Protein AF-0000000070350015 (afdb_homodimer)

Sequence (418 aa):
LQASLYTSLLCFLCLPPSVQPSSSPLRISEGDDKYANVKWEELGFSLIPTDCMYVAKCRQGESFTEGKIVPYGDISISPCSPILNYGQGLFEGLKAYRTEDDRILIFRPHENALRMQDGAERLCMASPSVEFFVEAVKQTVIANKKWVPPPGKGALYIRPLLIGSGANLGVAPAPEYPFLIYASPVGDYHKVSFCVAAAGFTTRKHIFYLQASLYTSLLCFLCLPPSVQPSSSPLRISEGDDKYANVKWEELGFSLIPTDCMYVAKCRQGESFTEGKIVPYGDISISPCSPILNYGQGLFEGLKAYRTEDDRILIFRPHENALRMQDGAERLCMASPSVEFFVEAVKQTVIANKKWVPPPGKGALYIRPLLIGSGANLGVAPAPEYPFLIYASPVGDYHKVSFCVAAAGFTTRKHIFY

Foldseek 3Di:
DVVVVQVVQKPFPPPDDDPDDPDDPPPPVPPVDLADPDPLQPFAPDFDFFQWKKKWKDFVPGATDDIDIDGDDDDDADCQFCCNPWVQKKKWKWWWAADPVRTIITGRLLVRQVVVVVLCVVSVHHGHDSVRSVVNQSVQCVVRVNQADHHQSFTKMKMWMWGAGDHDNDPDGGRMIMIMMTIGTGGDPPDDPCRDIDRDGDDDPPPDD/DVVVVQVVQWDFPPPDDDPDDPDDPPPPVPPVDLADPDPLQPFAPDFDFFQWKKKWKDFVPGATDDIDIDGDDDDDADCQFCCNVWVQKKKFKWWWAQDPVRTIITGRLLVRQVVVVVLCVVSVHHGHDSVRRVVNQSVQCVVRVNQADHHQSFTKMKMWMWGAGDHDNDPDGGRMIMIMMTIGTGGDPVDDPCRDTDRDGDDDPPPDD

Structure (mmCIF, N/CA/C/O backbone):
data_AF-0000000070350015-model_v1
#
loop_
_entity.id
_entity.type
_entity.pdbx_description
1 polymer 'Uncharacterized protein'
#
loop_
_atom_site.group_PDB
_atom_site.id
_atom_site.type_symbol
_atom_site.label_atom_id
_atom_site.label_alt_id
_atom_site.label_comp_id
_atom_site.label_asym_id
_atom_site.label_entity_id
_atom_site.label_seq_id
_atom_site.pdbx_PDB_ins_code
_atom_site.Cartn_x
_atom_site.Cartn_y
_atom_site.Cartn_z
_atom_site.occupancy
_atom_site.B_iso_or_equiv
_atom_site.auth_seq_id
_atom_site.auth_comp_id
_atom_site.auth_asym_id
_atom_site.auth_atom_id
_atom_site.pdbx_PDB_model_num
ATOM 1 N N . LEU A 1 1 ? 1.185 -46.562 0.547 1 25.06 1 LEU A N 1
ATOM 2 C CA . LEU A 1 1 ? 0.104 -45.75 1.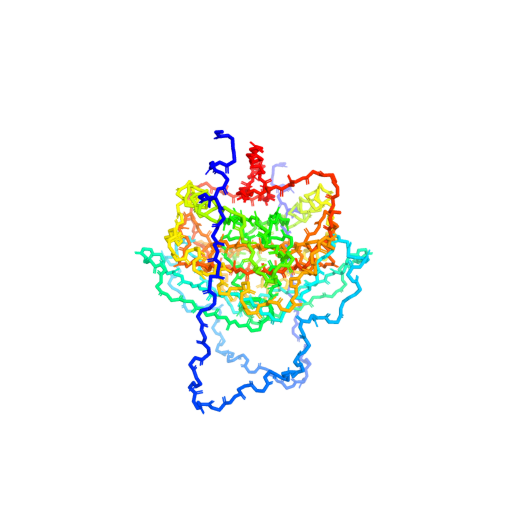1 1 25.06 1 LEU A CA 1
ATOM 3 C C . LEU A 1 1 ? 0.473 -44.25 1.084 1 25.06 1 LEU A C 1
ATOM 5 O O . LEU A 1 1 ? -0.389 -43.406 1.279 1 25.06 1 LEU A O 1
ATOM 9 N N . GLN A 1 2 ? 1.79 -43.938 1.203 1 24.66 2 GLN A N 1
ATOM 10 C CA . GLN A 1 2 ? 2.336 -42.594 1.232 1 24.66 2 GLN A CA 1
ATOM 11 C C . GLN A 1 2 ? 2.199 -41.906 -0.128 1 24.66 2 GLN A C 1
ATOM 13 O O . GLN A 1 2 ? 2.199 -40.688 -0.217 1 24.66 2 GLN A O 1
ATOM 18 N N . ALA A 1 3 ? 2.361 -42.625 -1.272 1 31.41 3 ALA A N 1
ATOM 19 C CA . ALA A 1 3 ? 2.309 -42.125 -2.643 1 31.41 3 ALA A CA 1
ATOM 20 C C . ALA A 1 3 ? 0.92 -41.562 -2.977 1 31.41 3 ALA A C 1
ATOM 22 O O . ALA A 1 3 ? 0.768 -40.75 -3.885 1 31.41 3 ALA A O 1
ATOM 23 N N . SER A 1 4 ? -0.127 -42.188 -2.539 1 31.27 4 SER A N 1
ATOM 24 C CA . SER A 1 4 ? -1.497 -41.875 -2.945 1 31.27 4 SER A CA 1
ATOM 25 C C . SER A 1 4 ? -1.926 -40.5 -2.467 1 31.27 4 SER A C 1
ATOM 27 O O . SER A 1 4 ? -2.818 -39.875 -3.053 1 31.27 4 SER A O 1
ATOM 29 N N . LEU A 1 5 ? -1.551 -40.062 -1.255 1 30.17 5 LEU A N 1
ATOM 30 C CA . LEU A 1 5 ? -2.062 -38.812 -0.708 1 30.17 5 LEU A CA 1
ATOM 31 C C . LEU A 1 5 ? -1.495 -37.625 -1.466 1 30.17 5 LEU A C 1
ATOM 33 O O . LEU A 1 5 ? -1.93 -36.5 -1.258 1 30.17 5 LEU A O 1
ATOM 37 N N . TYR A 1 6 ? -0.377 -37.75 -2.23 1 32.19 6 TYR A N 1
ATOM 38 C CA . TYR A 1 6 ? 0.272 -36.688 -2.973 1 32.19 6 TYR A CA 1
ATOM 39 C C . TYR A 1 6 ? -0.556 -36.281 -4.188 1 32.19 6 TYR A C 1
ATOM 41 O O . TYR A 1 6 ? -0.284 -35.25 -4.824 1 32.19 6 TYR A O 1
ATOM 49 N N . THR A 1 7 ? -1.353 -37.125 -4.707 1 36.28 7 THR A N 1
ATOM 50 C CA . THR A 1 7 ? -2.033 -36.844 -5.965 1 36.28 7 THR A CA 1
ATOM 51 C C . THR A 1 7 ? -3.07 -35.75 -5.785 1 36.28 7 THR A C 1
ATOM 53 O O . THR A 1 7 ? -3.408 -35.031 -6.742 1 36.28 7 THR A O 1
ATOM 56 N N . SER A 1 8 ? -3.785 -35.75 -4.664 1 36.91 8 SER A N 1
ATOM 57 C CA . SER A 1 8 ? -4.895 -34.812 -4.527 1 36.91 8 SER A CA 1
ATOM 58 C C . SER A 1 8 ? -4.391 -33.375 -4.383 1 36.91 8 SER A C 1
ATOM 60 O O . SER A 1 8 ? -5.188 -32.438 -4.355 1 36.91 8 SER A O 1
ATOM 62 N N . LEU A 1 9 ? -3.115 -33.188 -4.039 1 40.66 9 LEU A N 1
ATOM 63 C CA . LEU A 1 9 ? -2.566 -31.875 -3.676 1 40.66 9 LEU A CA 1
ATOM 64 C C . LEU A 1 9 ? -2.102 -31.109 -4.914 1 40.66 9 LEU A C 1
ATOM 66 O O . LEU A 1 9 ? -1.715 -29.938 -4.82 1 40.66 9 LEU A O 1
ATOM 70 N N . LEU A 1 10 ? -2.043 -31.844 -6.066 1 40.59 10 LEU A N 1
ATOM 71 C CA . LEU A 1 10 ? -1.514 -31.203 -7.262 1 40.59 10 LEU A CA 1
ATOM 72 C C . LEU A 1 10 ? -2.641 -30.812 -8.211 1 40.59 10 LEU A C 1
ATOM 74 O O . LEU A 1 10 ? -3.506 -31.625 -8.531 1 40.59 10 LEU A O 1
ATOM 78 N N . CYS A 1 11 ? -3.055 -29.641 -8.273 1 46.47 11 CYS A N 1
ATOM 79 C CA . CYS A 1 11 ? -3.951 -29.188 -9.336 1 46.47 11 CYS A CA 1
ATOM 80 C C . CYS A 1 11 ? -3.254 -29.219 -10.688 1 46.47 11 CYS A C 1
ATOM 82 O O . CYS A 1 11 ? -2.246 -28.531 -10.883 1 46.47 11 CYS A O 1
ATOM 84 N N . PHE A 1 12 ? -3.637 -30.25 -11.477 1 41.88 12 PHE A N 1
ATOM 85 C CA . PHE A 1 12 ? -3.143 -30.344 -12.844 1 41.88 12 PHE A CA 1
ATOM 86 C C . PHE A 1 12 ? -3.818 -29.328 -13.742 1 41.88 12 PHE A C 1
ATOM 88 O O . PHE A 1 12 ? -5.047 -29.203 -13.75 1 41.88 12 PHE A O 1
ATOM 95 N N . LEU A 1 13 ? -3.256 -28.281 -14.102 1 43.66 13 LEU A N 1
ATOM 96 C CA . LEU A 1 13 ? -3.781 -27.469 -15.203 1 43.66 13 LEU A CA 1
ATOM 97 C C . LEU A 1 13 ? -3.777 -28.266 -16.5 1 43.66 13 LEU A C 1
ATOM 99 O O . LEU A 1 13 ? -2.719 -28.516 -17.078 1 43.66 13 LEU A O 1
ATOM 103 N N . CYS A 1 14 ? -4.805 -29.109 -16.656 1 35.69 14 CYS A N 1
ATOM 104 C CA . CYS A 1 14 ? -4.918 -29.656 -18.016 1 35.69 14 CYS A CA 1
ATOM 105 C C . CYS A 1 14 ? -5.309 -28.562 -19.016 1 35.69 14 CYS A C 1
ATOM 107 O O . CYS A 1 14 ? -6.406 -28.016 -18.938 1 35.69 14 CYS A O 1
ATOM 109 N N . LEU A 1 15 ? -4.512 -27.797 -19.594 1 36.97 15 LEU A N 1
ATOM 110 C CA . LEU A 1 15 ? -4.82 -26.875 -20.703 1 36.97 15 LEU A CA 1
ATOM 111 C C . LEU A 1 15 ? -5.641 -27.578 -21.781 1 36.97 15 LEU A C 1
ATOM 113 O O . LEU A 1 15 ? -5.234 -28.625 -22.281 1 36.97 15 LEU A O 1
ATOM 117 N N . PRO A 1 16 ? -7.02 -27.391 -21.844 1 32.97 16 PRO A N 1
ATOM 118 C CA . PRO A 1 16 ? -7.648 -27.922 -23.062 1 32.97 16 PRO A CA 1
ATOM 119 C C . PRO A 1 16 ? -7.027 -27.375 -24.344 1 32.97 16 PRO A C 1
ATOM 121 O O . PRO A 1 16 ? -6.387 -26.312 -24.312 1 32.97 16 PRO A O 1
ATOM 124 N N . PRO A 1 17 ? -7.18 -27.953 -25.547 1 29.83 17 PRO A N 1
ATOM 125 C CA . PRO A 1 17 ? -6.719 -27.438 -26.844 1 29.83 17 PRO A CA 1
ATOM 126 C C . PRO A 1 17 ? -7.328 -26.078 -27.188 1 29.83 17 PRO A C 1
ATOM 128 O O . PRO A 1 17 ? -8.398 -25.734 -26.672 1 29.83 17 PRO A O 1
ATOM 131 N N . SER A 1 18 ? -6.625 -25.109 -27.875 1 29.33 18 SER A N 1
ATOM 132 C CA . SER A 1 18 ? -6.82 -23.734 -28.328 1 29.33 18 SER A CA 1
ATOM 133 C C . SER A 1 18 ? -8.094 -23.594 -29.156 1 29.33 18 SER A C 1
ATOM 135 O O . SER A 1 18 ? -8.188 -24.188 -30.25 1 29.33 18 SER A O 1
ATOM 137 N N . VAL A 1 19 ? -9.227 -23.5 -28.609 1 30.03 19 VAL A N 1
ATOM 138 C CA . VAL A 1 19 ? -10.258 -23.016 -29.531 1 30.03 19 VAL A CA 1
ATOM 139 C C . VAL A 1 19 ? -9.922 -21.594 -29.984 1 30.03 19 VAL A C 1
ATOM 141 O O . VAL A 1 19 ? -9.625 -20.734 -29.156 1 30.03 19 VAL A O 1
ATOM 144 N N . GLN A 1 20 ? -9.609 -21.203 -31.344 1 26.48 20 GLN A N 1
ATOM 145 C CA . GLN A 1 20 ? -9.148 -20.047 -32.094 1 26.48 20 GLN A CA 1
ATOM 146 C C . GLN A 1 20 ? -10.172 -18.906 -32.031 1 26.48 20 GLN A C 1
ATOM 148 O O . GLN A 1 20 ? -11.242 -19.016 -32.656 1 26.48 20 GLN A O 1
ATOM 153 N N . PRO A 1 21 ? -10.625 -18.25 -31.031 1 27.2 21 PRO A N 1
ATOM 154 C CA . PRO A 1 21 ? -11.523 -17.156 -31.422 1 27.2 21 PRO A CA 1
ATOM 155 C C . PRO A 1 21 ? -10.797 -16.047 -32.156 1 27.2 21 PRO A C 1
ATOM 157 O O . PRO A 1 21 ? -9.586 -15.867 -32 1 27.2 21 PRO A O 1
ATOM 160 N N . SER A 1 22 ? -11.273 -15.391 -33.344 1 26.7 22 SER A N 1
ATOM 161 C CA . SER A 1 22 ? -10.812 -14.484 -34.375 1 26.7 22 SER A CA 1
ATOM 162 C C . SER A 1 22 ? -10.484 -13.102 -33.812 1 26.7 22 SER A C 1
ATOM 164 O O . SER A 1 22 ? -10.164 -12.18 -34.562 1 26.7 22 SER A O 1
ATOM 166 N N . SER A 1 23 ? -10.914 -12.648 -32.688 1 28.92 23 SER A N 1
ATOM 167 C CA . SER A 1 23 ? -10.859 -11.195 -32.562 1 28.92 23 SER A CA 1
ATOM 168 C C . SER A 1 23 ? -9.422 -10.695 -32.594 1 28.92 23 SER A C 1
ATOM 170 O O . SER A 1 23 ? -8.484 -11.469 -32.375 1 28.92 23 SER A O 1
ATOM 172 N N . SER A 1 24 ? -9.102 -9.266 -32.781 1 31.05 24 SER A N 1
ATOM 173 C CA . SER A 1 24 ? -7.855 -8.594 -33.156 1 31.05 24 SER A CA 1
ATOM 174 C C . SER A 1 24 ? -6.746 -8.922 -32.156 1 31.05 24 SER A C 1
ATOM 176 O O . SER A 1 24 ? -6.914 -8.75 -30.938 1 31.05 24 SER A O 1
ATOM 178 N N . PRO A 1 25 ? -5.715 -9.727 -32.438 1 29.69 25 PRO A N 1
ATOM 179 C CA . PRO A 1 25 ? -4.691 -10.398 -31.641 1 29.69 25 PRO A CA 1
ATOM 180 C C . PRO A 1 25 ? -3.746 -9.414 -30.953 1 29.69 25 PRO A C 1
ATOM 182 O O . PRO A 1 25 ? -3.219 -8.508 -31.594 1 29.69 25 PRO A O 1
ATOM 185 N N . LEU A 1 26 ? -4.195 -8.781 -29.875 1 31.48 26 LEU A N 1
ATOM 186 C CA . LEU A 1 26 ? -3.105 -8.148 -29.141 1 31.48 26 LEU A CA 1
ATOM 187 C C . LEU A 1 26 ? -1.792 -8.891 -29.359 1 31.48 26 LEU A C 1
ATOM 189 O O . LEU A 1 26 ? -1.709 -10.102 -29.141 1 31.48 26 LEU A O 1
ATOM 193 N N . ARG A 1 27 ? -1.057 -8.383 -30.344 1 30.42 27 ARG A N 1
ATOM 194 C CA . ARG A 1 27 ? 0.204 -8.945 -30.812 1 30.42 27 ARG A CA 1
ATOM 195 C C . ARG A 1 27 ? 1.167 -9.188 -29.656 1 30.42 27 ARG A C 1
ATOM 197 O O . ARG A 1 27 ? 1.825 -8.25 -29.188 1 30.42 27 ARG A O 1
ATOM 204 N N . ILE A 1 28 ? 0.749 -9.766 -28.578 1 34.66 28 ILE A N 1
ATOM 205 C CA . ILE A 1 28 ? 1.835 -10.359 -27.797 1 34.66 28 ILE A CA 1
ATOM 206 C C . ILE A 1 28 ? 2.9 -10.906 -28.75 1 34.66 28 ILE A C 1
ATOM 208 O O . ILE A 1 28 ? 2.596 -11.688 -29.641 1 34.66 28 ILE A O 1
ATOM 212 N N . SER A 1 29 ? 3.785 -10.07 -29.219 1 33.38 29 SER A N 1
ATOM 213 C CA . SER A 1 29 ? 4.871 -10.688 -29.969 1 33.38 29 SER A CA 1
ATOM 214 C C . SER A 1 29 ? 5.098 -12.125 -29.547 1 33.38 29 SER A C 1
ATOM 216 O O . SER A 1 29 ? 5.305 -12.398 -28.359 1 33.38 29 SER A O 1
ATOM 218 N N . GLU A 1 30 ? 4.434 -13.039 -29.984 1 36.44 30 GLU A N 1
ATOM 219 C CA . GLU A 1 30 ? 4.406 -14.5 -30.031 1 36.44 30 GLU A CA 1
ATOM 220 C C . GLU A 1 30 ? 5.816 -15.078 -30.109 1 36.44 30 GLU A C 1
ATOM 222 O O . GLU A 1 30 ? 6.223 -15.57 -31.172 1 36.44 30 GLU A O 1
ATOM 227 N N . GLY A 1 31 ? 6.875 -14.266 -30.047 1 38.72 31 GLY A N 1
ATOM 228 C CA . GLY A 1 31 ? 7.992 -15.18 -30.219 1 38.72 31 GLY A CA 1
ATOM 229 C C . GLY A 1 31 ? 7.824 -16.484 -29.469 1 38.72 31 GLY A C 1
ATOM 230 O O . GLY A 1 31 ? 7.41 -16.484 -28.297 1 38.72 31 GLY A O 1
ATOM 231 N N . ASP A 1 32 ? 7.328 -17.594 -30.062 1 48.75 32 ASP A N 1
ATOM 232 C CA . ASP A 1 32 ? 7.016 -19.016 -29.906 1 48.75 32 ASP A CA 1
ATOM 233 C C . ASP A 1 32 ? 7.965 -19.672 -28.906 1 48.75 32 ASP A C 1
ATOM 235 O O . ASP A 1 32 ? 8.156 -20.891 -28.938 1 48.75 32 ASP A O 1
ATOM 239 N N . ASP A 1 33 ? 8.828 -18.922 -28.281 1 64.62 33 ASP A N 1
ATOM 240 C CA . ASP A 1 33 ? 9.789 -19.703 -27.516 1 64.62 33 ASP A CA 1
ATOM 241 C C . ASP A 1 33 ? 9.156 -20.281 -26.25 1 64.62 33 ASP A C 1
ATOM 243 O O . ASP A 1 33 ? 8.391 -19.594 -25.578 1 64.62 33 ASP A O 1
ATOM 247 N N . LYS A 1 34 ? 9.188 -21.5 -26.172 1 74.69 34 LYS A N 1
ATOM 248 C CA . LYS A 1 34 ? 8.742 -22.328 -25.047 1 74.69 34 LYS A CA 1
ATOM 249 C C . LYS A 1 34 ? 9.133 -21.688 -23.719 1 74.69 34 LYS A C 1
ATOM 251 O O . LYS A 1 34 ? 8.344 -21.672 -22.766 1 74.69 34 LYS A O 1
ATOM 256 N N . TYR A 1 35 ? 10.266 -21.047 -23.766 1 80.94 35 TYR A N 1
ATOM 257 C CA . TYR A 1 35 ? 10.781 -20.469 -22.516 1 80.94 35 TYR A CA 1
ATOM 258 C C . TYR A 1 35 ? 11.094 -18.984 -22.688 1 80.94 35 TYR A C 1
ATOM 260 O O . TYR A 1 35 ? 11.422 -18.547 -23.797 1 80.94 35 TYR A O 1
ATOM 268 N N . ALA A 1 36 ? 10.93 -18.203 -21.594 1 84.69 36 ALA A N 1
ATOM 269 C CA . ALA A 1 36 ? 11.398 -16.828 -21.531 1 84.69 36 ALA A CA 1
ATOM 270 C C . ALA A 1 36 ? 12.914 -16.766 -21.672 1 84.69 36 ALA A C 1
ATOM 272 O O . ALA A 1 36 ? 13.609 -17.766 -21.5 1 84.69 36 ALA A O 1
ATOM 273 N N . ASN A 1 37 ? 13.352 -15.617 -22.109 1 80.38 37 ASN A N 1
ATOM 274 C CA . ASN A 1 37 ? 14.781 -15.414 -22.266 1 80.38 37 ASN A CA 1
ATOM 275 C C . ASN A 1 37 ? 15.461 -15.094 -20.938 1 80.38 37 ASN A C 1
ATOM 277 O O . ASN A 1 37 ? 15.742 -13.93 -20.656 1 80.38 37 ASN A O 1
ATOM 281 N N . VAL A 1 38 ? 15.633 -16.062 -20.109 1 79.94 38 VAL A N 1
ATOM 282 C CA . VAL A 1 38 ? 16.266 -15.93 -18.797 1 79.94 38 VAL A CA 1
ATOM 283 C C . VAL A 1 38 ? 17.344 -17 -18.625 1 79.94 38 VAL A C 1
ATOM 285 O O . VAL A 1 38 ? 17.219 -18.094 -19.188 1 79.94 38 VAL A O 1
ATOM 288 N N . LYS A 1 39 ? 18.422 -16.547 -18 1 80.81 39 LYS A N 1
ATOM 289 C CA . LYS A 1 39 ? 19.422 -17.531 -17.609 1 80.81 39 LYS A CA 1
ATOM 290 C C . LYS A 1 39 ? 18.953 -18.344 -16.406 1 80.81 39 LYS A C 1
ATOM 292 O O . LYS A 1 39 ? 19.234 -18 -15.258 1 80.81 39 LYS A O 1
ATOM 297 N N . TRP A 1 40 ? 18.406 -19.438 -16.719 1 83.81 40 TRP A N 1
ATOM 298 C CA . TRP A 1 40 ? 17.703 -20.25 -15.719 1 83.81 40 TRP A CA 1
ATOM 299 C C . TRP A 1 40 ? 18.672 -20.719 -14.641 1 83.81 40 TRP A C 1
ATOM 301 O O . TRP A 1 40 ? 18.281 -20.906 -13.484 1 83.81 40 TRP A O 1
ATOM 311 N N . GLU A 1 41 ? 19.922 -20.906 -14.883 1 79.56 41 GLU A N 1
ATOM 312 C CA . GLU A 1 41 ? 20.922 -21.422 -13.945 1 79.56 41 GLU A CA 1
ATOM 313 C C . GLU A 1 41 ? 21.328 -20.359 -12.938 1 79.56 41 GLU A C 1
ATOM 315 O O . GLU A 1 41 ? 21.906 -20.656 -11.891 1 79.56 41 GLU A O 1
ATOM 320 N N . GLU A 1 42 ? 20.953 -19.125 -13.25 1 78.25 42 GLU A N 1
ATOM 321 C CA . GLU A 1 42 ? 21.391 -18.031 -12.398 1 78.25 42 GLU A CA 1
ATOM 322 C C . GLU A 1 42 ? 20.219 -17.406 -11.656 1 78.25 42 GLU A C 1
ATOM 324 O O . GLU A 1 42 ? 20.328 -16.312 -11.094 1 78.25 42 GLU A O 1
ATOM 329 N N . LEU A 1 43 ? 19.219 -18.109 -11.758 1 77.62 43 LEU A N 1
ATOM 330 C CA . LEU A 1 43 ? 18.047 -17.547 -11.086 1 77.62 43 LEU A CA 1
ATOM 331 C C . LEU A 1 43 ? 18.281 -17.438 -9.586 1 77.62 43 LEU A C 1
ATOM 333 O O . LEU A 1 43 ? 18.812 -18.359 -8.961 1 77.62 43 LEU A O 1
ATOM 337 N N . GLY A 1 44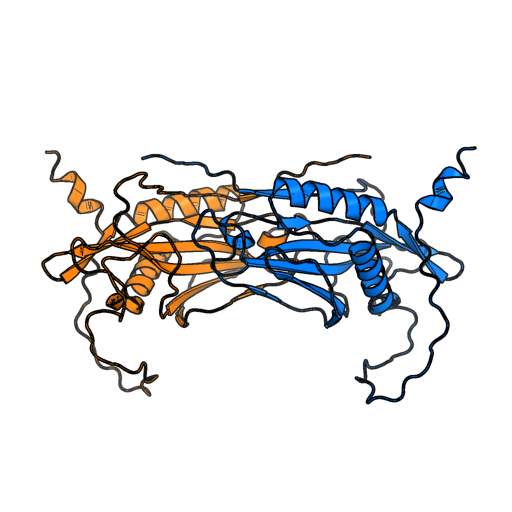 ? 18.188 -16.281 -9.047 1 70.62 44 GLY A N 1
ATOM 338 C CA . GLY A 1 44 ? 18.172 -16.047 -7.613 1 70.62 44 GLY A CA 1
ATOM 339 C C . GLY A 1 44 ? 16.766 -15.867 -7.051 1 70.62 44 GLY A C 1
ATOM 340 O O . GLY A 1 44 ? 15.82 -16.5 -7.512 1 70.62 44 GLY A O 1
ATOM 341 N N . PHE A 1 45 ? 16.703 -15.086 -5.938 1 66.75 45 PHE A N 1
ATOM 342 C CA . PHE A 1 45 ? 15.422 -14.844 -5.281 1 66.75 45 PHE A CA 1
ATOM 343 C C . PHE A 1 45 ? 14.914 -13.438 -5.578 1 66.75 45 PHE A C 1
ATOM 345 O O . PHE A 1 45 ? 13.945 -12.977 -4.98 1 66.75 45 PHE A O 1
ATOM 352 N N . SER A 1 46 ? 15.602 -12.906 -6.543 1 69.94 46 SER A N 1
ATOM 353 C CA . SER A 1 46 ? 15.148 -11.57 -6.895 1 69.94 46 SER A CA 1
ATOM 354 C C . SER A 1 46 ? 13.938 -11.617 -7.812 1 69.94 46 SER A C 1
ATOM 356 O O . SER A 1 46 ? 13.797 -12.539 -8.617 1 69.94 46 SER A O 1
ATOM 358 N N . LEU A 1 47 ? 13.141 -10.664 -7.617 1 74.19 47 LEU A N 1
ATOM 359 C CA . LEU A 1 47 ? 11.945 -10.586 -8.445 1 74.19 47 LEU A CA 1
ATOM 360 C C . LEU A 1 47 ? 12.297 -10.281 -9.891 1 74.19 47 LEU A C 1
ATOM 362 O O . LEU A 1 47 ? 13.055 -9.344 -10.172 1 74.19 47 LEU A O 1
ATOM 366 N N . ILE A 1 48 ? 11.867 -11.117 -10.727 1 75.25 48 ILE A N 1
ATOM 367 C CA . ILE A 1 48 ? 11.844 -10.859 -12.164 1 75.25 48 ILE A CA 1
ATOM 368 C C . ILE A 1 48 ? 10.398 -10.672 -12.625 1 75.25 48 ILE A C 1
ATOM 370 O O . ILE A 1 48 ? 9.602 -11.609 -12.602 1 75.25 48 ILE A O 1
ATOM 374 N N . PRO A 1 49 ? 10.156 -9.445 -12.93 1 76 49 PRO A N 1
ATOM 375 C CA . PRO A 1 49 ? 8.773 -9.258 -13.375 1 76 49 PRO A CA 1
ATOM 376 C C . PRO A 1 49 ? 8.438 -10.078 -14.617 1 76 49 PRO A C 1
ATOM 378 O O . PRO A 1 49 ? 9.258 -10.164 -15.539 1 76 49 PRO A O 1
ATOM 381 N N . THR A 1 50 ? 7.289 -10.688 -14.5 1 89.38 50 THR A N 1
ATOM 382 C CA . THR A 1 50 ? 6.797 -11.477 -15.625 1 89.38 50 THR A CA 1
ATOM 383 C C . THR A 1 50 ? 5.883 -10.633 -16.516 1 89.38 50 THR A C 1
ATOM 385 O O . THR A 1 50 ? 5.773 -9.422 -16.328 1 89.38 50 THR A O 1
ATOM 388 N N . ASP A 1 51 ? 5.297 -11.258 -17.547 1 91.56 51 ASP A N 1
ATOM 389 C CA . ASP A 1 51 ? 4.566 -10.539 -18.578 1 91.56 51 ASP A CA 1
ATOM 390 C C . ASP A 1 51 ? 3.225 -10.039 -18.047 1 91.56 51 ASP A C 1
ATOM 392 O O . ASP A 1 51 ? 2.826 -8.906 -18.328 1 91.56 51 ASP A O 1
ATOM 396 N N . CYS A 1 52 ? 2.637 -10.938 -17.219 1 96.69 52 CYS A N 1
ATOM 397 C CA . CYS A 1 52 ? 1.256 -10.617 -16.875 1 96.69 52 CYS A CA 1
ATOM 398 C C . CYS A 1 52 ? 1.006 -10.789 -15.383 1 96.69 52 CYS A C 1
ATOM 400 O O . CYS A 1 52 ? 1.784 -11.453 -14.695 1 96.69 52 CYS A O 1
ATOM 402 N N . MET A 1 53 ? -0.017 -10.125 -14.961 1 97.5 53 MET A N 1
ATOM 403 C CA . MET A 1 53 ? -0.562 -10.336 -13.617 1 97.5 53 MET A CA 1
ATOM 404 C C . MET A 1 53 ? -2.084 -10.422 -13.656 1 97.5 53 MET A C 1
ATOM 406 O O . MET A 1 53 ? -2.701 -10.102 -14.68 1 97.5 53 MET A O 1
ATOM 410 N N . TYR A 1 54 ? -2.59 -10.992 -12.641 1 98.5 54 TYR A N 1
ATOM 411 C CA . TYR A 1 54 ? -4.035 -11.109 -12.492 1 98.5 54 TYR A CA 1
ATOM 412 C C . TYR A 1 54 ? -4.578 -10.016 -11.578 1 98.5 54 TYR A C 1
ATOM 414 O O . TYR A 1 54 ? -3.979 -9.711 -10.539 1 98.5 54 TYR A O 1
ATOM 422 N N . VAL A 1 55 ? -5.711 -9.391 -11.992 1 98.31 55 VAL A N 1
ATOM 423 C CA . VAL A 1 55 ? -6.32 -8.359 -11.164 1 98.31 55 VAL A CA 1
ATOM 424 C C . VAL A 1 55 ? -7.824 -8.594 -11.062 1 98.31 55 VAL A C 1
ATOM 426 O O . VAL A 1 55 ? -8.492 -8.844 -12.07 1 98.31 55 VAL A O 1
ATOM 429 N N . ALA A 1 56 ? -8.344 -8.547 -9.883 1 97.94 56 ALA A N 1
ATOM 430 C CA . ALA A 1 56 ? -9.766 -8.57 -9.57 1 97.94 56 ALA A CA 1
ATOM 431 C C . ALA A 1 56 ? -10.094 -7.613 -8.422 1 97.94 56 ALA A C 1
ATOM 433 O O . ALA A 1 56 ? -9.203 -7.223 -7.664 1 97.94 56 ALA A O 1
ATOM 434 N N . LYS A 1 57 ? -11.289 -7.219 -8.328 1 95.19 57 LYS A N 1
ATOM 435 C CA . LYS A 1 57 ? -11.719 -6.324 -7.262 1 95.19 57 LYS A CA 1
ATOM 436 C C . LYS A 1 57 ? -13.141 -6.648 -6.809 1 95.19 57 LYS A C 1
ATOM 438 O O . LYS A 1 57 ? -13.953 -7.145 -7.594 1 95.19 57 LYS A O 1
ATOM 443 N N . CYS A 1 58 ? -13.305 -6.422 -5.605 1 93 58 CYS A N 1
ATOM 444 C CA . CYS A 1 58 ? -14.641 -6.586 -5.027 1 93 58 CYS A CA 1
ATOM 445 C C . CYS A 1 58 ? -14.961 -5.449 -4.066 1 93 58 CYS A C 1
ATOM 447 O O . CYS A 1 58 ? -14.07 -4.961 -3.359 1 93 58 CYS A O 1
ATOM 449 N N . ARG A 1 59 ? -16.203 -5.027 -4.062 1 90.5 59 ARG A N 1
ATOM 450 C CA . ARG A 1 59 ? -16.625 -4.008 -3.111 1 90.5 59 ARG A CA 1
ATOM 451 C C . ARG A 1 59 ? -17.016 -4.629 -1.778 1 90.5 59 ARG A C 1
ATOM 453 O O . ARG A 1 59 ? -17.328 -5.82 -1.714 1 90.5 59 ARG A O 1
ATOM 460 N N . GLN A 1 60 ? -16.969 -3.768 -0.872 1 88 60 GLN A N 1
ATOM 461 C CA . GLN A 1 60 ? -17.391 -4.234 0.443 1 88 60 GLN A CA 1
ATOM 462 C C . GLN A 1 60 ? -18.797 -4.836 0.383 1 88 60 GLN A C 1
ATOM 464 O O . GLN A 1 60 ? -19.703 -4.234 -0.188 1 88 60 GLN A O 1
ATOM 469 N N . GLY A 1 61 ? -18.906 -6.012 0.857 1 86.06 61 GLY A N 1
ATOM 470 C CA . GLY A 1 61 ? -20.203 -6.676 0.895 1 86.06 61 GLY A CA 1
ATOM 471 C C . GLY A 1 61 ? -20.484 -7.508 -0.343 1 86.06 61 GLY A C 1
ATOM 472 O O . GLY A 1 61 ? -21.484 -8.203 -0.412 1 86.06 61 GLY A O 1
ATOM 473 N N . GLU A 1 62 ? -19.656 -7.422 -1.279 1 90.69 62 GLU A N 1
ATOM 474 C CA . GLU A 1 62 ? -19.812 -8.195 -2.506 1 90.69 62 GLU A CA 1
ATOM 475 C C . GLU A 1 62 ? -18.828 -9.359 -2.564 1 90.69 62 GLU A C 1
ATOM 477 O O . GLU A 1 62 ? -18.062 -9.578 -1.625 1 90.69 62 GLU A O 1
ATOM 482 N N . SER A 1 63 ? -19.062 -10.164 -3.604 1 92.31 63 SER A N 1
ATOM 483 C CA . SER A 1 63 ? -18.156 -11.281 -3.848 1 92.31 63 SER A CA 1
ATOM 484 C C . SER A 1 63 ? -17.344 -11.07 -5.121 1 92.31 63 SER A C 1
ATOM 486 O O . SER A 1 63 ? -17.734 -10.289 -5.992 1 92.31 63 SER A O 1
ATOM 488 N N . PHE A 1 64 ? -16.203 -11.648 -5.109 1 96 64 PHE A N 1
ATOM 489 C CA . PHE A 1 64 ? -15.422 -11.617 -6.336 1 96 64 PHE A CA 1
ATOM 490 C C . PHE A 1 64 ? -16.141 -12.359 -7.457 1 96 64 PHE A C 1
ATOM 492 O O . PHE A 1 64 ? -16.5 -13.531 -7.305 1 96 64 PHE A O 1
ATOM 499 N N . THR A 1 65 ? -16.328 -11.641 -8.578 1 88.25 65 THR A N 1
ATOM 500 C CA . THR A 1 65 ? -17.062 -12.297 -9.648 1 88.25 65 THR A CA 1
ATOM 501 C C . THR A 1 65 ? -16.25 -12.312 -10.938 1 88.25 65 THR A C 1
ATOM 503 O O . THR A 1 65 ? -16.453 -13.164 -11.805 1 88.25 65 THR A O 1
ATOM 506 N N . GLU A 1 66 ? -15.445 -11.328 -11.062 1 93.38 66 GLU A N 1
ATOM 507 C CA . GLU A 1 66 ? -14.688 -11.266 -12.305 1 93.38 66 GLU A CA 1
ATOM 508 C C . GLU A 1 66 ? -13.266 -10.758 -12.062 1 93.38 66 GLU A C 1
ATOM 510 O O . GLU A 1 66 ? -13.039 -9.984 -11.125 1 93.38 66 GLU A O 1
ATOM 515 N N . GLY A 1 67 ? -12.344 -11.297 -12.797 1 97.12 67 GLY A N 1
ATOM 516 C CA . GLY A 1 67 ? -10.969 -10.852 -12.867 1 97.12 67 GLY A CA 1
ATOM 517 C C . GLY A 1 67 ? -10.383 -10.922 -14.266 1 97.12 67 GLY A C 1
ATOM 518 O O . GLY A 1 67 ? -11.031 -11.414 -15.188 1 97.12 67 GLY A O 1
ATOM 519 N N . LYS A 1 68 ? -9.25 -10.352 -14.375 1 97.81 68 LYS A N 1
ATOM 520 C CA . LYS A 1 68 ? -8.641 -10.344 -15.703 1 97.81 68 LYS A CA 1
ATOM 521 C C . LYS A 1 68 ? -7.117 -10.414 -15.602 1 97.81 68 LYS A C 1
ATOM 523 O O . LYS A 1 68 ? -6.535 -9.977 -14.602 1 97.81 68 LYS A O 1
ATOM 528 N N . ILE A 1 69 ? -6.566 -10.961 -16.656 1 98.19 69 ILE A N 1
ATOM 529 C CA . ILE A 1 69 ? -5.117 -10.93 -16.844 1 98.19 69 ILE A CA 1
ATOM 530 C C . ILE A 1 69 ? -4.715 -9.617 -17.516 1 98.19 69 ILE A C 1
ATOM 532 O O . ILE A 1 69 ? -5.293 -9.227 -18.531 1 98.19 69 ILE A O 1
ATOM 536 N N . VAL A 1 70 ? -3.811 -8.898 -16.922 1 97.69 70 VAL A N 1
ATOM 537 C CA . VAL A 1 70 ? -3.299 -7.645 -17.469 1 97.69 70 VAL A CA 1
ATOM 538 C C . VAL A 1 70 ? -1.772 -7.68 -17.5 1 97.69 70 VAL A C 1
ATOM 540 O O . VAL A 1 70 ? -1.149 -8.492 -16.812 1 97.69 70 VAL A O 1
ATOM 543 N N . PRO A 1 71 ? -1.175 -6.918 -18.391 1 97.12 71 PRO A N 1
ATOM 544 C CA . PRO A 1 71 ? 0.285 -6.828 -18.312 1 97.12 71 PRO A CA 1
ATOM 545 C C . PRO A 1 71 ? 0.766 -6.445 -16.906 1 97.12 71 PRO A C 1
ATOM 547 O O . PRO A 1 71 ? 0.125 -5.641 -16.234 1 97.12 71 PRO A O 1
ATOM 550 N N . TYR A 1 72 ? 1.843 -7.043 -16.547 1 94.75 72 TYR A N 1
ATOM 551 C CA . TYR A 1 72 ? 2.412 -6.668 -15.258 1 94.75 72 TYR A CA 1
ATOM 552 C C . TYR A 1 72 ? 2.703 -5.172 -15.203 1 94.75 72 TYR A C 1
ATOM 554 O O . TYR A 1 72 ? 3.262 -4.609 -16.156 1 94.75 72 TYR A O 1
ATOM 562 N N . GLY A 1 73 ? 2.342 -4.543 -14.031 1 94 73 GLY A N 1
ATOM 563 C CA . GLY A 1 73 ? 2.578 -3.115 -13.891 1 94 73 GLY A CA 1
ATOM 564 C C . GLY A 1 73 ? 2.121 -2.568 -12.547 1 94 73 GLY A C 1
ATOM 565 O O . GLY A 1 73 ? 1.56 -3.301 -11.734 1 94 73 GLY A O 1
ATOM 566 N N . ASP A 1 74 ? 2.361 -1.294 -12.406 1 95.06 74 ASP A N 1
ATOM 567 C CA . ASP A 1 74 ? 1.982 -0.625 -11.164 1 95.06 74 ASP A CA 1
ATOM 568 C C . ASP A 1 74 ? 0.464 -0.551 -11.023 1 95.06 74 ASP A C 1
ATOM 570 O O . ASP A 1 74 ? -0.261 -0.577 -12.023 1 95.06 74 ASP A O 1
ATOM 574 N N . ILE A 1 75 ? 0.064 -0.483 -9.805 1 95.12 75 ILE A N 1
ATOM 575 C CA . ILE A 1 75 ? -1.362 -0.326 -9.547 1 95.12 75 ILE A CA 1
ATOM 576 C C . ILE A 1 75 ? -1.633 1.062 -8.969 1 95.12 75 ILE A C 1
ATOM 578 O O . ILE A 1 75 ? -0.73 1.702 -8.43 1 95.12 75 ILE A O 1
ATOM 582 N N . SER A 1 76 ? -2.85 1.442 -9.117 1 95.81 76 SER A N 1
ATOM 583 C CA . SER A 1 76 ? -3.32 2.719 -8.594 1 95.81 76 SER A CA 1
ATOM 584 C C . SER A 1 76 ? -3.98 2.547 -7.23 1 95.81 76 SER A C 1
ATOM 586 O O . SER A 1 76 ? -4.91 1.753 -7.082 1 95.81 76 SER A O 1
ATOM 588 N N . ILE A 1 77 ? -3.5 3.311 -6.234 1 94.19 77 ILE A N 1
ATOM 589 C CA . ILE A 1 77 ? -4.035 3.16 -4.887 1 94.19 77 ILE A CA 1
ATOM 590 C C . ILE A 1 77 ? -4.195 4.535 -4.238 1 94.19 77 ILE A C 1
ATOM 592 O O . ILE A 1 77 ? -3.326 5.398 -4.375 1 94.19 77 ILE A O 1
ATOM 596 N N . SER A 1 78 ? -5.277 4.699 -3.557 1 93.12 78 SER A N 1
ATOM 597 C CA . SER A 1 78 ? -5.484 5.945 -2.824 1 93.12 78 SER A CA 1
ATOM 598 C C . SER A 1 78 ? -4.492 6.078 -1.674 1 93.12 78 SER A C 1
ATOM 600 O O . SER A 1 78 ? -4.223 5.109 -0.963 1 93.12 78 SER A O 1
ATOM 602 N N . PRO A 1 79 ? -3.99 7.293 -1.423 1 92.31 79 PRO A N 1
ATOM 603 C CA . PRO A 1 79 ? -3.098 7.496 -0.278 1 92.31 79 PRO A CA 1
ATOM 604 C C . PRO A 1 79 ? -3.77 7.172 1.056 1 92.31 79 PRO A C 1
ATOM 606 O O . PRO A 1 79 ? -3.086 6.859 2.035 1 92.31 79 PRO A O 1
ATOM 609 N N . CYS A 1 80 ? -5.027 7.223 1.079 1 90 80 CYS A N 1
ATOM 610 C CA . CYS A 1 80 ? -5.723 7 2.342 1 90 80 CYS A CA 1
ATOM 611 C C . CYS A 1 80 ? -6.219 5.562 2.445 1 90 80 CYS A C 1
ATOM 613 O O . CYS A 1 80 ? -7 5.234 3.34 1 90 80 CYS A O 1
ATOM 615 N N . SER A 1 81 ? -5.754 4.68 1.592 1 91.56 81 SER A N 1
ATOM 616 C CA . SER A 1 81 ? -6.188 3.287 1.602 1 91.56 81 SER A CA 1
ATOM 617 C C . SER A 1 81 ? -5.781 2.588 2.895 1 91.56 81 SER A C 1
ATOM 619 O O . SER A 1 81 ? -4.68 2.809 3.404 1 91.56 81 SER A O 1
ATOM 621 N N . PRO A 1 82 ? -6.559 1.68 3.396 1 89.06 82 PRO A N 1
ATOM 622 C CA . PRO A 1 82 ? -6.246 0.962 4.633 1 89.06 82 PRO A CA 1
ATOM 623 C C . PRO A 1 82 ? -4.938 0.177 4.547 1 89.06 82 PRO A C 1
ATOM 625 O O . PRO A 1 82 ? -4.23 0.033 5.547 1 89.06 82 PRO A O 1
ATOM 628 N N . ILE A 1 83 ? -4.60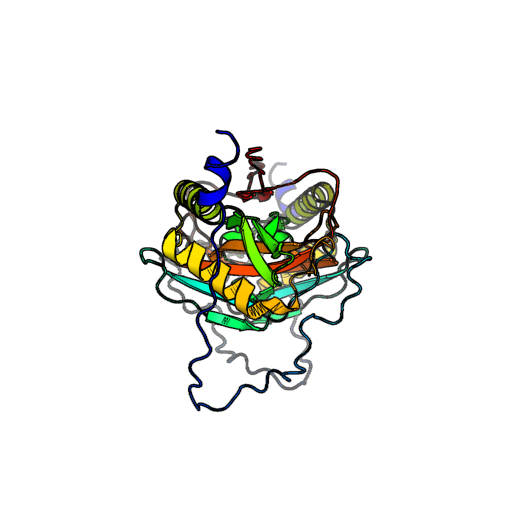9 -0.34 3.398 1 91.19 83 ILE A N 1
ATOM 629 C CA . ILE A 1 83 ? -3.373 -1.104 3.27 1 91.19 83 ILE A CA 1
ATOM 630 C C . ILE A 1 83 ? -2.176 -0.194 3.535 1 91.19 83 ILE A C 1
ATOM 632 O O . ILE A 1 83 ? -1.187 -0.619 4.137 1 91.19 83 ILE A O 1
ATOM 636 N N . LEU A 1 84 ? -2.266 1.08 3.15 1 90.94 84 LEU A N 1
ATOM 637 C CA . LEU A 1 84 ? -1.138 1.995 3.293 1 90.94 84 LEU A CA 1
ATOM 638 C C . LEU A 1 84 ? -1.101 2.598 4.691 1 90.94 84 LEU A C 1
ATOM 640 O O . LEU A 1 84 ? -0.045 3.035 5.156 1 90.94 84 LEU A O 1
ATOM 644 N N . ASN A 1 85 ? -2.232 2.615 5.289 1 87.25 85 ASN A N 1
ATOM 645 C CA . ASN A 1 85 ? -2.324 3.334 6.555 1 87.25 85 ASN A CA 1
ATOM 646 C C . ASN A 1 85 ? -2.434 2.377 7.738 1 87.25 85 ASN A C 1
ATOM 648 O O . ASN A 1 85 ? -1.895 2.648 8.812 1 87.25 85 ASN A O 1
ATOM 652 N N . TYR A 1 86 ? -3.057 1.251 7.516 1 83.19 86 TYR A N 1
ATOM 653 C CA . TYR A 1 86 ? -3.334 0.371 8.641 1 83.19 86 TYR A CA 1
ATOM 654 C C . TYR A 1 86 ? -2.863 -1.05 8.359 1 83.19 86 TYR A C 1
ATOM 656 O O . TYR A 1 86 ? -3.119 -1.966 9.141 1 83.19 86 TYR A O 1
ATOM 664 N N . GLY A 1 87 ? -2.322 -1.281 7.234 1 84.94 87 GLY A N 1
ATOM 665 C CA . GLY A 1 87 ? -1.76 -2.582 6.91 1 84.94 87 GLY A CA 1
ATOM 666 C C . GLY A 1 87 ? -2.814 -3.643 6.656 1 84.94 87 GLY A C 1
ATOM 667 O O . GLY A 1 87 ? -2.562 -4.836 6.844 1 84.94 87 GLY A O 1
ATOM 668 N N . GLN A 1 88 ? -3.906 -3.236 6.246 1 88.44 88 GLN A N 1
ATOM 669 C CA . GLN A 1 88 ? -4.949 -4.223 5.988 1 88.44 88 GLN A CA 1
ATOM 670 C C . GLN A 1 88 ? -4.695 -4.965 4.68 1 88.44 88 GLN A C 1
ATOM 672 O O . GLN A 1 88 ? -5.086 -4.492 3.609 1 88.44 88 GLN A O 1
ATOM 677 N N . GLY A 1 89 ? -4.098 -6.09 4.785 1 90 89 GLY A N 1
ATOM 678 C CA . GLY A 1 89 ? -3.756 -6.879 3.615 1 90 89 GLY A CA 1
ATOM 679 C C . GLY A 1 89 ? -3.268 -8.273 3.959 1 90 89 GLY A C 1
ATOM 680 O O . GLY A 1 89 ? -2.936 -8.555 5.113 1 90 89 GLY A O 1
ATOM 681 N N . LEU A 1 90 ? -3.332 -9.148 2.947 1 90.62 90 LEU A N 1
ATOM 682 C CA . LEU A 1 90 ? -2.91 -10.539 3.047 1 90.62 90 LEU A CA 1
ATOM 683 C C . LEU A 1 90 ? -2.143 -10.969 1.8 1 90.62 90 LEU A C 1
ATOM 685 O O . LEU A 1 90 ? -2.455 -10.523 0.692 1 90.62 90 LEU A O 1
ATOM 689 N N . PHE A 1 91 ? -1.177 -11.797 2.07 1 91.25 91 PHE A N 1
ATOM 690 C CA . PHE A 1 91 ? -0.543 -12.406 0.907 1 91.25 91 PHE A CA 1
ATOM 691 C C . PHE A 1 91 ? -0.4 -13.906 1.094 1 91.25 91 PHE A C 1
ATOM 693 O O . PHE A 1 91 ? -0.424 -14.406 2.221 1 91.25 91 PHE A O 1
ATOM 700 N N . GLU A 1 92 ? -0.352 -14.609 0.019 1 91.56 92 GLU A N 1
ATOM 701 C CA . GLU A 1 92 ? -0.008 -16.031 -0.064 1 91.56 92 GLU A CA 1
ATOM 702 C C . GLU A 1 92 ? 1.202 -16.25 -0.967 1 91.56 92 GLU A C 1
ATOM 704 O O . GLU A 1 92 ? 1.645 -15.328 -1.658 1 91.56 92 GLU A O 1
ATOM 709 N N . GLY A 1 93 ? 1.777 -17.391 -0.867 1 90 93 GLY A N 1
ATOM 710 C CA . GLY A 1 93 ? 2.881 -17.797 -1.719 1 90 93 GLY A CA 1
ATOM 711 C C . GLY A 1 93 ? 2.807 -19.266 -2.125 1 90 93 GLY A C 1
ATOM 712 O O . GLY A 1 93 ? 2.686 -20.141 -1.273 1 90 93 GLY A O 1
ATOM 713 N N . LEU A 1 94 ? 2.83 -19.438 -3.4 1 90.62 94 LEU A N 1
ATOM 714 C CA . LEU A 1 94 ? 2.842 -20.812 -3.889 1 90.62 94 LEU A CA 1
ATOM 715 C C . LEU A 1 94 ? 3.738 -20.953 -5.117 1 90.62 94 LEU A C 1
ATOM 717 O O . LEU A 1 94 ? 4.301 -19.953 -5.59 1 90.62 94 LEU A O 1
ATOM 721 N N . LYS A 1 95 ? 3.912 -22.172 -5.52 1 91.44 95 LYS A N 1
ATOM 722 C CA . LYS A 1 95 ? 4.859 -22.406 -6.605 1 91.44 95 LYS A CA 1
ATOM 723 C C . LYS A 1 95 ? 4.238 -23.281 -7.691 1 91.44 95 LYS A C 1
ATOM 725 O O . LYS A 1 95 ? 3.416 -24.156 -7.402 1 91.44 95 LYS A O 1
ATOM 730 N N . ALA A 1 96 ? 4.645 -23.047 -8.914 1 94.19 96 ALA A N 1
ATOM 731 C CA . ALA A 1 96 ? 4.352 -23.906 -10.07 1 94.19 96 ALA A CA 1
ATOM 732 C C . ALA A 1 96 ? 5.629 -24.484 -10.664 1 94.19 96 ALA A C 1
ATOM 734 O O . ALA A 1 96 ? 6.641 -23.781 -10.781 1 94.19 96 ALA A O 1
ATOM 735 N N . TYR A 1 97 ? 5.504 -25.719 -11.039 1 92.38 97 TYR A N 1
ATOM 736 C CA . TYR A 1 97 ? 6.656 -26.453 -11.555 1 92.38 97 TYR A CA 1
ATOM 737 C C . TYR A 1 97 ? 6.332 -27.109 -12.898 1 92.38 97 TYR A C 1
ATOM 739 O O . TYR A 1 97 ? 5.211 -27.578 -13.117 1 92.38 97 TYR A O 1
ATOM 747 N N . ARG A 1 98 ? 7.395 -27.094 -13.641 1 93.06 98 ARG A N 1
ATOM 748 C CA . ARG A 1 98 ? 7.277 -27.844 -14.891 1 93.06 98 ARG A CA 1
ATOM 749 C C . ARG A 1 98 ? 7.848 -29.25 -14.734 1 93.06 98 ARG A C 1
ATOM 751 O O . ARG A 1 98 ? 8.945 -29.422 -14.211 1 93.06 98 ARG A O 1
ATOM 758 N N . THR A 1 99 ? 7.039 -30.234 -15.18 1 91.12 99 THR A N 1
ATOM 759 C CA . THR A 1 99 ? 7.488 -31.609 -15.109 1 91.12 99 THR A CA 1
ATOM 760 C C . THR A 1 99 ? 8.203 -32.031 -16.391 1 91.12 99 THR A C 1
ATOM 762 O O . THR A 1 99 ? 8.188 -31.266 -17.375 1 91.12 99 THR A O 1
ATOM 765 N N . GLU A 1 100 ? 8.82 -33.188 -16.391 1 91.56 100 GLU A N 1
ATOM 766 C CA . GLU A 1 100 ? 9.562 -33.688 -17.547 1 91.56 100 GLU A CA 1
ATOM 767 C C . GLU A 1 100 ? 8.648 -33.875 -18.75 1 91.56 100 GLU A C 1
ATOM 769 O O . GLU A 1 100 ? 9.094 -33.719 -19.891 1 91.56 100 GLU A O 1
ATOM 774 N N . ASP A 1 101 ? 7.395 -34.188 -18.562 1 91.56 101 ASP A N 1
ATOM 775 C CA . ASP A 1 101 ? 6.438 -34.344 -19.656 1 91.56 101 ASP A CA 1
ATOM 776 C C . ASP A 1 101 ? 5.82 -33 -20.047 1 91.56 101 ASP A C 1
ATOM 778 O O . ASP A 1 101 ? 4.777 -32.969 -20.703 1 91.56 101 ASP A O 1
ATOM 782 N N . ASP A 1 102 ? 6.352 -31.844 -19.5 1 89.31 102 ASP A N 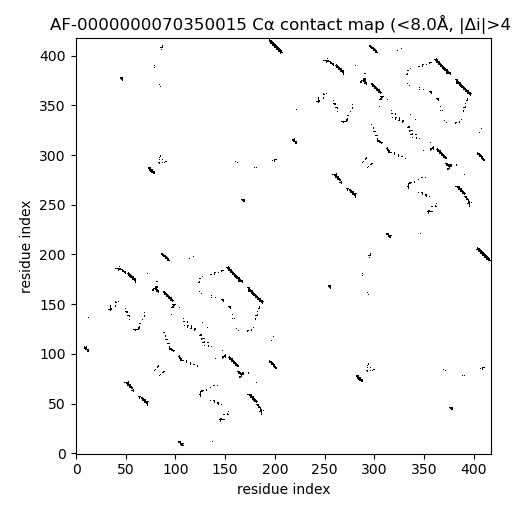1
ATOM 783 C CA . ASP A 1 102 ? 6.039 -30.469 -19.875 1 89.31 102 ASP A CA 1
ATOM 784 C C . ASP A 1 102 ? 4.711 -30.031 -19.266 1 89.31 102 ASP A C 1
ATOM 786 O O . ASP A 1 102 ? 4.121 -29.031 -19.719 1 89.31 102 ASP A O 1
ATOM 790 N N . ARG A 1 103 ? 4.277 -30.875 -18.344 1 91.75 103 ARG A N 1
ATOM 791 C CA . ARG A 1 103 ? 3.121 -30.406 -17.578 1 91.75 103 ARG A CA 1
ATOM 792 C C . ARG A 1 103 ? 3.537 -29.406 -16.5 1 91.75 103 ARG A C 1
ATOM 794 O O . ARG A 1 103 ? 4.664 -29.469 -16.016 1 91.75 103 ARG A O 1
ATOM 801 N N . ILE A 1 104 ? 2.596 -28.531 -16.281 1 94.44 104 ILE A N 1
ATOM 802 C CA . ILE A 1 104 ? 2.832 -27.578 -15.203 1 94.44 104 ILE A CA 1
ATOM 803 C C . ILE A 1 104 ? 1.958 -27.938 -14 1 94.44 104 ILE A C 1
ATOM 805 O O . ILE A 1 104 ? 0.743 -28.094 -14.133 1 94.44 104 ILE A O 1
ATOM 809 N N . LEU A 1 105 ? 2.615 -28.094 -12.828 1 94.31 105 LEU A N 1
ATOM 810 C CA . LEU A 1 105 ? 1.938 -28.453 -11.586 1 94.31 105 LEU A CA 1
ATOM 811 C C . LEU A 1 105 ? 1.985 -27.297 -10.586 1 94.31 105 LEU A C 1
ATOM 813 O O . LEU A 1 105 ? 3.014 -26.641 -10.445 1 94.31 105 LEU A O 1
ATOM 817 N N . ILE A 1 106 ? 0.817 -27.047 -10.055 1 94.19 106 ILE A N 1
ATOM 818 C CA . ILE A 1 106 ? 0.732 -26.047 -8.992 1 94.19 106 ILE A CA 1
ATOM 819 C C . ILE A 1 106 ? 0.596 -26.75 -7.641 1 94.19 106 ILE A C 1
ATOM 821 O O . ILE A 1 106 ? -0.252 -27.625 -7.477 1 94.19 106 ILE A O 1
ATOM 825 N N . PHE A 1 107 ? 1.337 -26.312 -6.703 1 89.94 107 PHE A N 1
ATOM 826 C CA . PHE A 1 107 ? 1.394 -26.984 -5.414 1 89.94 107 PHE A CA 1
ATOM 827 C C . PHE A 1 107 ? 0.293 -26.484 -4.488 1 89.94 107 PHE A C 1
ATOM 829 O O . PHE A 1 107 ? 0.348 -25.344 -4.012 1 89.94 107 PHE A O 1
ATOM 836 N N . ARG A 1 108 ? -0.731 -27.219 -4.16 1 90.25 108 ARG A N 1
ATOM 837 C CA . ARG A 1 108 ? -1.796 -27.141 -3.166 1 90.25 108 ARG A CA 1
ATOM 838 C C . ARG A 1 108 ? -2.43 -25.75 -3.162 1 90.25 108 ARG A C 1
ATOM 840 O O . ARG A 1 108 ? -2.557 -25.125 -2.107 1 90.25 108 ARG A O 1
ATOM 847 N N . PRO A 1 109 ? -2.85 -25.328 -4.312 1 95 109 PRO A N 1
ATOM 848 C CA . PRO A 1 109 ? -3.471 -24 -4.348 1 95 109 PRO A CA 1
ATOM 849 C C . PRO A 1 109 ? -4.738 -23.922 -3.502 1 95 109 PRO A C 1
ATOM 851 O O . PRO A 1 109 ? -5.094 -22.844 -3.012 1 95 109 PRO A O 1
ATOM 854 N N . HIS A 1 110 ? -5.395 -25.031 -3.244 1 95.94 110 HIS A N 1
ATOM 855 C CA . HIS A 1 110 ? -6.609 -25.047 -2.436 1 95.94 110 HIS A CA 1
ATOM 856 C C . HIS A 1 110 ? -6.312 -24.672 -0.989 1 95.94 110 HIS A C 1
ATOM 858 O O . HIS A 1 110 ? -7.094 -23.938 -0.363 1 95.94 110 HIS A O 1
ATOM 864 N N . GLU A 1 111 ? -5.23 -25.141 -0.472 1 93.25 111 GLU A N 1
ATOM 865 C CA . GLU A 1 111 ? -4.84 -24.797 0.893 1 93.25 111 GLU A CA 1
ATOM 866 C C . GLU A 1 111 ? -4.516 -23.312 1.021 1 93.25 111 GLU A C 1
ATOM 868 O O . GLU A 1 111 ? -4.855 -22.672 2.025 1 93.25 111 GLU A O 1
ATOM 873 N N . ASN A 1 112 ? -3.869 -22.797 0.016 1 92.94 112 ASN A N 1
ATOM 874 C CA . ASN A 1 112 ? -3.584 -21.375 0.014 1 92.94 112 ASN A CA 1
ATOM 875 C C . ASN A 1 112 ? -4.867 -20.547 0.024 1 92.94 112 ASN A C 1
ATOM 877 O O . ASN A 1 112 ? -4.957 -19.547 0.734 1 92.94 112 ASN A O 1
ATOM 881 N N . ALA A 1 113 ? -5.789 -20.984 -0.768 1 96 113 ALA A N 1
ATOM 882 C CA . ALA A 1 113 ? -7.074 -20.281 -0.831 1 96 113 ALA A CA 1
ATOM 883 C C . ALA A 1 113 ? -7.762 -20.281 0.532 1 96 113 ALA A C 1
ATOM 885 O O . ALA A 1 113 ? -8.273 -19.25 0.967 1 96 113 ALA A O 1
ATOM 886 N N . LEU A 1 114 ? -7.691 -21.391 1.167 1 94.31 114 LEU A N 1
ATOM 887 C CA . LEU A 1 114 ? -8.32 -21.5 2.477 1 94.31 114 LEU A CA 1
ATOM 888 C C . LEU A 1 114 ? -7.629 -20.609 3.5 1 94.31 114 LEU A C 1
ATOM 890 O O . LEU A 1 114 ? -8.289 -19.969 4.316 1 94.31 114 LEU A O 1
ATOM 894 N N . ARG A 1 115 ? -6.379 -20.594 3.479 1 92.81 115 ARG A N 1
ATOM 895 C CA . ARG A 1 115 ? -5.633 -19.75 4.398 1 92.81 115 ARG A CA 1
ATOM 896 C C . ARG A 1 115 ? -5.941 -18.281 4.156 1 92.81 115 ARG A C 1
ATOM 898 O O . ARG A 1 115 ? -6.02 -17.484 5.105 1 92.81 115 ARG A O 1
ATOM 905 N N . MET A 1 116 ? -6.074 -17.938 2.91 1 93.06 116 MET A N 1
ATOM 906 C CA . MET A 1 116 ? -6.422 -16.547 2.625 1 93.06 116 MET A CA 1
ATOM 907 C C . MET A 1 116 ? -7.809 -16.219 3.158 1 93.06 116 MET A C 1
ATOM 909 O O . MET A 1 116 ? -8.023 -15.141 3.719 1 93.06 116 MET A O 1
ATOM 913 N N . GLN A 1 117 ? -8.703 -17.141 2.977 1 94.38 117 GLN A N 1
ATOM 914 C CA . GLN A 1 117 ? -10.047 -16.922 3.49 1 94.38 117 GLN A CA 1
ATOM 915 C C . GLN A 1 117 ? -10.039 -16.75 5.004 1 94.38 117 GLN A C 1
ATOM 917 O O . GLN A 1 117 ? -10.711 -15.859 5.539 1 94.38 117 GLN A O 1
ATOM 922 N N . ASP A 1 118 ? -9.297 -17.547 5.66 1 91.81 118 ASP A N 1
ATOM 923 C CA . ASP A 1 118 ? -9.195 -17.469 7.117 1 91.81 118 ASP A CA 1
ATOM 924 C C . ASP A 1 118 ? -8.625 -16.125 7.547 1 91.81 118 ASP A C 1
ATOM 926 O O . ASP A 1 118 ? -9.141 -15.492 8.469 1 91.81 118 ASP A O 1
ATOM 930 N N . GLY A 1 119 ? -7.559 -15.727 6.887 1 89.75 119 GLY A N 1
ATOM 931 C CA . GLY A 1 119 ? -6.961 -14.43 7.184 1 89.75 119 GLY A CA 1
ATOM 932 C C . GLY A 1 119 ? -7.887 -13.266 6.906 1 89.75 119 GLY A C 1
ATOM 933 O O . GLY A 1 119 ? -7.938 -12.312 7.68 1 89.75 119 GLY A O 1
ATOM 934 N N . ALA A 1 120 ? -8.539 -13.359 5.805 1 91.44 120 ALA A N 1
ATOM 935 C CA . ALA A 1 120 ? -9.469 -12.297 5.426 1 91.44 120 ALA A CA 1
ATOM 936 C C . ALA A 1 120 ? -10.586 -12.156 6.457 1 91.44 120 ALA A C 1
ATOM 938 O O . ALA A 1 120 ? -10.992 -11.039 6.785 1 91.44 120 ALA A O 1
ATOM 939 N N . GLU A 1 121 ? -11.055 -13.211 6.941 1 89.19 121 GLU A N 1
ATOM 940 C CA . GLU A 1 121 ? -12.086 -13.172 7.977 1 89.19 121 GLU A CA 1
ATOM 941 C C . GLU A 1 121 ? -11.578 -12.469 9.234 1 89.19 121 GLU A C 1
ATOM 943 O O . GLU A 1 121 ? -12.297 -11.656 9.82 1 89.19 121 GLU A O 1
ATOM 948 N N . ARG A 1 122 ? -10.383 -12.695 9.617 1 85.94 122 ARG A N 1
ATOM 949 C CA . ARG A 1 122 ? -9.797 -12.078 10.805 1 85.94 122 ARG A CA 1
ATOM 950 C C . ARG A 1 122 ? -9.633 -10.578 10.617 1 85.94 122 ARG A C 1
ATOM 952 O O . ARG A 1 122 ? -9.672 -9.82 11.594 1 85.94 122 ARG A O 1
ATOM 959 N N . LEU A 1 123 ? -9.477 -10.234 9.359 1 86.12 123 LEU A N 1
ATOM 960 C CA . LEU A 1 123 ? -9.266 -8.82 9.078 1 86.12 123 LEU A CA 1
ATOM 961 C C . LEU A 1 123 ? -10.555 -8.172 8.578 1 86.12 123 LEU A C 1
ATOM 963 O O . LEU A 1 123 ? -10.539 -7.035 8.094 1 86.12 123 LEU A O 1
ATOM 967 N N . CYS A 1 124 ? -11.617 -8.883 8.555 1 87.88 124 CYS A N 1
ATOM 968 C CA . CYS A 1 124 ? -12.93 -8.406 8.125 1 87.88 124 CYS A CA 1
ATOM 969 C C . CYS A 1 124 ? -12.883 -7.941 6.672 1 87.88 124 CYS A C 1
ATOM 971 O O . CYS A 1 124 ? -13.383 -6.863 6.344 1 87.88 124 CYS A O 1
ATOM 973 N N . MET A 1 125 ? -12.305 -8.703 5.863 1 90.56 125 MET A N 1
ATOM 974 C CA . MET A 1 125 ? -12.211 -8.43 4.43 1 90.56 125 MET A CA 1
ATOM 975 C C . MET A 1 125 ? -13.008 -9.445 3.627 1 90.56 125 MET A C 1
ATOM 977 O O . MET A 1 125 ? -13.109 -10.609 4.016 1 90.56 125 MET A O 1
ATOM 981 N N . ALA A 1 126 ? -13.5 -8.969 2.525 1 93.81 126 ALA A N 1
ATOM 982 C CA . ALA A 1 126 ? -14 -9.93 1.549 1 93.81 126 ALA A CA 1
ATOM 983 C C . ALA A 1 126 ? -12.859 -10.703 0.899 1 93.81 126 ALA A C 1
ATOM 985 O O . ALA A 1 126 ? -11.797 -10.133 0.629 1 93.81 126 ALA A O 1
ATOM 986 N N . SER A 1 127 ? -13.117 -11.961 0.663 1 94.81 127 SER A N 1
ATOM 987 C CA . SER A 1 127 ? -12.094 -12.797 0.048 1 94.81 127 SER A CA 1
ATOM 988 C C . SER A 1 127 ? -12.648 -13.562 -1.149 1 94.81 127 SER A C 1
ATOM 990 O O . SER A 1 127 ? -13.859 -13.812 -1.228 1 94.81 127 SER A O 1
ATOM 992 N N . PRO A 1 128 ? -11.797 -13.875 -2.078 1 97.12 128 PRO A N 1
ATOM 993 C CA . PRO A 1 128 ? -12.258 -14.773 -3.133 1 97.12 128 PRO A CA 1
ATOM 994 C C . PRO A 1 128 ? -12.664 -16.141 -2.598 1 97.12 128 PRO A C 1
ATOM 996 O O . PRO A 1 128 ? -12.133 -16.594 -1.579 1 97.12 128 PRO A O 1
ATOM 999 N N . SER A 1 129 ? -13.633 -16.75 -3.299 1 97.38 129 SER A N 1
ATOM 1000 C CA . SER A 1 129 ? -13.914 -18.156 -3.004 1 97.38 129 SER A CA 1
ATOM 1001 C C . SER A 1 129 ? -12.719 -19.031 -3.342 1 97.38 129 SER A C 1
ATOM 1003 O O . SER A 1 129 ? -11.805 -18.609 -4.051 1 97.38 129 SER A O 1
ATOM 1005 N N . VAL A 1 130 ? -12.773 -20.234 -2.801 1 97.38 130 VAL A N 1
ATOM 1006 C CA . VAL A 1 130 ? -11.695 -21.172 -3.08 1 97.38 130 VAL A CA 1
ATOM 1007 C C . VAL A 1 130 ? -11.578 -21.391 -4.586 1 97.38 130 VAL A C 1
ATOM 1009 O O . VAL A 1 130 ? -10.477 -21.344 -5.148 1 97.38 130 VAL A O 1
ATOM 1012 N N . GLU A 1 131 ? -12.703 -21.578 -5.211 1 97.5 131 GLU A N 1
ATOM 1013 C CA . GLU A 1 131 ? -12.727 -21.812 -6.648 1 97.5 131 GLU A CA 1
ATOM 1014 C C . GLU A 1 131 ? -12.195 -20.609 -7.422 1 97.5 131 GLU A C 1
ATOM 1016 O O . GLU A 1 131 ? -11.414 -20.766 -8.367 1 97.5 131 GLU A O 1
ATOM 1021 N N . PHE A 1 132 ? -12.641 -19.406 -7.043 1 97.94 132 PHE A N 1
ATOM 1022 C CA . PHE A 1 132 ? -12.195 -18.188 -7.707 1 97.94 132 PHE A CA 1
ATOM 1023 C C . PHE A 1 132 ? -10.688 -18.016 -7.574 1 97.94 132 PHE A C 1
ATOM 1025 O O . PHE A 1 132 ? -10.008 -17.703 -8.555 1 97.94 132 PHE A O 1
ATOM 1032 N N . PHE A 1 133 ? -10.203 -18.281 -6.344 1 98.06 133 PHE A N 1
ATOM 1033 C CA . PHE A 1 133 ? -8.773 -18.172 -6.055 1 98.06 133 PHE A CA 1
ATOM 1034 C C . PHE A 1 133 ? -7.977 -19.141 -6.922 1 98.06 133 PHE A C 1
ATOM 1036 O O . PHE A 1 133 ? -7.012 -18.75 -7.574 1 98.06 133 PHE A O 1
ATOM 1043 N N . VAL A 1 134 ? -8.344 -20.344 -6.934 1 97.81 134 VAL A N 1
ATOM 1044 C CA . VAL A 1 134 ? -7.609 -21.391 -7.641 1 97.81 134 VAL A CA 1
ATOM 1045 C C . VAL A 1 134 ? -7.613 -21.094 -9.141 1 97.81 134 VAL A C 1
ATOM 1047 O O . VAL A 1 134 ? -6.582 -21.219 -9.805 1 97.81 134 VAL A O 1
ATOM 1050 N N . GLU A 1 135 ? -8.75 -20.703 -9.648 1 98 135 GLU A N 1
ATOM 1051 C CA . GLU A 1 135 ? -8.844 -20.375 -11.07 1 98 135 GLU A CA 1
ATOM 1052 C C . GLU A 1 135 ? -7.957 -19.188 -11.422 1 98 135 GLU A C 1
ATOM 1054 O O . GLU A 1 135 ? -7.32 -19.172 -12.477 1 98 135 GLU A O 1
ATOM 1059 N N . ALA A 1 136 ? -7.98 -18.188 -10.586 1 98.44 136 ALA A N 1
ATOM 1060 C CA . ALA A 1 136 ? -7.133 -17.016 -10.805 1 98.44 136 ALA A CA 1
ATOM 1061 C C . ALA A 1 136 ? -5.66 -17.406 -10.859 1 98.44 136 ALA A C 1
ATOM 1063 O O . ALA A 1 136 ? -4.91 -16.906 -11.703 1 98.44 136 ALA A O 1
ATOM 1064 N N . VAL A 1 137 ? -5.273 -18.281 -9.945 1 97.75 137 VAL A N 1
ATOM 1065 C CA . VAL A 1 137 ? -3.896 -18.766 -9.906 1 97.75 137 VAL A CA 1
ATOM 1066 C C . VAL A 1 137 ? -3.574 -19.484 -11.211 1 97.75 137 VAL A C 1
ATOM 1068 O O . VAL A 1 137 ? -2.531 -19.25 -11.82 1 97.75 137 VAL A O 1
ATOM 1071 N N . LYS A 1 138 ? -4.441 -20.344 -11.633 1 97.75 138 LYS A N 1
ATOM 1072 C CA . LYS A 1 138 ? -4.246 -21.094 -12.875 1 97.75 138 LYS A CA 1
ATOM 1073 C C . LYS A 1 138 ? -4.082 -20.156 -14.062 1 97.75 138 LYS A C 1
ATOM 1075 O O . LYS A 1 138 ? -3.172 -20.328 -14.875 1 97.75 138 LYS A O 1
ATOM 1080 N N . GLN A 1 139 ? -4.969 -19.172 -14.133 1 97.75 139 GLN A N 1
ATOM 1081 C CA . GLN A 1 139 ? -4.906 -18.219 -15.227 1 97.75 139 GLN A CA 1
ATOM 1082 C C . GLN A 1 139 ? -3.576 -17.469 -15.234 1 97.75 139 GLN A C 1
ATOM 1084 O O . GLN A 1 139 ? -3.006 -17.203 -16.297 1 97.75 139 GLN A O 1
ATOM 1089 N N . THR A 1 140 ? -3.178 -17.141 -14.078 1 97.94 140 THR A N 1
ATOM 1090 C CA . THR A 1 140 ? -1.915 -16.422 -13.953 1 97.94 140 THR A CA 1
ATOM 1091 C C . THR A 1 140 ? -0.754 -17.281 -14.461 1 97.94 140 THR A C 1
ATOM 1093 O O . THR A 1 140 ? 0.117 -16.797 -15.18 1 97.94 140 THR A O 1
ATOM 1096 N N . VAL A 1 141 ? -0.746 -18.531 -14.031 1 97 141 VAL A N 1
ATOM 1097 C CA . VAL A 1 141 ? 0.323 -19.438 -14.43 1 97 141 VAL A CA 1
ATOM 1098 C C . VAL A 1 141 ? 0.293 -19.641 -15.945 1 97 141 VAL A C 1
ATOM 1100 O O . VAL A 1 141 ? 1.337 -19.609 -16.594 1 97 141 VAL A O 1
ATOM 1103 N N . ILE A 1 142 ? -0.886 -19.812 -16.5 1 96.38 142 ILE A N 1
ATOM 1104 C CA . ILE A 1 142 ? -1.035 -20.016 -17.938 1 96.38 142 ILE A CA 1
ATOM 1105 C C . ILE A 1 142 ? -0.537 -18.781 -18.688 1 96.38 142 ILE A C 1
ATOM 1107 O O . ILE A 1 142 ? 0.191 -18.906 -19.688 1 96.38 142 ILE A O 1
ATOM 1111 N N . ALA A 1 143 ? -0.88 -17.641 -18.25 1 96.56 143 ALA A N 1
ATOM 1112 C CA . ALA A 1 143 ? -0.496 -16.391 -18.906 1 96.56 143 ALA A CA 1
ATOM 1113 C C . ALA A 1 143 ? 1.016 -16.188 -18.844 1 96.56 143 ALA A C 1
ATOM 1115 O O . ALA A 1 143 ? 1.575 -15.422 -19.641 1 96.56 143 ALA A O 1
ATOM 1116 N N . ASN A 1 144 ? 1.598 -16.828 -17.859 1 96.62 144 ASN A N 1
ATOM 1117 C CA . ASN A 1 144 ? 3.039 -16.688 -17.688 1 96.62 144 ASN A CA 1
ATOM 1118 C C . ASN A 1 144 ? 3.76 -18.016 -17.891 1 96.62 144 ASN A C 1
ATOM 1120 O O . ASN A 1 144 ? 4.773 -18.281 -17.234 1 96.62 144 ASN A O 1
ATOM 1124 N N . LYS A 1 145 ? 3.266 -18.844 -18.672 1 95.25 145 LYS A N 1
ATOM 1125 C CA . LYS A 1 145 ? 3.762 -20.203 -18.828 1 95.25 145 LYS A CA 1
ATOM 1126 C C . LYS A 1 145 ? 5.215 -20.203 -19.281 1 95.25 145 LYS A C 1
ATOM 1128 O O . LYS A 1 145 ? 5.988 -21.094 -18.906 1 95.25 145 LYS A O 1
ATOM 1133 N N . LYS A 1 146 ? 5.621 -19.281 -20.078 1 94.06 146 LYS A N 1
ATOM 1134 C CA . LYS A 1 146 ? 6.98 -19.234 -20.594 1 94.06 146 LYS A CA 1
ATOM 1135 C C . LYS A 1 146 ? 7.992 -18.953 -19.484 1 94.06 146 LYS A C 1
ATOM 1137 O O . LYS A 1 146 ? 9.188 -19.188 -19.672 1 94.06 146 LYS A O 1
ATOM 1142 N N . TRP A 1 147 ? 7.5 -18.484 -18.406 1 94 147 TRP A N 1
ATOM 1143 C CA . TRP A 1 147 ? 8.375 -18.109 -17.297 1 94 147 TRP A CA 1
ATOM 1144 C C . TRP A 1 147 ? 8.531 -19.25 -16.297 1 94 147 TRP A C 1
ATOM 1146 O O . TRP A 1 147 ? 9.281 -19.141 -15.336 1 94 147 TRP A O 1
ATOM 1156 N N . VAL A 1 148 ? 7.773 -20.312 -16.5 1 93.88 148 VAL A N 1
ATOM 1157 C CA . VAL A 1 148 ? 7.984 -21.5 -15.68 1 93.88 148 VAL A CA 1
ATOM 1158 C C . VAL A 1 148 ? 9.289 -22.172 -16.078 1 93.88 148 VAL A C 1
ATOM 1160 O O . VAL A 1 148 ? 9.445 -22.625 -17.219 1 93.88 148 VAL A O 1
ATOM 1163 N N . PRO A 1 149 ? 10.164 -22.234 -15.164 1 92.5 149 PRO A N 1
ATOM 1164 C CA . PRO A 1 149 ? 11.469 -22.797 -15.5 1 92.5 149 PRO A CA 1
ATOM 1165 C C . PRO A 1 149 ? 11.391 -24.25 -16 1 92.5 149 PRO A C 1
ATOM 1167 O O . PRO A 1 149 ? 10.43 -24.953 -15.695 1 92.5 149 PRO A O 1
ATOM 1170 N N . PRO A 1 150 ? 12.43 -24.625 -16.812 1 91.69 150 PRO A N 1
ATOM 1171 C CA . PRO A 1 150 ? 12.523 -26.047 -17.172 1 91.69 150 PRO A CA 1
ATOM 1172 C C . PRO A 1 150 ? 12.656 -26.953 -15.953 1 91.69 150 PRO A C 1
ATOM 1174 O O . PRO A 1 150 ? 13 -26.484 -14.859 1 91.69 150 PRO A O 1
ATOM 1177 N N . PRO A 1 151 ? 12.297 -28.234 -16.203 1 89 151 PRO A N 1
ATOM 1178 C CA . PRO A 1 151 ? 12.391 -29.156 -15.07 1 89 151 PRO A CA 1
ATOM 1179 C C . PRO A 1 151 ? 13.766 -29.125 -14.398 1 89 151 PRO A C 1
ATOM 1181 O O . PRO A 1 151 ? 14.789 -29.219 -15.078 1 89 151 PRO A O 1
ATOM 1184 N N . GLY A 1 152 ? 13.773 -28.984 -13.086 1 86.5 152 GLY A N 1
ATOM 1185 C CA . GLY A 1 152 ? 15 -29.031 -12.297 1 86.5 152 GLY A CA 1
ATOM 1186 C C . GLY A 1 152 ? 15.703 -27.703 -12.203 1 86.5 152 GLY A C 1
ATOM 1187 O O . GLY A 1 152 ? 16.734 -27.578 -11.539 1 86.5 152 GLY A O 1
ATOM 1188 N N . LYS A 1 153 ? 15.234 -26.656 -12.766 1 87.31 153 LYS A N 1
ATOM 1189 C CA . LYS A 1 153 ? 15.938 -25.391 -12.805 1 87.31 153 LYS A CA 1
ATOM 1190 C C . LYS A 1 153 ? 15.25 -24.359 -11.914 1 87.31 153 LYS A C 1
ATOM 1192 O O . LYS A 1 153 ? 15.656 -23.188 -11.883 1 87.31 153 LYS A O 1
ATOM 1197 N N . GLY A 1 154 ? 14.203 -24.828 -11.273 1 89.25 154 GLY A N 1
ATOM 1198 C CA . GLY A 1 154 ? 13.508 -23.906 -10.391 1 89.25 154 GLY A CA 1
ATOM 1199 C C . GLY A 1 154 ? 11.992 -24.016 -10.492 1 89.25 154 GLY A C 1
ATOM 1200 O O . GLY A 1 154 ? 11.461 -25.078 -10.812 1 89.25 154 GLY A O 1
ATOM 1201 N N . ALA A 1 155 ? 11.297 -22.938 -10.078 1 91.31 155 ALA A N 1
ATOM 1202 C CA . ALA A 1 155 ? 9.844 -22.875 -10.078 1 91.31 155 ALA A CA 1
ATOM 1203 C C . ALA A 1 155 ? 9.344 -21.469 -10.383 1 91.31 155 ALA A C 1
ATOM 1205 O O . ALA A 1 155 ? 10.109 -20.516 -10.336 1 91.31 155 ALA A O 1
ATOM 1206 N N . LEU A 1 156 ? 8.172 -21.391 -10.82 1 92.94 156 LEU A N 1
ATOM 1207 C CA . LEU A 1 156 ? 7.492 -20.094 -10.859 1 92.94 156 LEU A CA 1
ATOM 1208 C C . LEU A 1 156 ? 6.816 -19.797 -9.523 1 92.94 156 LEU A C 1
ATOM 1210 O O . LEU A 1 156 ? 5.898 -20.516 -9.109 1 92.94 156 LEU A O 1
ATOM 1214 N N . TYR A 1 157 ? 7.355 -18.797 -8.883 1 91.38 157 TYR A N 1
ATOM 1215 C CA . TYR A 1 157 ? 6.754 -18.344 -7.637 1 91.38 157 TYR A CA 1
ATOM 1216 C C . TYR A 1 157 ? 5.539 -17.469 -7.906 1 91.38 157 TYR A C 1
ATOM 1218 O O . TYR A 1 157 ? 5.594 -16.562 -8.742 1 91.38 157 TYR A O 1
ATOM 1226 N N . ILE A 1 158 ? 4.457 -17.75 -7.266 1 93.69 158 ILE A N 1
ATOM 1227 C CA . ILE A 1 158 ? 3.197 -17.031 -7.438 1 93.69 158 ILE A CA 1
ATOM 1228 C C . ILE A 1 158 ? 2.805 -16.359 -6.125 1 93.69 158 ILE A C 1
ATOM 1230 O O . ILE A 1 158 ? 2.791 -17 -5.07 1 93.69 158 ILE A O 1
ATOM 1234 N N . ARG A 1 159 ? 2.441 -15.062 -6.242 1 93.5 159 ARG A N 1
ATOM 1235 C CA . ARG A 1 159 ? 2.107 -14.297 -5.043 1 93.5 159 ARG A CA 1
ATOM 1236 C C . ARG A 1 159 ? 0.728 -13.664 -5.172 1 93.5 159 ARG A C 1
ATOM 1238 O O . ARG A 1 159 ? 0.599 -12.539 -5.672 1 93.5 159 ARG A O 1
ATOM 1245 N N . PRO A 1 160 ? -0.31 -14.312 -4.625 1 96.62 160 PRO A N 1
ATOM 1246 C CA . PRO A 1 160 ? -1.604 -13.648 -4.453 1 96.62 160 PRO A CA 1
ATOM 1247 C C . PRO A 1 160 ? -1.586 -12.602 -3.338 1 96.62 160 PRO A C 1
ATOM 1249 O O . PRO A 1 160 ? -1.042 -12.852 -2.26 1 96.62 160 PRO A O 1
ATOM 1252 N N . LEU A 1 161 ? -2.168 -11.484 -3.631 1 95.62 161 LEU A N 1
ATOM 1253 C CA . LEU A 1 161 ? -2.281 -10.375 -2.688 1 95.62 161 LEU A CA 1
ATOM 1254 C C . LEU A 1 161 ? -3.729 -9.906 -2.57 1 95.62 161 LEU A C 1
ATOM 1256 O O . LEU A 1 161 ? -4.406 -9.711 -3.58 1 95.62 161 LEU A O 1
ATOM 1260 N N . LEU A 1 162 ? -4.203 -9.82 -1.38 1 95.81 162 LEU A N 1
ATOM 1261 C CA . LEU A 1 162 ? -5.5 -9.227 -1.062 1 95.81 162 LEU A CA 1
ATOM 1262 C C . LEU A 1 162 ? -5.328 -7.992 -0.185 1 95.81 162 LEU A C 1
ATOM 1264 O O . LEU A 1 162 ? -4.805 -8.086 0.929 1 95.81 162 LEU A O 1
ATOM 1268 N N . ILE A 1 163 ? -5.781 -6.84 -0.682 1 94.31 163 ILE A N 1
ATOM 1269 C CA . ILE A 1 163 ? -5.48 -5.629 0.072 1 94.31 163 ILE A CA 1
ATOM 1270 C C . ILE A 1 163 ? -6.754 -4.809 0.256 1 94.31 163 ILE A C 1
ATOM 1272 O O . ILE A 1 163 ? -7.664 -4.867 -0.575 1 94.31 163 ILE A O 1
ATOM 1276 N N . GLY A 1 164 ? -6.809 -4.105 1.366 1 92.19 164 GLY A N 1
ATOM 1277 C CA . GLY A 1 164 ? -7.84 -3.102 1.557 1 92.19 164 GLY A CA 1
ATOM 1278 C C . GLY A 1 164 ? -7.539 -1.793 0.851 1 92.19 164 GLY A C 1
ATOM 1279 O O . GLY A 1 164 ? -6.445 -1.242 0.996 1 92.19 164 GLY A O 1
ATOM 1280 N N . SER A 1 165 ? -8.539 -1.341 0.062 1 90.81 165 SER A N 1
ATOM 1281 C CA . SER A 1 165 ? -8.328 -0.121 -0.711 1 90.81 165 SER A CA 1
ATOM 1282 C C . SER A 1 165 ? -9.562 0.778 -0.666 1 90.81 165 SER A C 1
ATOM 1284 O O . SER A 1 165 ? -10.609 0.378 -0.156 1 90.81 165 SER A O 1
ATOM 1286 N N . GLY A 1 166 ? -9.328 1.999 -1.204 1 84.88 166 GLY A N 1
ATOM 1287 C CA . GLY A 1 166 ? -10.375 3.006 -1.174 1 84.88 166 GLY A CA 1
ATOM 1288 C C . GLY A 1 166 ? -10.148 4.07 -0.115 1 84.88 166 GLY A C 1
ATOM 1289 O O . GLY A 1 166 ? -9.336 3.889 0.792 1 84.88 166 GLY A O 1
ATOM 1290 N N . ALA A 1 167 ? -10.805 5.152 -0.301 1 75.56 167 ALA A N 1
ATOM 1291 C CA . ALA A 1 167 ? -10.656 6.289 0.607 1 75.56 167 ALA A CA 1
ATOM 1292 C C . ALA A 1 167 ? -11.328 6.012 1.947 1 75.56 167 ALA A C 1
ATOM 1294 O O . ALA A 1 167 ? -12.539 5.781 2.004 1 75.56 167 ALA A O 1
ATOM 1295 N N . ASN A 1 168 ? -10.469 5.801 3.041 1 71.12 168 ASN A N 1
ATOM 1296 C CA . ASN A 1 168 ? -10.984 5.551 4.383 1 71.12 168 ASN A CA 1
ATOM 1297 C C . ASN A 1 168 ? -10.047 6.086 5.457 1 71.12 168 ASN A C 1
ATOM 1299 O O . ASN A 1 168 ? -8.898 5.645 5.562 1 71.12 168 ASN A O 1
ATOM 1303 N N . LEU A 1 169 ? -10.258 7.309 6.09 1 63.44 169 LEU A N 1
ATOM 1304 C CA . LEU A 1 169 ? -9.422 7.801 7.184 1 63.44 169 LEU A CA 1
ATOM 1305 C C . LEU A 1 169 ? -9.945 7.312 8.531 1 63.44 169 LEU A C 1
ATOM 1307 O O . LEU A 1 169 ? -9.203 7.285 9.516 1 63.44 169 LEU A O 1
ATOM 1311 N N . GLY A 1 170 ? -10.82 6.242 8.531 1 58.56 170 GLY A N 1
ATOM 1312 C CA . GLY A 1 170 ? -11.469 5.809 9.758 1 58.56 170 GLY A CA 1
ATOM 1313 C C . GLY A 1 170 ? -11.383 4.312 9.984 1 58.56 170 GLY A C 1
ATOM 1314 O O . GLY A 1 170 ? -10.523 3.641 9.414 1 58.56 170 GLY A O 1
ATOM 1315 N N . VAL A 1 171 ? -12.086 3.947 11.055 1 59.25 171 VAL A N 1
ATOM 1316 C CA . VAL A 1 171 ? -12.117 2.574 11.539 1 59.25 171 VAL A CA 1
ATOM 1317 C C . VAL A 1 171 ? -13.078 1.745 10.695 1 59.25 171 VAL A C 1
ATOM 1319 O O . VAL A 1 171 ? -13.273 0.553 10.945 1 59.25 171 VAL A O 1
ATOM 1322 N N . ALA A 1 172 ? -13.453 2.365 9.555 1 65.88 172 ALA A N 1
ATOM 1323 C CA . ALA A 1 172 ? -14.422 1.646 8.742 1 65.88 172 ALA A CA 1
ATOM 1324 C C . ALA A 1 172 ? -13.734 0.626 7.84 1 65.88 172 ALA A C 1
ATOM 1326 O O . ALA A 1 172 ? -12.555 0.767 7.523 1 65.88 172 ALA A O 1
ATOM 1327 N N . PRO A 1 173 ? -14.57 -0.388 7.617 1 75.38 173 PRO A N 1
ATOM 1328 C CA . PRO A 1 173 ? -14.023 -1.346 6.656 1 75.38 173 PRO A CA 1
ATOM 1329 C C . PRO A 1 173 ? -13.664 -0.7 5.316 1 75.38 173 PRO A C 1
ATOM 1331 O O . PRO A 1 173 ? -14.273 0.299 4.93 1 75.38 173 PRO A O 1
ATOM 1334 N N . ALA A 1 174 ? -12.672 -1.249 4.691 1 85.31 174 ALA A N 1
ATOM 1335 C CA . ALA A 1 174 ? -12.273 -0.732 3.381 1 85.31 174 ALA A CA 1
ATOM 1336 C C . ALA A 1 174 ? -13.438 -0.806 2.393 1 85.31 174 ALA A C 1
ATOM 1338 O O . ALA A 1 174 ? -14.195 -1.778 2.385 1 85.31 174 ALA A O 1
ATOM 1339 N N . PRO A 1 175 ? -13.562 0.146 1.55 1 87.06 175 PRO A N 1
ATOM 1340 C CA . PRO A 1 175 ? -14.656 0.151 0.568 1 87.06 175 PRO A CA 1
ATOM 1341 C C . PRO A 1 175 ? -14.469 -0.902 -0.522 1 87.06 175 PRO A C 1
ATOM 1343 O O . PRO A 1 175 ? -15.453 -1.376 -1.099 1 87.06 175 PRO A O 1
ATOM 1346 N N . GLU A 1 176 ? -13.234 -1.181 -0.753 1 92.62 176 GLU A N 1
ATOM 1347 C CA . GLU A 1 176 ? -12.953 -2.131 -1.827 1 92.62 176 GLU A CA 1
ATOM 1348 C C . GLU A 1 176 ? -11.75 -3.002 -1.492 1 92.62 176 GLU A C 1
ATOM 1350 O O . GLU A 1 176 ? -10.867 -2.59 -0.732 1 92.62 176 GLU A O 1
ATOM 1355 N N . TYR A 1 177 ? -11.758 -4.18 -2.191 1 94.88 177 TYR A N 1
ATOM 1356 C CA . TYR A 1 177 ? -10.695 -5.145 -1.945 1 94.88 177 TYR A CA 1
ATOM 1357 C C . TYR A 1 177 ? -10.094 -5.645 -3.256 1 94.88 177 TYR A C 1
ATOM 1359 O O . TYR A 1 177 ? -10.641 -6.551 -3.891 1 94.88 177 TYR A O 1
ATOM 1367 N N . PRO A 1 178 ? -8.953 -5.059 -3.625 1 96.81 178 PRO A N 1
ATOM 1368 C CA . PRO A 1 178 ? -8.227 -5.613 -4.77 1 96.81 178 PRO A CA 1
ATOM 1369 C C . PRO A 1 178 ? -7.578 -6.961 -4.465 1 96.81 178 PRO A C 1
ATOM 1371 O O . PRO A 1 178 ? -7.016 -7.145 -3.381 1 96.81 178 PRO A O 1
ATOM 1374 N N . PHE A 1 179 ? -7.816 -7.895 -5.355 1 97.75 179 PHE A N 1
ATOM 1375 C CA . PHE A 1 179 ? -7.152 -9.195 -5.379 1 97.75 179 PHE A CA 1
ATOM 1376 C C . PHE A 1 179 ? -6.227 -9.305 -6.582 1 97.75 179 PHE A C 1
ATOM 1378 O O . PHE A 1 179 ? -6.684 -9.289 -7.727 1 97.75 179 PHE A O 1
ATOM 1385 N N . LEU A 1 180 ? -4.883 -9.336 -6.266 1 97.56 180 LEU A N 1
ATOM 1386 C CA . LEU A 1 180 ? -3.867 -9.344 -7.312 1 97.56 180 LEU A CA 1
ATOM 1387 C C . LEU A 1 180 ? -2.984 -10.586 -7.203 1 97.56 180 LEU A C 1
ATOM 1389 O O . LEU A 1 180 ? -2.699 -11.055 -6.098 1 97.56 180 LEU A O 1
ATOM 1393 N N . ILE A 1 181 ? -2.588 -11.047 -8.328 1 97.56 181 ILE A N 1
ATOM 1394 C CA . ILE A 1 181 ? -1.622 -12.141 -8.344 1 97.56 181 ILE A CA 1
ATOM 1395 C C . ILE A 1 181 ? -0.493 -11.82 -9.32 1 97.56 181 ILE A C 1
ATOM 1397 O O . ILE A 1 181 ? -0.743 -11.531 -10.492 1 97.56 181 ILE A O 1
ATOM 1401 N N . TYR A 1 182 ? 0.674 -11.82 -8.852 1 95.19 182 TYR A N 1
ATOM 1402 C CA . TYR A 1 182 ? 1.839 -11.719 -9.719 1 95.19 182 TYR A CA 1
ATOM 1403 C C . TYR A 1 182 ? 2.781 -12.898 -9.508 1 95.19 182 TYR A C 1
ATOM 1405 O O . TYR A 1 182 ? 2.598 -13.688 -8.578 1 95.19 182 TYR A O 1
ATOM 1413 N N . ALA A 1 183 ? 3.697 -13.047 -10.438 1 93.69 183 ALA A N 1
ATOM 1414 C CA . ALA A 1 183 ? 4.566 -14.227 -10.383 1 93.69 183 ALA A CA 1
ATOM 1415 C C . ALA A 1 183 ? 5.992 -13.867 -10.797 1 93.69 183 ALA A C 1
ATOM 1417 O O . ALA A 1 183 ? 6.23 -12.812 -11.391 1 93.69 183 ALA A O 1
ATOM 1418 N N . SER A 1 184 ? 6.883 -14.719 -10.398 1 92.06 184 SER A N 1
ATOM 1419 C CA . SER A 1 184 ? 8.297 -14.57 -10.742 1 92.06 184 SER A CA 1
ATOM 1420 C C . SER A 1 184 ? 9.016 -15.914 -10.719 1 92.06 184 SER A C 1
ATOM 1422 O O . SER A 1 184 ? 8.812 -16.703 -9.797 1 92.06 184 SER A O 1
ATOM 1424 N N . PRO A 1 185 ? 9.852 -16.156 -11.758 1 92.06 185 PRO A N 1
ATOM 1425 C CA . PRO A 1 185 ? 10.656 -17.375 -11.664 1 92.06 185 PRO A CA 1
ATOM 1426 C C . PRO A 1 185 ? 11.727 -17.297 -10.578 1 92.06 185 PRO A C 1
ATOM 1428 O O . PRO A 1 185 ? 12.328 -16.234 -10.375 1 92.06 185 PRO A O 1
ATOM 1431 N N . VAL A 1 186 ? 11.867 -18.375 -9.883 1 86.06 186 VAL A N 1
ATOM 1432 C CA . VAL A 1 186 ? 12.867 -18.438 -8.82 1 86.06 186 VAL A CA 1
ATOM 1433 C C . VAL A 1 186 ? 13.664 -19.734 -8.945 1 86.06 186 VAL A C 1
ATOM 1435 O O . VAL A 1 186 ? 13.156 -20.734 -9.453 1 86.06 186 VAL A O 1
ATOM 1438 N N . GLY A 1 187 ? 14.883 -19.609 -8.578 1 81.25 187 GLY A N 1
ATOM 1439 C CA . GLY A 1 187 ? 15.727 -20.781 -8.562 1 81.25 187 GLY A CA 1
ATOM 1440 C C . GLY A 1 187 ? 15.43 -21.719 -7.414 1 81.25 187 GLY A C 1
ATOM 1441 O O . GLY A 1 187 ? 14.57 -21.438 -6.582 1 81.25 187 GLY A O 1
ATOM 1442 N N . ASP A 1 188 ? 16.016 -23 -7.496 1 67.25 188 ASP A N 1
ATOM 1443 C CA . ASP A 1 188 ? 15.828 -24.031 -6.48 1 67.25 188 ASP A CA 1
ATOM 1444 C C . ASP A 1 188 ? 16.5 -23.641 -5.168 1 67.25 188 ASP A C 1
ATOM 1446 O O . ASP A 1 188 ? 17.641 -23.188 -5.168 1 67.25 188 ASP A O 1
ATOM 1450 N N . TYR A 1 189 ? 15.984 -22.797 -4.562 1 53.56 189 TYR A N 1
ATOM 1451 C CA . TYR A 1 189 ? 16.703 -22.547 -3.322 1 53.56 189 TYR A CA 1
ATOM 1452 C C . TYR A 1 189 ? 16.766 -23.797 -2.465 1 53.56 189 TYR A C 1
ATOM 1454 O O . TYR A 1 189 ? 15.75 -24.453 -2.23 1 53.56 189 TYR A O 1
ATOM 1462 N N . HIS A 1 190 ? 17.719 -24.703 -2.564 1 45.78 190 HIS A N 1
ATOM 1463 C CA . HIS A 1 190 ? 17.875 -25.766 -1.582 1 45.78 190 HIS A CA 1
ATOM 1464 C C . HIS A 1 190 ? 17.25 -25.391 -0.249 1 45.78 190 HIS A C 1
ATOM 1466 O O . HIS A 1 190 ? 16.938 -26.25 0.573 1 45.78 190 HIS A O 1
ATOM 1472 N N . LYS A 1 191 ? 17.578 -24.219 0.36 1 39.5 191 LYS A N 1
ATOM 1473 C CA . LYS A 1 191 ? 17.234 -24.156 1.78 1 39.5 191 LYS A CA 1
ATOM 1474 C C . LYS A 1 191 ? 15.734 -24.047 1.986 1 39.5 191 LYS A C 1
ATOM 1476 O O . LYS A 1 191 ? 15.078 -25.062 2.273 1 39.5 191 LYS A O 1
ATOM 1481 N N . VAL A 1 192 ? 15.047 -22.906 2.83 1 35 192 VAL A N 1
ATOM 1482 C CA . VAL A 1 192 ? 13.852 -22.844 3.66 1 35 192 VAL A CA 1
ATOM 1483 C C . VAL A 1 192 ? 12.633 -22.562 2.787 1 35 192 VAL A C 1
ATOM 1485 O O . VAL A 1 192 ? 12.609 -21.578 2.039 1 35 192 VAL A O 1
ATOM 1488 N N . SER A 1 193 ? 11.977 -23.594 2.232 1 36.88 193 SER A N 1
ATOM 1489 C CA . SER A 1 193 ? 10.617 -23.547 1.706 1 36.88 193 SER A CA 1
ATOM 1490 C C . SER A 1 193 ? 9.781 -22.5 2.441 1 36.88 193 SER A C 1
ATOM 1492 O O . SER A 1 193 ? 9.406 -22.703 3.6 1 36.88 193 SER A O 1
ATOM 1494 N N . PHE A 1 194 ? 9.969 -21.297 2.316 1 37.06 194 PHE A N 1
ATOM 1495 C CA . PHE A 1 194 ? 9.219 -20.266 3.029 1 37.06 194 PHE A CA 1
ATOM 1496 C C . PHE A 1 194 ? 7.816 -20.125 2.453 1 37.06 194 PHE A C 1
ATOM 1498 O O . PHE A 1 194 ? 7.645 -19.594 1.349 1 37.06 194 PHE A O 1
ATOM 1505 N N . CYS A 1 195 ? 6.957 -21.219 2.527 1 37.5 195 CYS A N 1
ATOM 1506 C CA . CYS A 1 195 ? 5.547 -20.906 2.328 1 37.5 195 CYS A CA 1
ATOM 1507 C C . CYS A 1 195 ? 5.074 -19.844 3.305 1 37.5 195 CYS A C 1
ATOM 1509 O O . CYS A 1 195 ? 5.113 -20.047 4.52 1 37.5 195 CYS A O 1
ATOM 1511 N N . VAL A 1 196 ? 5.363 -18.562 3.066 1 39 196 VAL A N 1
ATOM 1512 C CA . VAL A 1 196 ? 5.051 -17.5 4.016 1 39 196 VAL A CA 1
ATOM 1513 C C . VAL A 1 196 ? 3.666 -16.922 3.723 1 39 196 VAL A C 1
ATOM 1515 O O . VAL A 1 196 ? 3.332 -16.656 2.566 1 39 196 VAL A O 1
ATOM 1518 N N . ALA A 1 197 ? 2.572 -17.328 4.426 1 37.31 197 ALA A N 1
ATOM 1519 C CA . ALA A 1 197 ? 1.36 -16.516 4.484 1 37.31 197 ALA A CA 1
ATOM 1520 C C . ALA A 1 197 ? 1.476 -15.438 5.555 1 37.31 197 ALA A C 1
ATOM 1522 O O . ALA A 1 197 ? 1.888 -15.711 6.684 1 37.31 197 ALA A O 1
ATOM 1523 N N . ALA A 1 198 ? 1.686 -14.055 5.207 1 42.44 198 ALA A N 1
ATOM 1524 C CA . ALA A 1 198 ? 1.811 -13.047 6.258 1 42.44 198 ALA A CA 1
ATOM 1525 C C . ALA A 1 198 ? 0.629 -12.078 6.234 1 42.44 198 ALA A C 1
ATOM 1527 O O . ALA A 1 198 ? 0.09 -11.773 5.168 1 42.44 198 ALA A O 1
ATOM 1528 N N . ALA A 1 199 ? -0.222 -12.023 7.289 1 39.88 199 ALA A N 1
ATOM 1529 C CA . ALA A 1 199 ? -1.164 -10.93 7.516 1 39.88 199 ALA A CA 1
ATOM 1530 C C . ALA A 1 199 ? -0.469 -9.734 8.148 1 39.88 199 ALA A C 1
ATOM 1532 O O . ALA A 1 199 ? 0.248 -9.875 9.141 1 39.88 199 ALA A O 1
ATOM 1533 N N . GLY A 1 200 ? -0.239 -8.656 7.453 1 41.91 200 GLY A N 1
ATOM 1534 C CA . GLY A 1 200 ? 0.356 -7.449 8 1 41.91 200 GLY A CA 1
ATOM 1535 C C . GLY A 1 200 ? -0.579 -6.691 8.922 1 41.91 200 GLY A C 1
ATOM 1536 O O . GLY A 1 200 ? -1.757 -6.508 8.609 1 41.91 200 GLY A O 1
ATOM 1537 N N . PHE A 1 201 ? -0.407 -6.664 10.281 1 41.09 201 PHE A N 1
ATOM 1538 C CA . PHE A 1 201 ? -1.139 -5.766 11.164 1 41.09 201 PHE A CA 1
ATOM 1539 C C . PHE A 1 201 ? -0.235 -4.645 11.664 1 41.09 201 PHE A C 1
ATOM 1541 O O . PHE A 1 201 ? 0.977 -4.828 11.797 1 41.09 201 PHE A O 1
ATOM 1548 N N . THR A 1 202 ? -0.679 -3.389 11.578 1 43.25 202 THR A N 1
ATOM 1549 C CA . THR A 1 202 ? -0.007 -2.207 12.102 1 43.25 202 THR A CA 1
ATOM 1550 C C . THR A 1 202 ? -0.071 -2.182 13.633 1 43.25 202 THR A C 1
ATOM 1552 O O . THR A 1 202 ? -1.115 -2.475 14.219 1 43.25 202 THR A O 1
ATOM 1555 N N . THR A 1 203 ? 1.042 -2.436 14.25 1 33.06 203 THR A N 1
ATOM 1556 C CA . THR A 1 203 ? 1.081 -2.178 15.688 1 33.06 203 THR A CA 1
ATOM 1557 C C . THR A 1 203 ? 1.189 -0.682 15.969 1 33.06 203 THR A C 1
ATOM 1559 O O . THR A 1 203 ? 2.023 0.007 15.375 1 33.06 203 THR A O 1
ATOM 1562 N N . ARG A 1 204 ? 0.112 -0.144 16.453 1 34.78 204 ARG A N 1
ATOM 1563 C CA . ARG A 1 204 ? 0.055 1.238 16.922 1 34.78 204 ARG A CA 1
ATOM 1564 C C . ARG A 1 204 ? 0.884 1.425 18.188 1 34.78 204 ARG A C 1
ATOM 1566 O O . ARG A 1 204 ? 0.678 0.722 19.172 1 34.78 204 ARG A O 1
ATOM 1573 N N . LYS A 1 205 ? 2.047 1.807 18.031 1 33.84 205 LYS A N 1
ATOM 1574 C CA . LYS A 1 205 ? 2.537 2.312 19.312 1 33.84 205 LYS A CA 1
ATOM 1575 C C . LYS A 1 205 ? 1.912 3.666 19.641 1 33.84 205 LYS A C 1
ATOM 1577 O O . LYS A 1 205 ? 2.033 4.617 18.875 1 33.84 205 LYS A O 1
ATOM 1582 N N . HIS A 1 206 ? 0.788 3.68 20.312 1 26.83 206 HIS A N 1
ATOM 1583 C CA . HIS A 1 206 ? 0.2 4.871 20.922 1 26.83 206 HIS A CA 1
ATOM 1584 C C . HIS A 1 206 ? 1.218 5.617 21.781 1 26.83 206 HIS A C 1
ATOM 1586 O O . HIS A 1 206 ? 1.788 5.043 22.703 1 26.83 206 HIS A O 1
ATOM 1592 N N . ILE A 1 207 ? 1.965 6.406 21.266 1 26.83 207 ILE A N 1
ATOM 1593 C CA . ILE A 1 207 ? 2.635 7.234 22.266 1 26.83 207 ILE A CA 1
ATOM 1594 C C . ILE A 1 207 ? 1.692 8.336 22.734 1 26.83 207 ILE A C 1
ATOM 1596 O O . ILE A 1 207 ? 1.223 9.148 21.938 1 26.83 207 ILE A O 1
ATOM 1600 N N . PHE A 1 208 ? 0.838 8.008 23.703 1 24.31 208 PHE A N 1
ATOM 1601 C CA . PHE A 1 208 ? 0.087 8.984 24.484 1 24.31 208 PHE A CA 1
ATOM 1602 C C . PHE A 1 208 ? 1.014 10.055 25.047 1 24.31 208 PHE A C 1
ATOM 1604 O O . PHE A 1 208 ? 2.027 9.734 25.688 1 24.31 208 PHE A O 1
ATOM 1611 N N . TYR A 1 209 ? 1.216 11.07 24.375 1 23.19 209 TYR A N 1
ATOM 1612 C CA . TYR A 1 209 ? 1.679 12.156 25.219 1 23.19 209 TYR A CA 1
ATOM 1613 C C . TYR A 1 209 ? 0.505 12.852 25.906 1 23.19 209 TYR A C 1
ATOM 1615 O O . TYR A 1 209 ? -0.568 12.992 25.312 1 23.19 209 TYR A O 1
ATOM 1623 N N . LEU B 1 1 ? 4.109 30.219 34.719 1 24.64 1 LEU B N 1
ATOM 1624 C CA . LEU B 1 1 ? 5.238 29.453 34.219 1 24.64 1 LEU B CA 1
ATOM 1625 C C . LEU B 1 1 ? 4.773 28.422 33.188 1 24.64 1 LEU B C 1
ATOM 1627 O O . LEU B 1 1 ? 5.598 27.828 32.469 1 24.64 1 LEU B O 1
ATOM 1631 N N . GLN B 1 2 ? 3.51 27.922 33.312 1 24.64 2 GLN B N 1
ATOM 1632 C CA . GLN B 1 2 ? 2.861 26.938 32.438 1 24.64 2 GLN B CA 1
ATOM 1633 C C . GLN B 1 2 ? 2.594 27.5 31.062 1 24.64 2 GLN B C 1
ATOM 1635 O O . GLN B 1 2 ? 2.438 26.75 30.094 1 24.64 2 GLN B O 1
ATOM 1640 N N . ALA B 1 3 ? 2.24 28.797 30.891 1 31.77 3 ALA B N 1
ATOM 1641 C CA . ALA B 1 3 ? 1.92 29.484 29.641 1 31.77 3 ALA B CA 1
ATOM 1642 C C . ALA B 1 3 ? 3.129 29.531 28.719 1 31.77 3 ALA B C 1
ATOM 1644 O O . ALA B 1 3 ? 2.98 29.688 27.5 1 31.77 3 ALA B O 1
ATOM 1645 N N . SER B 1 4 ? 4.301 29.734 29.188 1 31.08 4 SER B N 1
ATOM 1646 C CA . SER B 1 4 ? 5.492 30 28.391 1 31.08 4 SER B CA 1
ATOM 1647 C C . SER B 1 4 ? 5.887 28.781 27.562 1 31.08 4 SER B C 1
ATOM 1649 O O . SER B 1 4 ? 6.559 28.906 26.547 1 31.08 4 SER B O 1
ATOM 1651 N N . LEU B 1 5 ? 5.789 27.562 28.078 1 29.81 5 LEU B N 1
ATOM 1652 C CA . LEU B 1 5 ? 6.293 26.391 27.375 1 29.81 5 LEU B CA 1
ATOM 1653 C C . LEU B 1 5 ? 5.438 26.094 26.141 1 29.81 5 LEU B C 1
ATOM 1655 O O . LEU B 1 5 ? 5.785 25.234 25.328 1 29.81 5 LEU B O 1
ATOM 1659 N N . TYR B 1 6 ? 4.199 26.625 26 1 31.78 6 TYR B N 1
ATOM 1660 C CA . TYR B 1 6 ? 3.281 26.391 24.891 1 31.78 6 TYR B CA 1
ATOM 1661 C C . TYR B 1 6 ? 3.75 27.109 23.625 1 31.78 6 TYR B C 1
ATOM 1663 O O . TYR B 1 6 ? 3.223 26.875 22.531 1 31.78 6 TYR B O 1
ATOM 1671 N N . THR B 1 7 ? 4.488 28.141 23.719 1 35.81 7 THR B N 1
ATOM 1672 C CA . THR B 1 7 ? 4.812 28.953 22.562 1 35.81 7 THR B CA 1
ATOM 1673 C C . THR B 1 7 ? 5.742 28.203 21.609 1 35.81 7 THR B C 1
ATOM 1675 O O . THR B 1 7 ? 5.77 28.484 20.406 1 35.81 7 THR B O 1
ATOM 1678 N N . SER B 1 8 ? 6.715 27.469 22.156 1 36.5 8 SER B N 1
ATOM 1679 C CA . SER B 1 8 ? 7.727 26.875 21.297 1 36.5 8 SER B CA 1
ATOM 1680 C C . SER B 1 8 ? 7.137 25.766 20.438 1 36.5 8 SER B C 1
ATOM 1682 O O . SER B 1 8 ? 7.82 25.203 19.578 1 36.5 8 SER B O 1
ATOM 1684 N N . LEU B 1 9 ? 5.969 25.219 20.797 1 40.31 9 LEU B N 1
ATOM 1685 C CA . LEU B 1 9 ? 5.414 24.016 20.188 1 40.31 9 LEU B CA 1
ATOM 1686 C C . LEU B 1 9 ? 4.602 24.359 18.938 1 40.31 9 LEU B C 1
ATOM 1688 O O . LEU B 1 9 ? 4.133 23.453 18.234 1 40.31 9 LEU B O 1
ATOM 1692 N N . LEU B 1 10 ? 4.328 25.703 18.766 1 39.97 10 LEU B N 1
ATOM 1693 C CA . LEU B 1 10 ? 3.461 26.078 17.656 1 39.97 10 LEU B CA 1
ATOM 1694 C C . LEU B 1 10 ? 4.277 26.641 16.5 1 39.97 10 LEU B C 1
ATOM 1696 O O . LEU B 1 10 ? 5.113 27.531 16.688 1 39.97 10 LEU B O 1
ATOM 1700 N N . CYS B 1 11 ? 4.543 25.938 15.5 1 45.69 11 CYS B N 1
ATOM 1701 C CA . CYS B 1 11 ? 5.105 26.5 14.281 1 45.69 11 CYS B CA 1
ATOM 1702 C C . CYS B 1 11 ? 4.109 27.438 13.602 1 45.69 11 CYS B C 1
ATOM 1704 O O . CYS B 1 11 ? 3.018 27 13.219 1 45.69 11 CYS B O 1
ATOM 1706 N N . PHE B 1 12 ? 4.387 28.75 13.766 1 40.69 12 PHE B N 1
ATOM 1707 C CA . PHE B 1 12 ? 3.592 29.766 13.094 1 40.69 12 PHE B CA 1
ATOM 1708 C C . PHE B 1 12 ? 3.918 29.812 11.602 1 40.69 12 PHE B C 1
ATOM 1710 O O . PHE B 1 12 ? 5.086 29.906 11.219 1 40.69 12 PHE B O 1
ATOM 1717 N N . LEU B 1 13 ? 3.178 29.297 10.742 1 43.06 13 LEU B N 1
ATOM 1718 C CA . LEU B 1 13 ? 3.332 29.625 9.336 1 43.06 13 LEU B CA 1
ATOM 1719 C C . LEU B 1 13 ? 3.076 31.109 9.094 1 43.06 13 LEU B C 1
ATOM 1721 O O . LEU B 1 13 ? 1.931 31.562 9.141 1 43.06 13 LEU B O 1
ATOM 1725 N N . CYS B 1 14 ? 4.109 31.922 9.359 1 35.41 14 CYS B N 1
ATOM 1726 C CA . CYS B 1 14 ? 3.939 33.281 8.875 1 35.41 14 CYS B CA 1
ATOM 1727 C C . CYS B 1 14 ? 3.984 33.344 7.355 1 35.41 14 CYS B C 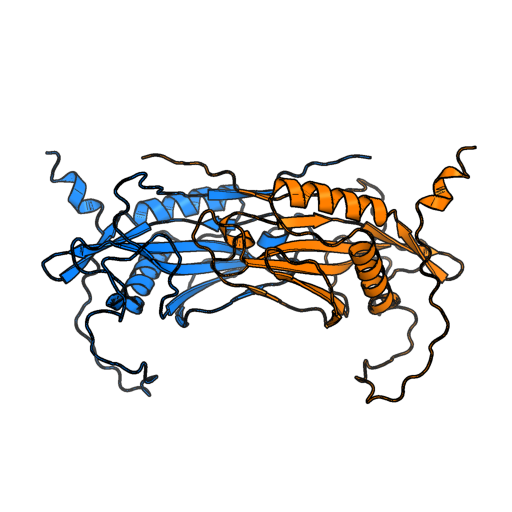1
ATOM 1729 O O . CYS B 1 14 ? 5.02 33.062 6.75 1 35.41 14 CYS B O 1
ATOM 1731 N N . LEU B 1 15 ? 3.004 33.156 6.586 1 36.34 15 LEU B N 1
ATOM 1732 C CA . LEU B 1 15 ? 2.955 33.375 5.148 1 36.34 15 LEU B CA 1
ATOM 1733 C C . LEU B 1 15 ? 3.543 34.75 4.797 1 36.34 15 LEU B C 1
ATOM 1735 O O . LEU B 1 15 ? 3.113 35.75 5.336 1 36.34 15 LEU B O 1
ATOM 1739 N N . PRO B 1 16 ? 4.836 34.844 4.301 1 33.25 16 PRO B N 1
ATOM 1740 C CA . PRO B 1 16 ? 5.184 36.156 3.771 1 33.25 16 PRO B CA 1
ATOM 1741 C C . PRO B 1 16 ? 4.227 36.625 2.672 1 33.25 16 PRO B C 1
ATOM 1743 O O . PRO B 1 16 ? 3.537 35.812 2.062 1 33.25 16 PRO B O 1
ATOM 1746 N N . PRO B 1 17 ? 4.113 37.906 2.279 1 30 17 PRO B N 1
ATOM 1747 C CA . PRO B 1 17 ? 3.305 38.438 1.171 1 30 17 PRO B CA 1
ATOM 1748 C C . PRO B 1 17 ? 3.711 37.844 -0.179 1 30 17 PRO B C 1
ATOM 1750 O O . PRO B 1 17 ? 4.852 37.406 -0.347 1 30 17 PRO B O 1
ATOM 1753 N N . SER B 1 18 ? 2.787 37.531 -1.151 1 29.44 18 SER B N 1
ATOM 1754 C CA . SER B 1 18 ? 2.777 36.938 -2.484 1 29.44 18 SER B CA 1
ATOM 1755 C C . SER B 1 18 ? 3.742 37.656 -3.418 1 29.44 18 SER B C 1
ATOM 1757 O O . SER B 1 18 ? 3.568 38.844 -3.699 1 29.44 18 SER B O 1
ATOM 1759 N N . VAL B 1 19 ? 4.973 37.344 -3.436 1 29.92 19 VAL B N 1
ATOM 1760 C CA . VAL B 1 19 ? 5.664 37.812 -4.625 1 29.92 19 VAL B CA 1
ATOM 1761 C C . VAL B 1 19 ? 5.086 37.156 -5.867 1 29.92 19 VAL B C 1
ATOM 1763 O O . VAL B 1 19 ? 4.93 35.938 -5.902 1 29.92 19 VAL B O 1
ATOM 1766 N N . GLN B 1 20 ? 4.402 37.812 -6.949 1 26.53 20 GLN B N 1
ATOM 1767 C CA . GLN B 1 20 ? 3.639 37.531 -8.156 1 26.53 20 GLN B CA 1
ATOM 1768 C C . GLN B 1 20 ? 4.516 36.844 -9.203 1 26.53 20 GLN B C 1
ATOM 1770 O O . GLN B 1 20 ? 5.402 37.469 -9.781 1 26.53 20 GLN B O 1
ATOM 1775 N N . PRO B 1 21 ? 5.141 35.719 -9.148 1 27.06 21 PRO B N 1
ATOM 1776 C CA . PRO B 1 21 ? 5.785 35.375 -10.414 1 27.06 21 PRO B CA 1
ATOM 1777 C C . PRO B 1 21 ? 4.781 35.094 -11.531 1 27.06 21 PRO B C 1
ATOM 1779 O O . PRO B 1 21 ? 3.639 34.719 -11.25 1 27.06 21 PRO B O 1
ATOM 1782 N N . SER B 1 22 ? 4.879 35.531 -12.883 1 26.38 22 SER B N 1
ATOM 1783 C CA . SER B 1 22 ? 4.078 35.625 -14.094 1 26.38 22 SER B CA 1
ATOM 1784 C C . SER B 1 22 ? 3.744 34.25 -14.656 1 26.38 22 SER B C 1
ATOM 1786 O O . SER B 1 22 ? 3.143 34.125 -15.727 1 26.38 22 SER B O 1
ATOM 1788 N N . SER B 1 23 ? 4.375 33.156 -14.336 1 28.77 23 SER B N 1
ATOM 1789 C CA . SER B 1 23 ? 4.195 32.062 -15.273 1 28.77 23 SER B CA 1
ATOM 1790 C C . SER B 1 23 ? 2.742 31.609 -15.32 1 28.77 23 SER B C 1
ATOM 1792 O O . SER B 1 23 ? 1.964 31.906 -14.414 1 28.77 23 SER B O 1
ATOM 1794 N N . SER B 1 24 ? 2.23 30.766 -16.422 1 30.77 24 SER B N 1
ATOM 1795 C CA . SER B 1 24 ? 0.868 30.453 -16.844 1 30.77 24 SER B CA 1
ATOM 1796 C C . SER B 1 24 ? 0.073 29.828 -15.695 1 30.77 24 SER B C 1
ATOM 1798 O O . SER B 1 24 ? 0.509 28.844 -15.094 1 30.77 24 SER B O 1
ATOM 1800 N N . PRO B 1 25 ? -0.911 30.469 -15.055 1 29.66 25 PRO B N 1
ATOM 1801 C CA . PRO B 1 25 ? -1.633 30.219 -13.805 1 29.66 25 PRO B CA 1
ATOM 1802 C C . PRO B 1 25 ? -2.482 28.953 -13.852 1 29.66 25 PRO B C 1
ATOM 1804 O O . PRO B 1 25 ? -3.23 28.75 -14.805 1 29.66 25 PRO B O 1
ATOM 1807 N N . LEU B 1 26 ? -1.86 27.781 -13.727 1 31.47 26 LEU B N 1
ATOM 1808 C CA . LEU B 1 26 ? -2.807 26.703 -13.453 1 31.47 26 LEU B CA 1
ATOM 1809 C C . LEU B 1 26 ? -4.051 27.234 -12.75 1 31.47 26 LEU B C 1
ATOM 1811 O O . LEU B 1 26 ? -3.947 27.875 -11.703 1 31.47 26 LEU B O 1
ATOM 1815 N N . ARG B 1 27 ? -5.02 27.562 -13.578 1 30.33 27 ARG B N 1
ATOM 1816 C CA . ARG B 1 27 ? -6.285 28.172 -13.18 1 30.33 27 ARG B CA 1
ATOM 1817 C C . ARG B 1 27 ? -6.938 27.391 -12.047 1 30.33 27 ARG B C 1
ATOM 1819 O O . ARG B 1 27 ? -7.574 26.359 -12.281 1 30.33 27 ARG B O 1
ATOM 1826 N N . ILE B 1 28 ? -6.215 27.016 -11.031 1 34.66 28 ILE B N 1
ATOM 1827 C CA . ILE B 1 28 ? -7.031 26.75 -9.852 1 34.66 28 ILE B CA 1
ATOM 1828 C C . ILE B 1 28 ? -8.211 27.719 -9.797 1 34.66 28 ILE B C 1
ATOM 1830 O O . ILE B 1 28 ? -8.023 28.922 -9.859 1 34.66 28 ILE B O 1
ATOM 1834 N N . SER B 1 29 ? -9.258 27.422 -10.516 1 33.09 29 SER B N 1
ATOM 1835 C CA . SER B 1 29 ? -10.414 28.281 -10.297 1 33.09 29 SER B CA 1
ATOM 1836 C C . SER B 1 29 ? -10.383 28.922 -8.914 1 33.09 29 SER B C 1
ATOM 1838 O O . SER B 1 29 ? -10.258 28.219 -7.906 1 33.09 29 SER B O 1
ATOM 1840 N N . GLU B 1 30 ? -9.766 29.953 -8.703 1 36.06 30 GLU B N 1
ATOM 1841 C CA . GLU B 1 30 ? -9.617 30.969 -7.668 1 36.06 30 GLU B CA 1
ATOM 1842 C C . GLU B 1 30 ? -10.945 31.25 -6.973 1 36.06 30 GLU B C 1
ATOM 1844 O O . GLU B 1 30 ? -11.555 32.312 -7.184 1 36.06 30 GLU B O 1
ATOM 1849 N N . GLY B 1 31 ? -12.039 30.547 -7.27 1 38.66 31 GLY B N 1
ATOM 1850 C CA . GLY B 1 31 ? -13.062 31.172 -6.441 1 38.66 31 GLY B CA 1
ATOM 1851 C C . GLY B 1 31 ? -12.586 31.484 -5.035 1 38.66 31 GLY B C 1
ATOM 1852 O O . GLY B 1 31 ? -11.922 30.656 -4.406 1 38.66 31 GLY B O 1
ATOM 1853 N N . ASP B 1 32 ? -12.125 32.719 -4.703 1 48 32 ASP B N 1
ATOM 1854 C CA . ASP B 1 32 ? -11.617 33.562 -3.621 1 48 32 ASP B CA 1
ATOM 1855 C C . ASP B 1 32 ? -12.219 33.125 -2.279 1 48 32 ASP B C 1
ATOM 1857 O O . ASP B 1 32 ? -12.328 33.969 -1.365 1 48 32 ASP B O 1
ATOM 1861 N N . ASP B 1 33 ? -12.984 32.094 -2.23 1 64.31 33 ASP B N 1
ATOM 1862 C CA . ASP B 1 33 ? -13.641 31.938 -0.937 1 64.31 33 ASP B CA 1
ATOM 1863 C C . ASP B 1 33 ? -12.656 31.453 0.126 1 64.31 33 ASP B C 1
ATOM 1865 O O . ASP B 1 33 ? -11.828 30.578 -0.14 1 64.31 33 ASP B O 1
ATOM 1869 N N . LYS B 1 34 ? -12.523 32.219 1.095 1 74.75 34 LYS B N 1
ATOM 1870 C CA . LYS B 1 34 ? -11.734 32 2.301 1 74.75 34 LYS B CA 1
ATOM 1871 C C . LYS B 1 34 ? -11.852 30.547 2.77 1 74.75 34 LYS B C 1
ATOM 1873 O O . LYS B 1 34 ? -10.859 29.938 3.174 1 74.75 34 LYS B O 1
ATOM 1878 N N . TYR B 1 35 ? -13.016 30.031 2.547 1 81.06 35 TYR B N 1
ATOM 1879 C CA . TYR B 1 35 ? -13.273 28.688 3.043 1 81.06 35 TYR B CA 1
ATOM 1880 C C . TYR B 1 35 ? -13.781 27.781 1.928 1 81.06 35 TYR B C 1
ATOM 1882 O O . TYR B 1 35 ? -14.414 28.25 0.981 1 81.06 35 TYR B O 1
ATOM 1890 N N . ALA B 1 36 ? -13.43 26.469 2.006 1 84.62 36 ALA B N 1
ATOM 1891 C CA . ALA B 1 36 ? -14.016 25.438 1.144 1 84.62 36 ALA B CA 1
ATOM 1892 C C . ALA B 1 36 ? -15.523 25.344 1.376 1 84.62 36 ALA B C 1
ATOM 1894 O O . ALA B 1 36 ? -16.031 25.797 2.395 1 84.62 36 ALA B O 1
ATOM 1895 N N . ASN B 1 37 ? -16.172 24.844 0.371 1 80.19 37 ASN B N 1
ATOM 1896 C CA . ASN B 1 37 ? -17.625 24.672 0.468 1 80.19 37 ASN B CA 1
ATOM 1897 C C . ASN B 1 37 ? -17.984 23.406 1.239 1 80.19 37 ASN B C 1
ATOM 1899 O O . ASN B 1 37 ? -18.312 22.375 0.64 1 80.19 37 ASN B O 1
ATOM 1903 N N . VAL B 1 38 ? -17.828 23.422 2.52 1 79.81 38 VAL B N 1
ATOM 1904 C CA . VAL B 1 38 ? -18.141 22.312 3.412 1 79.81 38 VAL B CA 1
ATOM 1905 C C . VAL B 1 38 ? -19.016 22.781 4.562 1 79.81 38 VAL B C 1
ATOM 1907 O O . VAL B 1 38 ? -18.922 23.938 4.984 1 79.81 38 VAL B O 1
ATOM 1910 N N . LYS B 1 39 ? -19.953 21.906 4.887 1 80.75 39 LYS B N 1
ATOM 1911 C CA . LYS B 1 39 ? -20.719 22.172 6.102 1 80.75 39 LYS B CA 1
ATOM 1912 C C . LYS B 1 39 ? -19.875 21.891 7.352 1 80.75 39 LYS B C 1
ATOM 1914 O O . LYS B 1 39 ? -19.922 20.781 7.891 1 80.75 39 LYS B O 1
ATOM 1919 N N . TRP B 1 40 ? -19.312 22.906 7.816 1 83.62 40 TRP B N 1
ATOM 1920 C CA . TRP B 1 40 ? -18.312 22.781 8.875 1 83.62 40 TRP B CA 1
ATOM 1921 C C . TRP B 1 40 ? -18.938 22.219 10.148 1 83.62 40 TRP B C 1
ATOM 1923 O O . TRP B 1 40 ? -18.25 21.531 10.922 1 83.62 40 TRP B O 1
ATOM 1933 N N . GLU B 1 41 ? -20.188 22.406 10.43 1 79.31 41 GLU B N 1
ATOM 1934 C CA . GLU B 1 41 ? -20.859 21.953 11.641 1 79.31 41 GLU B CA 1
ATOM 1935 C C . GLU B 1 41 ? -21.125 20.453 11.594 1 79.31 41 GLU B C 1
ATOM 1937 O O . GLU B 1 41 ? -21.406 19.828 12.633 1 79.31 41 GLU B O 1
ATOM 1942 N N . GLU B 1 42 ? -20.969 19.891 10.414 1 78.06 42 GLU B N 1
ATOM 1943 C CA . GLU B 1 42 ? -21.297 18.484 10.258 1 78.06 42 GLU B CA 1
ATOM 1944 C C . GLU B 1 42 ? -20.047 17.641 9.992 1 78.06 42 GLU B C 1
ATOM 1946 O O . GLU B 1 42 ? -20.141 16.484 9.586 1 78.06 42 GLU B O 1
ATOM 1951 N N . LEU B 1 43 ? -19.031 18.297 10.195 1 77.56 43 LEU B N 1
ATOM 1952 C CA . LEU B 1 43 ? -17.812 17.562 9.93 1 77.56 43 LEU B CA 1
ATOM 1953 C C . LEU B 1 43 ? -17.688 16.359 10.859 1 77.56 43 LEU B C 1
ATOM 1955 O O . LEU B 1 43 ? -17.938 16.453 12.062 1 77.56 43 LEU B O 1
ATOM 1959 N N . GLY B 1 44 ? -17.594 15.195 10.328 1 70.31 44 GLY B N 1
ATOM 1960 C CA . GLY B 1 44 ? -17.266 13.984 11.062 1 70.31 44 GLY B CA 1
ATOM 1961 C C . GLY B 1 44 ? -15.797 13.602 10.945 1 70.31 44 GLY B C 1
ATOM 1962 O O . GLY B 1 44 ? -14.922 14.469 10.898 1 70.31 44 GLY B O 1
ATOM 1963 N N . PHE B 1 45 ? -15.547 12.266 11.078 1 66.38 45 PHE B N 1
ATOM 1964 C CA . PHE B 1 45 ? -14.18 11.758 11.016 1 66.38 45 PHE B CA 1
ATOM 1965 C C . PHE B 1 45 ? -13.914 11.086 9.672 1 66.38 45 PHE B C 1
ATOM 1967 O O . PHE B 1 45 ? -12.883 10.438 9.492 1 66.38 45 PHE B O 1
ATOM 1974 N N . SER B 1 46 ? -14.859 11.359 8.836 1 69.06 46 SER B N 1
ATOM 1975 C CA . SER B 1 46 ? -14.648 10.766 7.52 1 69.06 46 SER B CA 1
ATOM 1976 C C . SER B 1 46 ? -13.695 11.602 6.676 1 69.06 46 SER B C 1
ATOM 1978 O O . SER B 1 46 ? -13.664 12.828 6.805 1 69.06 46 SER B O 1
ATOM 1980 N N . LEU B 1 47 ? -12.977 10.922 5.918 1 73.69 47 LEU B N 1
ATOM 1981 C CA . LEU B 1 47 ? -12.031 11.602 5.043 1 73.69 47 LEU B CA 1
ATOM 1982 C C . LEU B 1 47 ? -12.758 12.414 3.98 1 73.69 47 LEU B C 1
ATOM 1984 O O . LEU B 1 47 ? -13.648 11.906 3.303 1 73.69 47 LEU B O 1
ATOM 1988 N N . ILE B 1 48 ? -12.461 13.641 3.971 1 74.75 48 ILE B N 1
ATOM 1989 C CA . ILE B 1 48 ? -12.812 14.523 2.863 1 74.75 48 ILE B CA 1
ATOM 1990 C C . ILE B 1 48 ? -11.555 14.891 2.084 1 74.75 48 ILE B C 1
ATOM 1992 O O . ILE B 1 48 ? -10.68 15.602 2.598 1 74.75 48 ILE B O 1
ATOM 1996 N N . PRO B 1 49 ? -11.516 14.312 0.939 1 75.5 49 PRO B N 1
ATOM 1997 C CA . PRO B 1 49 ? -10.297 14.664 0.196 1 75.5 49 PRO B CA 1
ATOM 1998 C C . PRO B 1 49 ? -10.203 16.156 -0.087 1 75.5 49 PRO B C 1
ATOM 2000 O O . PRO B 1 49 ? -11.203 16.797 -0.417 1 75.5 49 PRO B O 1
ATOM 2003 N N . THR B 1 50 ? -9 16.625 0.166 1 89.12 50 THR B N 1
ATOM 2004 C CA . THR B 1 50 ? -8.719 18.031 -0.099 1 89.12 50 THR B CA 1
ATOM 2005 C C . THR B 1 50 ? -8.148 18.219 -1.503 1 89.12 50 THR B C 1
ATOM 2007 O O . THR B 1 50 ? -8.125 17.266 -2.297 1 89.12 50 THR B O 1
ATOM 2010 N N . ASP B 1 51 ? -7.77 19.438 -1.844 1 91.44 51 ASP B N 1
ATOM 2011 C CA . ASP B 1 51 ? -7.395 19.797 -3.211 1 91.44 51 ASP B CA 1
ATOM 2012 C C . ASP B 1 51 ? -6.027 19.219 -3.57 1 91.44 51 ASP B C 1
ATOM 2014 O O . ASP B 1 51 ? -5.836 18.703 -4.676 1 91.44 51 ASP B O 1
ATOM 2018 N N . CYS B 1 52 ? -5.164 19.281 -2.523 1 96.62 52 CYS B N 1
ATOM 2019 C CA . CYS B 1 52 ? -3.785 18.953 -2.879 1 96.62 52 CYS B CA 1
ATOM 2020 C C . CYS B 1 52 ? -3.162 18.016 -1.86 1 96.62 52 CYS B C 1
ATOM 2022 O O . CYS B 1 52 ? -3.666 17.875 -0.745 1 96.62 52 CYS B O 1
ATOM 2024 N N . MET B 1 53 ? -2.143 17.359 -2.328 1 97.44 53 MET B N 1
ATOM 2025 C CA . MET B 1 53 ? -1.271 16.578 -1.454 1 97.44 53 MET B CA 1
ATOM 2026 C C . MET B 1 53 ? 0.197 16.828 -1.787 1 97.44 53 MET B C 1
ATOM 2028 O O . MET B 1 53 ? 0.511 17.438 -2.816 1 97.44 53 MET B O 1
ATOM 2032 N N . TYR B 1 54 ? 0.993 16.531 -0.84 1 98.44 54 TYR B N 1
ATOM 2033 C CA . TYR B 1 54 ? 2.436 16.656 -1.013 1 98.44 54 TYR B CA 1
ATOM 2034 C C . TYR B 1 54 ? 3.062 15.305 -1.359 1 98.44 54 TYR B C 1
ATOM 2036 O O . TYR B 1 54 ? 2.699 14.281 -0.781 1 98.44 54 TYR B O 1
ATOM 2044 N N . VAL B 1 55 ? 3.992 15.305 -2.357 1 98.31 55 VAL B N 1
ATOM 2045 C CA . VAL B 1 55 ? 4.668 14.062 -2.736 1 98.31 55 VAL B CA 1
ATOM 2046 C C . VAL B 1 55 ? 6.172 14.312 -2.863 1 98.31 55 VAL B C 1
ATOM 2048 O O . VAL B 1 55 ? 6.59 15.297 -3.48 1 98.31 55 VAL B O 1
ATOM 2051 N N . ALA B 1 56 ? 6.949 13.484 -2.27 1 98 56 ALA B N 1
ATOM 2052 C CA . ALA B 1 56 ? 8.398 13.422 -2.402 1 98 56 ALA B CA 1
ATOM 2053 C C . ALA B 1 56 ? 8.883 11.977 -2.451 1 98 56 ALA B C 1
ATOM 2055 O O . ALA B 1 56 ? 8.172 11.055 -2.037 1 98 56 ALA B O 1
ATOM 2056 N N . LYS B 1 57 ? 10.016 11.766 -2.984 1 95.25 57 LYS B N 1
ATOM 2057 C CA . LYS B 1 57 ? 10.586 10.43 -3.066 1 95.25 57 LYS B CA 1
ATOM 2058 C C . LYS B 1 57 ? 12.102 10.469 -2.885 1 95.25 57 LYS B C 1
ATOM 2060 O O . LYS B 1 57 ? 12.75 11.461 -3.215 1 95.25 57 LYS B O 1
ATOM 2065 N N . CYS B 1 58 ? 12.539 9.453 -2.322 1 93.06 58 CYS B N 1
ATOM 2066 C CA . CYS B 1 58 ? 13.977 9.281 -2.156 1 93.06 58 CYS B CA 1
ATOM 2067 C C . CYS B 1 58 ? 14.398 7.848 -2.455 1 93.06 58 CYS B C 1
ATOM 2069 O O . CYS B 1 58 ? 13.664 6.906 -2.15 1 93.06 58 CYS B O 1
ATOM 2071 N N . ARG B 1 59 ? 15.547 7.699 -3.064 1 90.62 59 ARG B N 1
ATOM 2072 C CA . ARG B 1 59 ? 16.078 6.363 -3.307 1 90.62 59 ARG B CA 1
ATOM 2073 C C . ARG B 1 59 ? 16.844 5.852 -2.098 1 90.62 59 ARG B C 1
ATOM 2075 O O . ARG B 1 59 ? 17.297 6.641 -1.266 1 90.62 59 ARG B O 1
ATOM 2082 N N . GLN B 1 60 ? 16.922 4.605 -2.127 1 88.19 60 GLN B N 1
ATOM 2083 C CA . GLN B 1 60 ? 17.703 4.008 -1.05 1 88.19 60 GLN B CA 1
ATOM 2084 C C . GLN B 1 60 ? 19.109 4.605 -0.983 1 88.19 60 GLN B C 1
ATOM 2086 O O . GLN B 1 60 ? 19.781 4.723 -2.004 1 88.19 60 GLN B O 1
ATOM 2091 N N . GLY B 1 61 ? 19.453 5.062 0.155 1 86.31 61 GLY B N 1
ATOM 2092 C CA . GLY B 1 61 ? 20.781 5.625 0.355 1 86.31 61 GLY B CA 1
ATOM 2093 C C . GLY B 1 61 ? 20.844 7.121 0.104 1 86.31 61 GLY B C 1
ATOM 2094 O O . GLY B 1 61 ? 21.875 7.75 0.33 1 86.31 61 GLY B O 1
ATOM 2095 N N . GLU B 1 62 ? 19.797 7.652 -0.361 1 90.81 62 GLU B N 1
ATOM 2096 C CA . GLU B 1 62 ? 19.75 9.086 -0.617 1 90.81 62 GLU B CA 1
ATOM 2097 C C . GLU B 1 62 ? 18.906 9.805 0.436 1 90.81 62 GLU B C 1
ATOM 2099 O O . GLU B 1 62 ? 18.422 9.188 1.385 1 90.81 62 GLU B O 1
ATOM 2104 N N . SER B 1 63 ? 18.953 11.141 0.298 1 92.31 63 SER B N 1
ATOM 2105 C CA . SER B 1 63 ? 18.141 11.969 1.182 1 92.31 63 SER B CA 1
ATOM 2106 C C . SER B 1 63 ? 17.031 12.672 0.41 1 92.31 63 SER B C 1
ATOM 2108 O O . SER B 1 63 ? 17.125 12.828 -0.81 1 92.31 63 SER B O 1
ATOM 2110 N N . PHE B 1 64 ? 16.016 12.922 1.127 1 96.06 64 PHE B N 1
ATOM 2111 C CA . PHE B 1 64 ? 14.953 13.719 0.513 1 96.06 64 PHE B CA 1
ATOM 2112 C C . PHE B 1 64 ? 15.453 15.117 0.175 1 96.06 64 PHE B C 1
ATOM 2114 O O . PHE B 1 64 ? 15.961 15.828 1.045 1 96.06 64 PHE B O 1
ATOM 2121 N N . THR B 1 65 ? 15.289 15.477 -1.115 1 87.94 65 THR B N 1
ATOM 2122 C CA . THR B 1 65 ? 15.82 16.781 -1.495 1 87.94 65 THR B CA 1
ATOM 2123 C C . THR B 1 65 ? 14.719 17.641 -2.109 1 87.94 65 THR B C 1
ATOM 2125 O O . THR B 1 65 ? 14.812 18.875 -2.086 1 87.94 65 THR B O 1
ATOM 2128 N N . GLU B 1 66 ? 13.812 16.984 -2.717 1 93.19 66 GLU B N 1
ATOM 2129 C CA . GLU B 1 66 ? 12.766 17.781 -3.365 1 93.19 66 GLU B CA 1
ATOM 2130 C C . GLU B 1 66 ? 11.406 17.094 -3.244 1 93.19 66 GLU B C 1
ATOM 2132 O O . GLU B 1 66 ? 11.328 15.867 -3.164 1 93.19 66 GLU B O 1
ATOM 2137 N N . GLY B 1 67 ? 10.398 17.891 -3.076 1 97.06 67 GLY B N 1
ATOM 2138 C CA . GLY B 1 67 ? 9 17.5 -3.117 1 97.06 67 GLY B CA 1
ATOM 2139 C C . GLY B 1 67 ? 8.109 18.5 -3.812 1 97.06 67 GLY B C 1
ATOM 2140 O O . GLY B 1 67 ? 8.57 19.578 -4.215 1 97.06 67 GLY B O 1
ATOM 2141 N N . LYS B 1 68 ? 6.93 18.094 -4.031 1 97.81 68 LYS B N 1
ATOM 2142 C CA . LYS B 1 68 ? 6.016 18.984 -4.73 1 97.81 68 LYS B CA 1
ATOM 2143 C C . LYS B 1 68 ? 4.582 18.797 -4.242 1 97.81 68 LYS B C 1
ATOM 2145 O O . LYS B 1 68 ? 4.215 17.719 -3.785 1 97.81 68 LYS B O 1
ATOM 2150 N N . ILE B 1 69 ? 3.846 19.875 -4.383 1 98.19 69 ILE B N 1
ATOM 2151 C CA . ILE B 1 69 ? 2.402 19.844 -4.176 1 98.19 69 ILE B CA 1
ATOM 2152 C C . ILE B 1 69 ? 1.71 19.406 -5.465 1 98.19 69 ILE B C 1
ATOM 2154 O O . ILE B 1 69 ? 1.979 19.953 -6.539 1 98.19 69 ILE B O 1
ATOM 2158 N N . VAL B 1 70 ? 0.907 18.391 -5.398 1 97.69 70 VAL B N 1
ATOM 2159 C CA . VAL B 1 70 ? 0.146 17.906 -6.539 1 97.69 70 VAL B CA 1
ATOM 2160 C C . VAL B 1 70 ? -1.33 17.781 -6.164 1 97.69 70 VAL B C 1
ATOM 2162 O O . VAL B 1 70 ? -1.677 17.75 -4.98 1 97.69 70 VAL B O 1
ATOM 2165 N N . PRO B 1 71 ? -2.195 17.859 -7.148 1 97.12 71 PRO B N 1
ATOM 2166 C CA . PRO B 1 71 ? -3.59 17.562 -6.805 1 97.12 71 PRO B CA 1
ATOM 2167 C C . PRO B 1 71 ? -3.756 16.234 -6.078 1 97.12 71 PRO B C 1
ATOM 2169 O O . PRO B 1 71 ? -3.057 15.266 -6.395 1 97.12 71 PRO B O 1
ATOM 2172 N N . TYR B 1 72 ? -4.652 16.25 -5.152 1 94.69 72 TYR B N 1
ATOM 2173 C CA . TYR B 1 72 ? -4.926 14.992 -4.473 1 94.69 72 TYR B CA 1
ATOM 2174 C C . TYR B 1 72 ? -5.355 13.922 -5.469 1 94.69 72 TYR B C 1
ATOM 2176 O O . TYR B 1 72 ? -6.18 14.172 -6.348 1 94.69 72 TYR B O 1
ATOM 2184 N N . GLY B 1 73 ? -4.789 12.68 -5.258 1 94 73 GLY B N 1
ATOM 2185 C CA . GLY B 1 73 ? -5.141 11.586 -6.152 1 94 73 GLY B CA 1
ATOM 2186 C C . GLY B 1 73 ? -4.43 10.289 -5.812 1 94 73 GLY B C 1
ATOM 2187 O O . GLY B 1 73 ? -3.609 10.25 -4.895 1 94 73 GLY B O 1
ATOM 2188 N N . ASP B 1 74 ? -4.766 9.297 -6.605 1 95 74 ASP B N 1
ATOM 2189 C CA . ASP B 1 74 ? -4.168 7.98 -6.398 1 95 74 ASP B CA 1
ATOM 2190 C C . ASP B 1 74 ? -2.678 7.992 -6.727 1 95 74 ASP B C 1
ATOM 2192 O O . ASP B 1 74 ? -2.219 8.82 -7.516 1 95 74 ASP B O 1
ATOM 2196 N N . ILE B 1 75 ? -2.002 7.105 -6.105 1 95.12 75 ILE B N 1
ATOM 2197 C CA . ILE B 1 75 ? -0.581 6.965 -6.402 1 95.12 75 ILE B CA 1
ATOM 2198 C C . ILE B 1 75 ? -0.331 5.637 -7.113 1 95.12 75 ILE B C 1
ATOM 2200 O O . ILE B 1 75 ? -1.139 4.711 -7.016 1 95.12 75 ILE B O 1
ATOM 2204 N N . SER B 1 76 ? 0.765 5.617 -7.781 1 95.88 76 SER B N 1
ATOM 2205 C CA . SER B 1 76 ? 1.205 4.426 -8.5 1 95.88 76 SER B CA 1
ATOM 2206 C C . SER B 1 76 ? 2.189 3.611 -7.664 1 95.88 76 SER B C 1
ATOM 2208 O O . SER B 1 76 ? 3.209 4.137 -7.211 1 95.88 76 SER B O 1
ATOM 2210 N N . ILE B 1 77 ? 1.876 2.322 -7.465 1 94.19 77 ILE B N 1
ATOM 2211 C CA . ILE B 1 77 ? 2.734 1.491 -6.629 1 94.19 77 ILE B CA 1
ATOM 2212 C C . ILE B 1 77 ? 2.898 0.114 -7.266 1 94.19 77 ILE B C 1
ATOM 2214 O O . ILE B 1 77 ? 1.932 -0.462 -7.77 1 94.19 77 ILE B O 1
ATOM 2218 N N . SER B 1 78 ? 4.098 -0.371 -7.211 1 93.19 78 SER B N 1
ATOM 2219 C CA . SER B 1 78 ? 4.336 -1.721 -7.711 1 93.19 78 SER B CA 1
ATOM 2220 C C . SER B 1 78 ? 3.646 -2.764 -6.836 1 93.19 78 SER B C 1
ATOM 2222 O O . SER B 1 78 ? 3.664 -2.66 -5.609 1 93.19 78 SER B O 1
ATOM 2224 N N . PRO B 1 79 ? 3.088 -3.83 -7.449 1 92.38 79 PRO B N 1
ATOM 2225 C CA . PRO B 1 79 ? 2.48 -4.898 -6.652 1 92.38 79 PRO B CA 1
ATOM 2226 C C . PRO B 1 79 ? 3.482 -5.586 -5.727 1 92.38 79 PRO B C 1
ATOM 2228 O O . PRO B 1 79 ? 3.092 -6.164 -4.711 1 92.38 79 PRO B O 1
ATOM 2231 N N . CYS B 1 80 ? 4.703 -5.504 -6.051 1 90.19 80 CYS B N 1
ATOM 2232 C CA . CYS B 1 80 ? 5.703 -6.207 -5.25 1 90.19 80 CYS B CA 1
ATOM 2233 C C . CYS B 1 80 ? 6.367 -5.262 -4.258 1 90.19 80 CYS B C 1
ATOM 2235 O O . CYS B 1 80 ? 7.371 -5.613 -3.637 1 90.19 80 CYS B O 1
ATOM 2237 N N . SER B 1 81 ? 5.797 -4.094 -4.047 1 91.62 81 SER B N 1
ATOM 2238 C CA . SER B 1 81 ? 6.371 -3.117 -3.131 1 91.62 81 SER B CA 1
ATOM 2239 C C . SER B 1 81 ? 6.371 -3.637 -1.696 1 91.62 81 SER B C 1
ATOM 2241 O O . SER B 1 81 ? 5.41 -4.277 -1.265 1 91.62 81 SER B O 1
ATOM 2243 N N . PRO B 1 82 ? 7.348 -3.311 -0.903 1 89.12 82 PRO B N 1
ATOM 2244 C CA . PRO B 1 82 ? 7.426 -3.768 0.486 1 89.12 82 PRO B CA 1
ATOM 2245 C C . PRO B 1 82 ? 6.23 -3.316 1.323 1 89.12 82 PRO B C 1
ATOM 2247 O O . PRO B 1 82 ? 5.809 -4.027 2.24 1 89.12 82 PRO B O 1
ATOM 2250 N N . ILE B 1 83 ? 5.68 -2.164 1.059 1 91.25 83 ILE B N 1
ATOM 2251 C CA . ILE B 1 83 ? 4.539 -1.692 1.835 1 91.25 83 ILE B CA 1
ATOM 2252 C C . ILE B 1 83 ? 3.354 -2.629 1.63 1 91.25 83 ILE B C 1
ATOM 2254 O O . ILE B 1 83 ? 2.596 -2.896 2.564 1 91.25 83 ILE B O 1
ATOM 2258 N N . LEU B 1 84 ? 3.207 -3.193 0.43 1 90.88 84 LEU B N 1
ATOM 2259 C CA . LEU B 1 84 ? 2.055 -4.035 0.125 1 90.88 84 LEU B CA 1
ATOM 2260 C C . LEU B 1 84 ? 2.293 -5.469 0.585 1 90.88 84 LEU B C 1
ATOM 2262 O O . LEU B 1 84 ? 1.34 -6.211 0.827 1 90.88 84 LEU B O 1
ATOM 2266 N N . ASN B 1 85 ? 3.529 -5.797 0.669 1 87.12 85 ASN B N 1
ATOM 2267 C CA . ASN B 1 85 ? 3.842 -7.199 0.926 1 87.12 85 ASN B CA 1
ATOM 2268 C C . ASN B 1 85 ? 4.336 -7.41 2.354 1 87.12 85 ASN B C 1
ATOM 2270 O O . ASN B 1 85 ? 4.043 -8.438 2.971 1 87.12 85 ASN B O 1
ATOM 2274 N N . TYR B 1 86 ? 5.012 -6.414 2.891 1 83.06 86 TYR B N 1
ATOM 2275 C CA . TYR B 1 86 ? 5.648 -6.617 4.188 1 83.06 86 TYR B CA 1
ATOM 2276 C C . TYR B 1 86 ? 5.273 -5.504 5.16 1 83.06 86 TYR B C 1
ATOM 2278 O O . TYR B 1 86 ? 5.801 -5.441 6.273 1 83.06 86 TYR B O 1
ATOM 2286 N N . GLY B 1 87 ? 4.504 -4.578 4.742 1 84.94 87 GLY B N 1
ATOM 2287 C CA . GLY B 1 87 ? 4.023 -3.529 5.625 1 84.94 87 GLY B CA 1
ATOM 2288 C C . GLY B 1 87 ? 5.094 -2.516 5.984 1 84.94 87 GLY B C 1
ATOM 2289 O O . GLY B 1 87 ? 5.027 -1.885 7.043 1 84.94 87 GLY B O 1
ATOM 2290 N N . GLN B 1 88 ? 6.004 -2.371 5.16 1 88.56 88 GLN B N 1
ATOM 2291 C CA . GLN B 1 88 ? 7.055 -1.406 5.465 1 88.56 88 GLN B CA 1
ATOM 2292 C C . GLN B 1 88 ? 6.57 0.023 5.242 1 88.56 88 GLN B C 1
ATOM 2294 O O . GLN B 1 88 ? 6.633 0.537 4.121 1 88.56 88 GLN B O 1
ATOM 2299 N N . GLY B 1 89 ? 6.133 0.625 6.277 1 90.12 89 GLY B N 1
ATOM 2300 C CA . GLY B 1 89 ? 5.605 1.977 6.195 1 90.12 89 GLY B CA 1
ATOM 2301 C C . GLY B 1 89 ? 5.363 2.607 7.555 1 90.12 89 GLY B C 1
ATOM 2302 O O . GLY B 1 89 ? 5.352 1.913 8.578 1 90.12 89 GLY B O 1
ATOM 2303 N N . LEU B 1 90 ? 5.289 3.939 7.531 1 90.69 90 LEU B N 1
ATOM 2304 C CA . LEU B 1 90 ? 5.055 4.758 8.719 1 90.69 90 LEU B CA 1
ATOM 2305 C C . LEU B 1 90 ? 4.059 5.871 8.422 1 90.69 90 LEU B C 1
ATOM 2307 O O . LEU B 1 90 ? 4.043 6.418 7.312 1 90.69 90 LEU B O 1
ATOM 2311 N N . PHE B 1 91 ? 3.279 6.137 9.43 1 91.25 91 PHE B N 1
ATOM 2312 C CA . PHE B 1 91 ? 2.455 7.328 9.289 1 91.25 91 PHE B CA 1
ATOM 2313 C C . PHE B 1 91 ? 2.523 8.188 10.547 1 91.25 91 PHE B C 1
ATOM 2315 O O . PHE B 1 91 ? 2.877 7.695 11.617 1 91.25 91 PHE B O 1
ATOM 2322 N N . GLU B 1 92 ? 2.303 9.438 10.391 1 91.62 92 GLU B N 1
ATOM 2323 C CA . GLU B 1 92 ? 2.105 10.414 11.453 1 91.62 92 GLU B CA 1
ATOM 2324 C C . GLU B 1 92 ? 0.744 11.094 11.336 1 91.62 92 GLU B C 1
ATOM 2326 O O . GLU B 1 92 ? 0.05 10.938 10.336 1 91.62 92 GLU B O 1
ATOM 2331 N N . GLY B 1 93 ? 0.331 11.719 12.383 1 90 93 GLY B N 1
ATOM 2332 C CA . GLY B 1 93 ? -0.893 12.5 12.414 1 90 93 GLY B CA 1
ATOM 2333 C C . GLY B 1 93 ? -0.757 13.789 13.203 1 90 93 GLY B C 1
ATOM 2334 O O . GLY B 1 93 ? -0.34 13.773 14.367 1 90 93 GLY B O 1
ATOM 2335 N N . LEU B 1 94 ? -1.068 14.844 12.531 1 90.69 94 LEU B N 1
ATOM 2336 C CA . LEU B 1 94 ? -1.048 16.125 13.227 1 90.69 94 LEU B CA 1
ATOM 2337 C C . LEU B 1 94 ? -2.197 17.016 12.766 1 90.69 94 LEU B C 1
ATOM 2339 O O . LEU B 1 94 ? -2.967 16.625 11.883 1 90.69 94 LEU B O 1
ATOM 2343 N N . LYS B 1 95 ? -2.334 18.109 13.438 1 91.38 95 LYS B N 1
ATOM 2344 C CA . LYS B 1 95 ? -3.484 18.969 13.156 1 91.38 95 LYS B CA 1
ATOM 2345 C C . LYS B 1 95 ? -3.053 20.422 12.953 1 91.38 95 LYS B C 1
ATOM 2347 O O . LYS B 1 95 ? -2.096 20.875 13.578 1 91.38 95 LYS B O 1
ATOM 2352 N N . ALA B 1 96 ? -3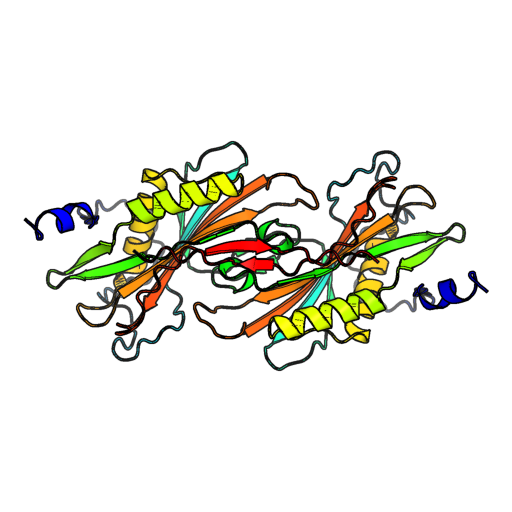.764 21.109 12.109 1 94.19 96 ALA B N 1
ATOM 2353 C CA . ALA B 1 96 ? -3.666 22.562 11.922 1 94.19 96 ALA B CA 1
ATOM 2354 C C . ALA B 1 96 ? -4.98 23.25 12.281 1 94.19 96 ALA B C 1
ATOM 2356 O O . ALA B 1 96 ? -6.059 22.75 11.945 1 94.19 96 ALA B O 1
ATOM 2357 N N . TYR B 1 97 ? -4.82 24.375 12.922 1 92.38 97 TYR B N 1
ATOM 2358 C CA . TYR B 1 97 ? -5.973 25.125 13.414 1 92.38 97 TYR B CA 1
ATOM 2359 C C . TYR B 1 97 ? -5.914 26.562 12.953 1 92.38 97 TYR B C 1
ATOM 2361 O O . TYR B 1 97 ? -4.836 27.172 12.883 1 92.38 97 TYR B O 1
ATOM 2369 N N . ARG B 1 98 ? -7.125 26.984 12.719 1 93.06 98 ARG B N 1
ATOM 2370 C CA . ARG B 1 98 ? -7.23 28.422 12.445 1 93.06 98 ARG B CA 1
ATOM 2371 C C . ARG B 1 98 ? -7.586 29.188 13.711 1 93.06 98 ARG B C 1
ATOM 2373 O O . ARG B 1 98 ? -8.5 28.812 14.445 1 93.06 98 ARG B O 1
ATOM 2380 N N . THR B 1 99 ? -6.805 30.266 13.953 1 91.19 99 THR B N 1
ATOM 2381 C CA . THR B 1 99 ? -7.066 31.094 15.125 1 91.19 99 THR B CA 1
ATOM 2382 C C . THR B 1 99 ? -8.023 32.219 14.773 1 91.19 99 THR B C 1
ATOM 2384 O O . THR B 1 99 ? -8.328 32.438 13.602 1 91.19 99 THR B O 1
ATOM 2387 N N . GLU B 1 100 ? -8.492 32.938 15.789 1 91.75 100 GLU B N 1
ATOM 2388 C CA . GLU B 1 100 ? -9.43 34.031 15.602 1 91.75 100 GLU B CA 1
ATOM 2389 C C . GLU B 1 100 ? -8.82 35.156 14.734 1 91.75 100 GLU B C 1
ATOM 2391 O O . GLU B 1 100 ? -9.539 35.844 14.008 1 91.75 100 GLU B O 1
ATOM 2396 N N . ASP B 1 101 ? -7.527 35.344 14.797 1 91.62 101 ASP B N 1
ATOM 2397 C CA . ASP B 1 101 ? -6.852 36.375 13.992 1 91.62 101 ASP B CA 1
ATOM 2398 C C . ASP B 1 101 ? -6.5 35.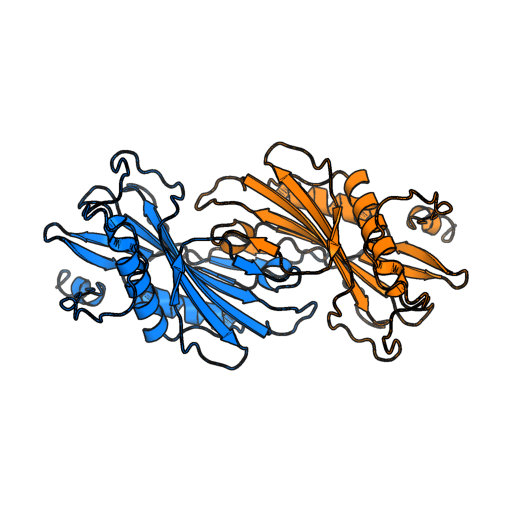812 12.609 1 91.62 101 ASP B C 1
ATOM 2400 O O . ASP B 1 101 ? -5.66 36.406 11.906 1 91.62 101 ASP B O 1
ATOM 2404 N N . ASP B 1 102 ? -7.004 34.594 12.219 1 89.38 102 ASP B N 1
ATOM 2405 C CA . ASP B 1 102 ? -6.945 33.969 10.898 1 89.38 102 ASP B CA 1
ATOM 2406 C C . ASP B 1 102 ? -5.57 33.375 10.633 1 89.38 102 ASP B C 1
ATOM 2408 O O . ASP B 1 102 ? -5.227 33.062 9.492 1 89.38 102 ASP B O 1
ATOM 2412 N N . ARG B 1 103 ? -4.836 33.312 11.75 1 91.75 103 ARG B N 1
ATOM 2413 C CA . ARG B 1 103 ? -3.59 32.562 11.602 1 91.75 103 ARG B CA 1
ATOM 2414 C C . ARG B 1 103 ? -3.842 31.062 11.664 1 91.75 103 ARG B C 1
ATOM 2416 O O . ARG B 1 103 ? -4.805 30.609 12.289 1 91.75 103 ARG B O 1
ATOM 2423 N N . ILE B 1 104 ? -2.979 30.391 10.945 1 94.44 104 ILE B N 1
ATOM 2424 C CA . ILE B 1 104 ? -3.051 28.938 10.984 1 94.44 104 ILE B CA 1
ATOM 2425 C C . ILE B 1 104 ? -1.88 28.391 11.797 1 94.44 104 ILE B C 1
ATOM 2427 O O . ILE B 1 104 ? -0.722 28.719 11.539 1 94.44 104 ILE B O 1
ATOM 2431 N N . LEU B 1 105 ? -2.219 27.578 12.828 1 94.31 105 LEU B N 1
ATOM 2432 C CA . LEU B 1 105 ? -1.227 26.984 13.719 1 94.31 105 LEU B CA 1
ATOM 2433 C C . LEU B 1 105 ? -1.153 25.469 13.523 1 94.31 105 LEU B C 1
ATOM 2435 O O . LEU B 1 105 ? -2.184 24.812 13.383 1 94.31 105 LEU B O 1
ATOM 2439 N N . ILE B 1 106 ? 0.074 25.047 13.383 1 94.19 106 ILE B N 1
ATOM 2440 C CA . ILE B 1 106 ? 0.308 23.609 13.312 1 94.19 106 ILE B CA 1
ATOM 2441 C C . ILE B 1 106 ? 0.843 23.094 14.656 1 94.19 106 ILE B C 1
ATOM 2443 O O . ILE B 1 106 ? 1.794 23.672 15.203 1 94.19 106 ILE B O 1
ATOM 2447 N N . PHE B 1 107 ? 0.312 22.031 15.102 1 90.06 107 PHE B N 1
ATOM 2448 C CA . PHE B 1 107 ? 0.643 21.531 16.438 1 90.06 107 PHE B CA 1
ATOM 2449 C C . PHE B 1 107 ? 1.873 20.641 16.391 1 90.06 107 PHE B C 1
ATOM 2451 O O . PHE B 1 107 ? 1.812 19.516 15.867 1 90.06 107 PHE B O 1
ATOM 2458 N N . ARG B 1 108 ? 3.021 21 16.875 1 90.19 108 ARG B N 1
ATOM 2459 C CA . ARG B 1 108 ? 4.281 20.328 17.188 1 90.19 108 ARG B CA 1
ATOM 2460 C C . ARG B 1 108 ? 4.738 19.469 16.016 1 90.19 108 ARG B C 1
ATOM 2462 O O . ARG B 1 108 ? 5.051 18.281 16.203 1 90.19 108 ARG B O 1
ATOM 2469 N N . PRO B 1 109 ? 4.828 20.078 14.875 1 95 109 PRO B N 1
ATOM 2470 C CA . PRO B 1 109 ? 5.27 19.266 13.734 1 95 109 PRO B CA 1
ATOM 2471 C C . PRO B 1 109 ? 6.688 18.734 13.906 1 95 109 PRO B C 1
ATOM 2473 O O . PRO B 1 109 ? 7.027 17.688 13.344 1 95 109 PRO B O 1
ATOM 2476 N N . HIS B 1 110 ? 7.508 19.359 14.727 1 96.06 110 HIS B N 1
ATOM 2477 C CA . HIS B 1 110 ? 8.875 18.922 14.961 1 96.06 110 HIS B CA 1
ATOM 2478 C C . HIS B 1 110 ? 8.906 17.578 15.672 1 96.06 110 HIS B C 1
ATOM 2480 O O . HIS B 1 110 ? 9.727 16.719 15.352 1 96.06 110 HIS B O 1
ATOM 2486 N N . GLU B 1 111 ? 8.023 17.391 16.609 1 93.31 111 GLU B N 1
ATOM 2487 C CA . GLU B 1 111 ? 7.941 16.125 17.312 1 93.31 111 GLU B CA 1
ATOM 2488 C C . GLU B 1 111 ? 7.5 14.992 16.391 1 93.31 111 GLU B C 1
ATOM 2490 O O . GLU B 1 111 ? 8 13.867 16.484 1 93.31 111 GLU B O 1
ATOM 2495 N N . ASN B 1 112 ? 6.578 15.312 15.539 1 93 112 ASN B N 1
ATOM 2496 C CA . ASN B 1 112 ? 6.148 14.32 14.555 1 93 112 ASN B CA 1
ATOM 2497 C C . ASN B 1 112 ? 7.297 13.891 13.648 1 93 112 ASN B C 1
ATOM 2499 O O . ASN B 1 112 ? 7.445 12.711 13.344 1 93 112 ASN B O 1
ATOM 2503 N N . ALA B 1 113 ? 8.039 14.875 13.242 1 96.06 113 ALA B N 1
ATOM 2504 C CA . ALA B 1 113 ? 9.188 14.594 12.383 1 96.06 113 ALA B CA 1
ATOM 2505 C C . ALA B 1 113 ? 10.172 13.664 13.078 1 96.06 113 ALA B C 1
ATOM 2507 O O . ALA B 1 113 ? 10.664 12.703 12.477 1 96.06 113 ALA B O 1
ATOM 2508 N N . LEU B 1 114 ? 10.391 13.938 14.312 1 94.38 114 LEU B N 1
ATOM 2509 C CA . LEU B 1 114 ? 11.328 13.125 15.078 1 94.38 114 LEU B CA 1
ATOM 2510 C C . LEU B 1 114 ? 10.805 11.703 15.25 1 94.38 114 LEU B C 1
ATOM 2512 O O . LEU B 1 114 ? 11.57 10.742 15.133 1 94.38 114 LEU B O 1
ATOM 2516 N N . ARG B 1 115 ? 9.594 11.578 15.523 1 92.81 115 ARG B N 1
ATOM 2517 C CA . ARG B 1 115 ? 9 10.25 15.672 1 92.81 115 ARG B CA 1
ATOM 2518 C C . ARG B 1 115 ? 9.078 9.469 14.359 1 92.81 115 ARG B C 1
ATOM 2520 O O . ARG B 1 115 ? 9.297 8.258 14.367 1 92.81 115 ARG B O 1
ATOM 2527 N N . MET B 1 116 ? 8.875 10.172 13.297 1 93.12 116 MET B N 1
ATOM 2528 C CA . MET B 1 116 ? 8.984 9.484 12.008 1 93.12 116 MET B CA 1
ATOM 2529 C C . MET B 1 116 ? 10.414 9.023 11.766 1 93.12 116 MET B C 1
ATOM 2531 O O . MET B 1 116 ? 10.641 7.91 11.289 1 93.12 116 MET B O 1
ATOM 2535 N N . GLN B 1 117 ? 11.336 9.875 12.102 1 94.5 117 GLN B N 1
ATOM 2536 C CA . GLN B 1 117 ? 12.734 9.5 11.945 1 94.5 117 GLN B CA 1
ATOM 2537 C C . GLN B 1 117 ? 13.07 8.266 12.781 1 94.5 117 GLN B C 1
ATOM 2539 O O . GLN B 1 117 ? 13.75 7.355 12.305 1 94.5 117 GLN B O 1
ATOM 2544 N N . ASP B 1 118 ? 12.602 8.25 13.969 1 92 118 ASP B N 1
ATOM 2545 C CA . ASP B 1 118 ? 12.844 7.113 14.859 1 92 118 ASP B CA 1
ATOM 2546 C C . ASP B 1 118 ? 12.25 5.828 14.289 1 92 118 ASP B C 1
ATOM 2548 O O . ASP B 1 118 ? 12.906 4.785 14.289 1 92 118 ASP B O 1
ATOM 2552 N N . GLY B 1 119 ? 11.031 5.926 13.836 1 89.81 119 GLY B N 1
ATOM 2553 C CA . GLY B 1 119 ? 10.383 4.773 13.227 1 89.81 119 GLY B CA 1
ATOM 2554 C C . GLY B 1 119 ? 11.086 4.293 11.969 1 89.81 119 GLY B C 1
ATOM 2555 O O . GLY B 1 119 ? 11.219 3.09 11.75 1 89.81 119 GLY B O 1
ATOM 2556 N N . ALA B 1 120 ? 11.453 5.242 11.18 1 91.62 120 ALA B N 1
ATOM 2557 C CA . ALA B 1 120 ? 12.141 4.906 9.938 1 91.62 120 ALA B CA 1
ATOM 2558 C C . ALA B 1 120 ? 13.453 4.176 10.219 1 91.62 120 ALA B C 1
ATOM 2560 O O . ALA B 1 120 ? 13.805 3.229 9.508 1 91.62 120 ALA B O 1
ATOM 2561 N N . GLU B 1 121 ? 14.141 4.582 11.188 1 89.25 121 GLU B N 1
ATOM 2562 C CA . GLU B 1 121 ? 15.383 3.916 11.57 1 89.25 121 GLU B CA 1
ATOM 2563 C C . GLU B 1 121 ? 15.125 2.465 11.969 1 89.25 121 GLU B C 1
ATOM 2565 O O . GLU B 1 121 ? 15.875 1.568 11.57 1 89.25 121 GLU B O 1
ATOM 2570 N N . ARG B 1 122 ? 14.086 2.201 12.664 1 86.25 122 ARG B N 1
ATOM 2571 C CA . ARG B 1 122 ? 13.742 0.854 13.117 1 86.25 122 ARG B CA 1
ATOM 2572 C C . ARG B 1 122 ? 13.383 -0.039 11.93 1 86.25 122 ARG B C 1
ATOM 2574 O O . ARG B 1 122 ? 13.578 -1.255 11.984 1 86.25 122 ARG B O 1
ATOM 2581 N N . LEU B 1 123 ? 12.898 0.634 10.906 1 86.31 123 LEU B N 1
ATOM 2582 C CA . LEU B 1 123 ? 12.477 -0.132 9.742 1 86.31 123 LEU B CA 1
ATOM 2583 C C . LEU B 1 123 ? 13.523 -0.063 8.641 1 86.31 123 LEU B C 1
ATOM 2585 O O . LEU B 1 123 ? 13.266 -0.468 7.504 1 86.31 123 LEU B O 1
ATOM 2589 N N . CYS B 1 124 ? 14.617 0.56 8.898 1 88 124 CYS B N 1
ATOM 2590 C CA . CYS B 1 124 ? 15.719 0.703 7.953 1 88 124 CYS B CA 1
ATOM 2591 C C . CYS B 1 124 ? 15.273 1.449 6.703 1 88 124 CYS B C 1
ATOM 2593 O O . CYS B 1 124 ? 15.562 1.021 5.586 1 88 124 CYS B O 1
ATOM 2595 N N . MET B 1 125 ? 14.602 2.492 6.883 1 90.62 125 MET B N 1
ATOM 2596 C CA . MET B 1 125 ? 14.133 3.346 5.797 1 90.62 125 MET B CA 1
ATOM 2597 C C . MET B 1 125 ? 14.82 4.707 5.836 1 90.62 125 MET B C 1
ATOM 2599 O O . MET B 1 125 ? 15.148 5.211 6.91 1 90.62 125 MET B O 1
ATOM 2603 N N . ALA B 1 126 ? 14.977 5.238 4.68 1 93.88 126 ALA B N 1
ATOM 2604 C CA . ALA B 1 126 ? 15.328 6.652 4.641 1 93.88 126 ALA B CA 1
ATOM 2605 C C . ALA B 1 126 ? 14.148 7.523 5.074 1 93.88 126 ALA B C 1
ATOM 2607 O O . ALA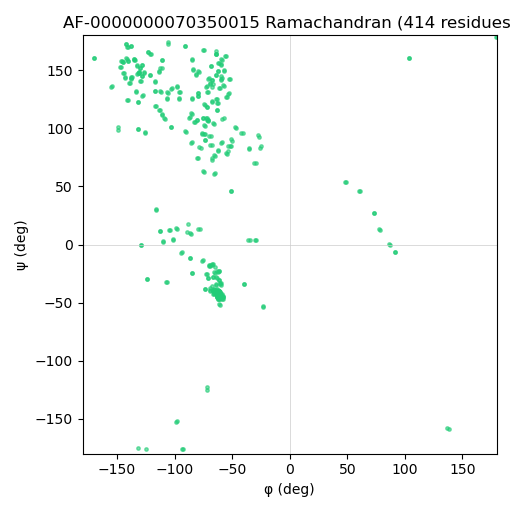 B 1 126 ? 13 7.227 4.746 1 93.88 126 ALA B O 1
ATOM 2608 N N . SER B 1 127 ? 14.477 8.562 5.77 1 94.88 127 SER B N 1
ATOM 2609 C CA . SER B 1 127 ? 13.438 9.469 6.25 1 94.88 127 SER B CA 1
ATOM 2610 C C . SER B 1 127 ? 13.766 10.914 5.91 1 94.88 127 SER B C 1
ATOM 2612 O O . SER B 1 127 ? 14.93 11.273 5.754 1 94.88 127 SER B O 1
ATOM 2614 N N . PRO B 1 128 ? 12.75 11.711 5.762 1 97.12 128 PRO B N 1
ATOM 2615 C CA . PRO B 1 128 ? 13.031 13.148 5.637 1 97.12 128 PRO B CA 1
ATOM 2616 C C . PRO B 1 128 ? 13.703 13.719 6.883 1 97.12 128 PRO B C 1
ATOM 2618 O O . PRO B 1 128 ? 13.492 13.219 7.992 1 97.12 128 PRO B O 1
ATOM 2621 N N . SER B 1 129 ? 14.523 14.742 6.641 1 97.44 129 SER B N 1
ATOM 2622 C CA . SER B 1 129 ? 15.016 15.5 7.785 1 97.44 129 SER B CA 1
ATOM 2623 C C . SER B 1 129 ? 13.883 16.203 8.508 1 97.44 129 SER B C 1
ATOM 2625 O O . SER B 1 129 ? 12.781 16.344 7.969 1 97.44 129 SER B O 1
ATOM 2627 N N . VAL B 1 130 ? 14.195 16.625 9.711 1 97.44 130 VAL B N 1
ATOM 2628 C CA . VAL B 1 130 ? 13.188 17.344 10.484 1 97.44 130 VAL B CA 1
ATOM 2629 C C . VAL B 1 130 ? 12.734 18.578 9.719 1 97.44 130 VAL B C 1
ATOM 2631 O O . VAL B 1 130 ? 11.539 18.828 9.594 1 97.44 130 VAL B O 1
ATOM 2634 N N . GLU B 1 131 ? 13.688 19.281 9.188 1 97.5 131 GLU B N 1
ATOM 2635 C CA . GLU B 1 131 ? 13.383 20.5 8.445 1 97.5 131 GLU B CA 1
ATOM 2636 C C . GLU B 1 131 ? 12.555 20.203 7.203 1 97.5 131 GLU B C 1
ATOM 2638 O O . GLU B 1 131 ? 11.594 20.906 6.906 1 97.5 131 GLU B O 1
ATOM 2643 N N . PHE B 1 132 ? 12.953 19.156 6.457 1 97.94 132 PHE B N 1
ATOM 2644 C CA . PHE B 1 132 ? 12.234 18.781 5.246 1 97.94 132 PHE B CA 1
ATOM 2645 C C . PHE B 1 132 ? 10.789 18.406 5.566 1 97.94 132 PHE B C 1
ATOM 2647 O O . PHE B 1 132 ? 9.867 18.828 4.883 1 97.94 132 PHE B O 1
ATOM 2654 N N . PHE B 1 133 ? 10.648 17.625 6.66 1 98.06 133 PHE B N 1
ATOM 2655 C CA . PHE B 1 133 ? 9.336 17.188 7.113 1 98.06 133 PHE B CA 1
ATOM 2656 C C . PHE B 1 133 ? 8.461 18.391 7.465 1 98.06 133 PHE B C 1
ATOM 2658 O O . PHE B 1 133 ? 7.324 18.5 6.996 1 98.06 133 PHE B O 1
ATOM 2665 N N . VAL B 1 134 ? 8.938 19.234 8.25 1 97.81 134 VAL B N 1
ATOM 2666 C CA . VAL B 1 134 ? 8.172 20.375 8.742 1 97.81 134 VAL B CA 1
ATOM 2667 C C . VAL B 1 134 ? 7.781 21.281 7.578 1 97.81 134 VAL B C 1
ATOM 2669 O O . VAL B 1 134 ? 6.641 21.75 7.496 1 97.81 134 VAL B O 1
ATOM 2672 N N . GLU B 1 135 ? 8.711 21.516 6.691 1 98 135 GLU B N 1
ATOM 2673 C CA . GLU B 1 135 ? 8.422 22.344 5.523 1 98 135 GLU B CA 1
ATOM 2674 C C . GLU B 1 135 ? 7.355 21.703 4.645 1 98 135 GLU B C 1
ATOM 2676 O O . GLU B 1 135 ? 6.48 22.406 4.117 1 98 135 GLU B O 1
ATOM 2681 N N . ALA B 1 136 ? 7.465 20.422 4.434 1 98.44 136 ALA B N 1
ATOM 2682 C CA . ALA B 1 136 ? 6.469 19.703 3.641 1 98.44 136 ALA B CA 1
ATOM 2683 C C . ALA B 1 136 ? 5.078 19.859 4.254 1 98.44 136 ALA B C 1
ATOM 2685 O O . ALA B 1 136 ? 4.094 20.062 3.533 1 98.44 136 ALA B O 1
ATOM 2686 N N . VAL B 1 137 ? 5.02 19.719 5.562 1 97.69 137 VAL B N 1
ATOM 2687 C CA . VAL B 1 137 ? 3.754 19.875 6.273 1 97.69 137 VAL B CA 1
ATOM 2688 C C . VAL B 1 137 ? 3.207 21.281 6.062 1 97.69 137 VAL B C 1
ATOM 2690 O O . VAL B 1 137 ? 2.027 21.469 5.75 1 97.69 137 VAL B O 1
ATOM 2693 N N . LYS B 1 138 ? 4.035 22.266 6.207 1 97.75 138 LYS B N 1
ATOM 2694 C CA . LYS B 1 138 ? 3.627 23.656 6.016 1 97.75 138 LYS B CA 1
ATOM 2695 C C . LYS B 1 138 ? 3.08 23.875 4.609 1 97.75 138 LYS B C 1
ATOM 2697 O O . LYS B 1 138 ? 2.021 24.484 4.438 1 97.75 138 LYS B O 1
ATOM 2702 N N . GLN B 1 139 ? 3.811 23.359 3.631 1 97.75 139 GLN B N 1
ATOM 2703 C CA . GLN B 1 139 ? 3.381 23.516 2.244 1 97.75 139 GLN B CA 1
ATOM 2704 C C . GLN B 1 139 ? 2.016 22.875 2.018 1 97.75 139 GLN B C 1
ATOM 2706 O O . GLN B 1 139 ? 1.182 23.422 1.291 1 97.75 139 GLN B O 1
ATOM 2711 N N . THR B 1 140 ? 1.872 21.766 2.611 1 97.88 140 THR B N 1
ATOM 2712 C CA . THR B 1 140 ? 0.604 21.062 2.465 1 97.88 140 THR B CA 1
ATOM 2713 C C . THR B 1 140 ? -0.542 21.875 3.057 1 97.88 140 THR B C 1
ATOM 2715 O O . THR B 1 140 ? -1.611 21.984 2.451 1 97.88 140 THR B O 1
ATOM 2718 N N . VAL B 1 141 ? -0.304 22.406 4.242 1 96.94 141 VAL B N 1
ATOM 2719 C CA . VAL B 1 141 ? -1.33 23.188 4.914 1 96.94 141 VAL B CA 1
ATOM 2720 C C . VAL B 1 141 ? -1.646 24.438 4.094 1 96.94 141 VAL B C 1
ATOM 2722 O O . VAL B 1 141 ? -2.814 24.781 3.902 1 96.94 141 VAL B O 1
ATOM 2725 N N . ILE B 1 142 ? -0.62 25.094 3.568 1 96.31 142 ILE B N 1
ATOM 2726 C CA . ILE B 1 142 ? -0.8 26.297 2.771 1 96.31 142 ILE B CA 1
ATOM 2727 C C . ILE B 1 142 ? -1.596 25.969 1.51 1 96.31 142 ILE B C 1
ATOM 2729 O O . ILE B 1 142 ? -2.523 26.703 1.147 1 96.31 142 ILE B O 1
ATOM 2733 N N . ALA B 1 143 ? -1.289 24.922 0.874 1 96.56 143 ALA B N 1
ATOM 2734 C CA . ALA B 1 143 ? -1.952 24.516 -0.363 1 96.56 143 ALA B CA 1
ATOM 2735 C C . ALA B 1 143 ? -3.418 24.172 -0.113 1 96.56 143 ALA B C 1
ATOM 2737 O O . ALA B 1 143 ? -4.23 24.188 -1.04 1 96.56 143 ALA B O 1
ATOM 2738 N N . ASN B 1 144 ? -3.672 23.812 1.126 1 96.56 144 ASN B N 1
ATOM 2739 C CA . ASN B 1 144 ? -5.035 23.438 1.484 1 96.56 144 ASN B CA 1
ATOM 2740 C C . ASN B 1 144 ? -5.633 24.391 2.51 1 96.56 144 ASN B C 1
ATOM 2742 O O . ASN B 1 144 ? -6.422 23.984 3.363 1 96.56 144 ASN B O 1
ATOM 2746 N N . LYS B 1 145 ? -5.25 25.578 2.486 1 95.19 145 LYS B N 1
ATOM 2747 C CA . LYS B 1 145 ? -5.617 26.562 3.51 1 95.19 145 LYS B CA 1
ATOM 2748 C C . LYS B 1 145 ? -7.129 26.75 3.572 1 95.19 145 LYS B C 1
ATOM 2750 O O . LYS B 1 145 ? -7.688 26.984 4.645 1 95.19 145 LYS B O 1
ATOM 2755 N N . LYS B 1 146 ? -7.812 26.656 2.484 1 94 146 LYS B N 1
ATOM 2756 C CA . LYS B 1 146 ? -9.258 26.859 2.438 1 94 146 LYS B CA 1
ATOM 2757 C C . LYS B 1 146 ? -9.992 25.75 3.189 1 94 146 LYS B C 1
ATOM 2759 O O . LYS B 1 146 ? -11.172 25.906 3.529 1 94 146 LYS B O 1
ATOM 2764 N N . TRP B 1 147 ? -9.305 24.703 3.424 1 93.94 147 TRP B N 1
ATOM 2765 C CA . TRP B 1 147 ? -9.93 23.531 4.059 1 93.94 147 TRP B CA 1
ATOM 2766 C C . TRP B 1 147 ? -9.711 23.562 5.566 1 93.94 147 TRP B C 1
ATOM 2768 O O . TRP B 1 147 ? -10.219 22.703 6.285 1 93.94 147 TRP B O 1
ATOM 2778 N N . VAL B 1 148 ? -8.922 24.484 6.023 1 93.81 148 VAL B N 1
ATOM 2779 C CA . VAL B 1 148 ? -8.797 24.656 7.469 1 93.81 148 VAL B CA 1
ATOM 2780 C C . VAL B 1 148 ? -10.078 25.266 8.031 1 93.81 148 VAL B C 1
ATOM 2782 O O . VAL B 1 148 ? -10.453 26.375 7.672 1 93.81 148 VAL B O 1
ATOM 2785 N N . PRO B 1 149 ? -10.688 24.547 8.867 1 92.56 149 PRO B N 1
ATOM 2786 C CA . PRO B 1 149 ? -11.969 25.031 9.383 1 92.56 149 PRO B CA 1
ATOM 2787 C C . PRO B 1 149 ? -11.852 26.375 10.094 1 92.56 149 PRO B C 1
ATOM 2789 O O . PRO B 1 149 ? -10.773 26.734 10.578 1 92.56 149 PRO B O 1
ATOM 2792 N N . PRO B 1 150 ? -13.023 27.109 10.117 1 91.69 150 PRO B N 1
ATOM 2793 C CA . PRO B 1 150 ? -13.047 28.312 10.953 1 91.69 150 PRO B CA 1
ATOM 2794 C C . PRO B 1 150 ? -12.773 28.016 12.422 1 91.69 150 PRO B C 1
ATOM 2796 O O . PRO B 1 150 ? -12.898 26.875 12.859 1 91.69 150 PRO B O 1
ATOM 2799 N N . PRO B 1 151 ? -12.352 29.109 13.125 1 89.06 151 PRO B N 1
ATOM 2800 C CA . PRO B 1 151 ? -12.062 28.891 14.539 1 89.06 151 PRO B CA 1
ATOM 2801 C C . PRO B 1 151 ? -13.227 28.234 15.289 1 89.06 151 PRO B C 1
ATOM 2803 O O . PRO B 1 151 ? -14.375 28.672 15.164 1 89.06 151 PRO B O 1
ATOM 2806 N N . GLY B 1 152 ? -12.945 27.172 16.016 1 86.5 152 GLY B N 1
ATOM 2807 C CA . GLY B 1 152 ? -13.93 26.5 16.844 1 86.5 152 GLY B CA 1
ATOM 2808 C C . GLY B 1 152 ? -14.727 25.453 16.094 1 86.5 152 GLY B C 1
ATOM 2809 O O . GLY B 1 152 ? -15.578 24.766 16.688 1 86.5 152 GLY B O 1
ATOM 2810 N N . LYS B 1 153 ? -14.523 25.219 14.859 1 87.44 153 LYS B N 1
ATOM 2811 C CA . LYS B 1 153 ? -15.352 24.312 14.07 1 87.44 153 LYS B CA 1
ATOM 2812 C C . LYS B 1 153 ? -14.578 23.047 13.719 1 87.44 153 LYS B C 1
ATOM 2814 O O . LYS B 1 153 ? -15.078 22.188 12.977 1 87.44 153 LYS B O 1
ATOM 2819 N N . GLY B 1 154 ? -13.367 23 14.234 1 89.25 154 GLY B N 1
ATOM 2820 C CA . GLY B 1 154 ? -12.578 21.812 13.961 1 89.25 154 GLY B CA 1
ATOM 2821 C C . GLY B 1 154 ? -11.133 22.109 13.602 1 89.25 154 GLY B C 1
ATOM 2822 O O . GLY B 1 154 ? -10.578 23.125 14.047 1 89.25 154 GLY B O 1
ATOM 2823 N N . ALA B 1 155 ? -10.477 21.156 12.898 1 91.31 155 ALA B N 1
ATOM 2824 C CA . ALA B 1 155 ? -9.078 21.281 12.508 1 91.31 155 ALA B CA 1
ATOM 2825 C C . ALA B 1 155 ? -8.82 20.609 11.156 1 91.31 155 ALA B C 1
ATOM 2827 O O . ALA B 1 155 ? -9.656 19.844 10.672 1 91.31 155 ALA B O 1
ATOM 2828 N N . LEU B 1 156 ? -7.812 21.016 10.539 1 92.88 156 LEU B N 1
ATOM 2829 C CA . LEU B 1 156 ? -7.305 20.25 9.406 1 92.88 156 LEU B CA 1
ATOM 2830 C C . LEU B 1 156 ? -6.363 19.141 9.875 1 92.88 156 LEU B C 1
ATOM 2832 O O . LEU B 1 156 ? -5.301 19.422 10.43 1 92.88 156 LEU B O 1
ATOM 2836 N N . TYR B 1 157 ? -6.844 17.938 9.68 1 91.38 157 TYR B N 1
ATOM 2837 C CA . TYR B 1 157 ? -6.012 16.781 9.992 1 91.38 157 TYR B CA 1
ATOM 2838 C C . TYR B 1 157 ? -5.004 16.516 8.883 1 91.38 157 TYR B C 1
ATOM 2840 O O . TYR B 1 157 ? -5.355 16.531 7.699 1 91.38 157 TYR B O 1
ATOM 2848 N N . ILE B 1 158 ? -3.777 16.359 9.234 1 93.62 158 ILE B N 1
ATOM 2849 C CA . ILE B 1 158 ? -2.68 16.141 8.297 1 93.62 158 ILE B CA 1
ATOM 2850 C C . ILE B 1 158 ? -2.057 14.773 8.539 1 93.62 158 ILE B C 1
ATOM 2852 O O . ILE B 1 158 ? -1.72 14.43 9.68 1 93.62 158 ILE B O 1
ATOM 2856 N N . ARG B 1 159 ? -1.87 14.023 7.426 1 93.44 159 ARG B N 1
ATOM 2857 C CA . ARG B 1 159 ? -1.34 12.664 7.551 1 93.44 159 ARG B CA 1
ATOM 2858 C C . ARG B 1 159 ? -0.111 12.477 6.668 1 93.44 159 ARG B C 1
ATOM 2860 O O . ARG B 1 159 ? -0.23 12.102 5.5 1 93.44 159 ARG B O 1
ATOM 2867 N N . PRO B 1 160 ? 1.095 12.633 7.242 1 96.62 160 PRO B N 1
ATOM 2868 C CA . PRO B 1 160 ? 2.311 12.203 6.551 1 96.62 160 PRO B CA 1
ATOM 2869 C C . PRO B 1 160 ? 2.447 10.68 6.5 1 96.62 160 PRO B C 1
ATOM 2871 O O . PRO B 1 160 ? 2.207 10 7.496 1 96.62 160 PRO B O 1
ATOM 2874 N N . LEU B 1 161 ? 2.822 10.203 5.352 1 95.62 161 LEU B N 1
ATOM 2875 C CA . LEU B 1 161 ? 3.039 8.781 5.109 1 95.62 161 LEU B CA 1
ATOM 2876 C C . LEU B 1 161 ? 4.414 8.539 4.492 1 95.62 161 LEU B C 1
ATOM 2878 O O . LEU B 1 161 ? 4.801 9.219 3.543 1 95.62 161 LEU B O 1
ATOM 2882 N N . LEU B 1 162 ? 5.16 7.668 5.07 1 95.94 162 LEU B N 1
ATOM 2883 C CA . LEU B 1 162 ? 6.418 7.176 4.523 1 95.94 162 LEU B CA 1
ATOM 2884 C C . LEU B 1 162 ? 6.332 5.684 4.219 1 95.94 162 LEU B C 1
ATOM 2886 O O . LEU B 1 162 ? 6.109 4.875 5.121 1 95.94 162 LEU B O 1
ATOM 2890 N N . ILE B 1 163 ? 6.523 5.32 2.945 1 94.38 163 ILE B N 1
ATOM 2891 C CA . ILE B 1 163 ? 6.285 3.922 2.611 1 94.38 163 ILE B CA 1
ATOM 2892 C C . ILE B 1 163 ? 7.473 3.373 1.819 1 94.38 163 ILE B C 1
ATOM 2894 O O . ILE B 1 163 ? 8.156 4.121 1.115 1 94.38 163 ILE B O 1
ATOM 2898 N N . GLY B 1 164 ? 7.715 2.096 2.002 1 92.25 164 GLY B N 1
ATOM 2899 C CA . GLY B 1 164 ? 8.648 1.395 1.138 1 92.25 164 GLY B CA 1
ATOM 2900 C C . GLY B 1 164 ? 8.047 0.995 -0.195 1 92.25 164 GLY B C 1
ATOM 2901 O O . GLY B 1 164 ? 6.973 0.393 -0.241 1 92.25 164 GLY B O 1
ATOM 2902 N N . SER B 1 165 ? 8.766 1.378 -1.273 1 90.94 165 SER B N 1
ATOM 2903 C CA . SER B 1 165 ? 8.242 1.101 -2.607 1 90.94 165 SER B CA 1
ATOM 2904 C C . SER B 1 165 ? 9.344 0.602 -3.539 1 90.94 165 SER B C 1
ATOM 2906 O O . SER B 1 165 ? 10.523 0.615 -3.178 1 90.94 165 SER B O 1
ATOM 2908 N N . GLY B 1 166 ? 8.859 0.152 -4.723 1 85 166 GLY B N 1
ATOM 2909 C CA . GLY B 1 166 ? 9.766 -0.431 -5.695 1 85 166 GLY B CA 1
ATOM 2910 C C . GLY B 1 166 ? 9.695 -1.945 -5.75 1 85 166 GLY B C 1
ATOM 2911 O O . GLY B 1 166 ? 9.148 -2.578 -4.848 1 85 166 GLY B O 1
ATOM 2912 N N . ALA B 1 167 ? 10.164 -2.473 -6.82 1 76 167 ALA B N 1
ATOM 2913 C CA . ALA B 1 167 ? 10.125 -3.914 -7.039 1 76 167 ALA B CA 1
ATOM 2914 C C . ALA B 1 167 ? 11.117 -4.641 -6.137 1 76 167 ALA B C 1
ATOM 2916 O O . ALA B 1 167 ? 12.32 -4.395 -6.211 1 76 167 ALA B O 1
ATOM 2917 N N . ASN B 1 168 ? 10.562 -5.391 -5.09 1 71.75 168 ASN B N 1
ATOM 2918 C CA . ASN B 1 168 ? 11.406 -6.152 -4.176 1 71.75 168 ASN B CA 1
ATOM 2919 C C . ASN B 1 168 ? 10.688 -7.398 -3.66 1 71.75 168 ASN B C 1
ATOM 2921 O O . ASN B 1 168 ? 9.656 -7.297 -3.002 1 71.75 168 ASN B O 1
ATOM 2925 N N . LEU B 1 169 ? 10.922 -8.648 -4.156 1 63.84 169 LEU B N 1
ATOM 2926 C CA . LEU B 1 169 ? 10.32 -9.867 -3.613 1 63.84 169 LEU B CA 1
ATOM 2927 C C . LEU B 1 169 ? 11.188 -10.453 -2.506 1 63.84 169 LEU B C 1
ATOM 2929 O O . LEU B 1 169 ? 10.695 -11.203 -1.662 1 63.84 169 LEU B O 1
ATOM 2933 N N . GLY B 1 170 ? 12.227 -9.664 -2.047 1 58.78 170 GLY B N 1
ATOM 2934 C CA . GLY B 1 170 ? 13.188 -10.203 -1.098 1 58.78 170 GLY B CA 1
ATOM 2935 C C . GLY B 1 170 ? 13.312 -9.375 0.163 1 58.78 170 GLY B C 1
ATOM 2936 O O . GLY B 1 170 ? 12.422 -8.586 0.484 1 58.78 170 GLY B O 1
ATOM 2937 N N . VAL B 1 171 ? 14.25 -9.836 0.971 1 59.34 171 VAL B N 1
ATOM 2938 C CA . VAL B 1 171 ? 14.539 -9.266 2.283 1 59.34 171 VAL B CA 1
ATOM 2939 C C . VAL B 1 171 ? 15.352 -7.988 2.123 1 59.34 171 VAL B C 1
ATOM 2941 O O . VAL B 1 171 ? 15.742 -7.363 3.113 1 59.34 171 VAL B O 1
ATOM 2944 N N . ALA B 1 172 ? 15.375 -7.531 0.866 1 66.12 172 ALA B N 1
ATOM 2945 C CA . ALA B 1 172 ? 16.188 -6.344 0.642 1 66.12 172 ALA B CA 1
ATOM 2946 C C . ALA B 1 172 ? 15.422 -5.07 0.977 1 66.12 172 ALA B C 1
ATOM 2948 O O . ALA B 1 172 ? 14.188 -5.059 0.951 1 66.12 172 ALA B O 1
ATOM 2949 N N . PRO B 1 173 ? 16.281 -4.145 1.382 1 75.88 173 PRO B N 1
ATOM 2950 C CA . PRO B 1 173 ? 15.617 -2.854 1.602 1 75.88 173 PRO B CA 1
ATOM 2951 C C . PRO B 1 173 ? 14.883 -2.348 0.362 1 75.88 173 PRO B C 1
ATOM 2953 O O . PRO B 1 173 ? 15.266 -2.678 -0.764 1 75.88 173 PRO B O 1
ATOM 2956 N N . ALA B 1 174 ? 13.844 -1.612 0.604 1 85.75 174 ALA B N 1
ATOM 2957 C CA . ALA B 1 174 ? 13.094 -1.043 -0.513 1 85.75 174 ALA B CA 1
ATOM 2958 C C . ALA B 1 174 ? 13.984 -0.145 -1.368 1 85.75 174 ALA B C 1
ATOM 2960 O O . ALA B 1 174 ? 14.82 0.596 -0.842 1 85.75 174 ALA B O 1
ATOM 2961 N N . PRO B 1 175 ? 13.805 -0.167 -2.627 1 87.56 175 PRO B N 1
ATOM 2962 C CA . PRO B 1 175 ? 14.617 0.664 -3.518 1 87.56 175 PRO B CA 1
ATOM 2963 C C . PRO B 1 175 ? 14.289 2.15 -3.4 1 87.56 175 PRO B C 1
ATOM 2965 O O . PRO B 1 175 ? 15.148 2.998 -3.66 1 87.56 175 PRO B O 1
ATOM 2968 N N . GLU B 1 176 ? 13.07 2.373 -3.049 1 92.75 176 GLU B N 1
ATOM 2969 C CA . GLU B 1 176 ? 12.641 3.768 -2.975 1 92.75 176 GLU B CA 1
ATOM 2970 C C . GLU B 1 176 ? 11.656 3.98 -1.829 1 92.75 176 GLU B C 1
ATOM 2972 O O . GLU B 1 176 ? 10.945 3.051 -1.428 1 92.75 176 GLU B O 1
ATOM 2977 N N . TYR B 1 177 ? 11.625 5.281 -1.424 1 95 177 TYR B N 1
ATOM 2978 C CA . TYR B 1 177 ? 10.766 5.641 -0.3 1 95 177 TYR B CA 1
ATOM 2979 C C . TYR B 1 177 ? 9.922 6.871 -0.625 1 95 177 TYR B C 1
ATOM 2981 O O . TYR B 1 177 ? 10.398 8 -0.502 1 95 177 TYR B O 1
ATOM 2989 N N . PRO B 1 178 ? 8.672 6.621 -1 1 96.88 178 PRO B N 1
ATOM 2990 C CA . PRO B 1 178 ? 7.758 7.754 -1.147 1 96.88 178 PRO B CA 1
ATOM 2991 C C . PRO B 1 178 ? 7.352 8.359 0.193 1 96.88 178 PRO B C 1
ATOM 2993 O O . PRO B 1 178 ? 7.09 7.633 1.152 1 96.88 178 PRO B O 1
ATOM 2996 N N . PHE B 1 179 ? 7.469 9.672 0.251 1 97.75 179 PHE B N 1
ATOM 2997 C CA . PHE B 1 179 ? 6.961 10.484 1.35 1 97.75 179 PHE B CA 1
ATOM 2998 C C . PHE B 1 179 ? 5.789 11.344 0.89 1 97.75 179 PHE B C 1
ATOM 3000 O O . PHE B 1 179 ? 5.949 12.211 0.033 1 97.75 179 PHE B O 1
ATOM 3007 N N . LEU B 1 180 ? 4.57 10.992 1.439 1 97.5 180 LEU B N 1
ATOM 3008 C CA . LEU B 1 180 ? 3.344 11.664 1.023 1 97.5 180 LEU B CA 1
ATOM 3009 C C . LEU B 1 180 ? 2.65 12.312 2.215 1 97.5 180 LEU B C 1
ATOM 3011 O O . LEU B 1 180 ? 2.689 11.789 3.328 1 97.5 180 LEU B O 1
ATOM 3015 N N . ILE B 1 181 ? 2.047 13.406 1.938 1 97.56 181 ILE B N 1
ATOM 3016 C CA . ILE B 1 181 ? 1.231 14.039 2.967 1 97.56 181 ILE B CA 1
ATOM 3017 C C . ILE B 1 181 ? -0.128 14.422 2.385 1 97.56 181 ILE B C 1
ATOM 3019 O O . ILE B 1 181 ? -0.202 15.117 1.367 1 97.56 181 ILE B O 1
ATOM 3023 N N . TYR B 1 182 ? -1.146 13.938 2.965 1 95.12 182 TYR B N 1
ATOM 3024 C CA . TYR B 1 182 ? -2.49 14.391 2.619 1 95.12 182 TYR B CA 1
ATOM 3025 C C . TYR B 1 182 ? -3.221 14.922 3.848 1 95.12 182 TYR B C 1
ATOM 3027 O O . TYR B 1 182 ? -2.736 14.781 4.973 1 95.12 182 TYR B O 1
ATOM 3035 N N . ALA B 1 183 ? -4.312 15.609 3.588 1 93.56 183 ALA B N 1
ATOM 3036 C CA . ALA B 1 183 ? -5.012 16.266 4.691 1 93.56 183 ALA B CA 1
ATOM 3037 C C . ALA B 1 183 ? -6.523 16.172 4.512 1 93.56 183 ALA B C 1
ATOM 3039 O O . ALA B 1 183 ? -7.012 15.883 3.418 1 93.56 183 ALA B O 1
ATOM 3040 N N . SER B 1 184 ? -7.191 16.344 5.609 1 91.94 184 SER B N 1
ATOM 3041 C CA . SER B 1 184 ? -8.648 16.359 5.621 1 91.94 184 SER B CA 1
ATOM 3042 C C . SER B 1 184 ? -9.188 17.156 6.797 1 91.94 184 SER B C 1
ATOM 3044 O O . SER B 1 184 ? -8.695 17.047 7.922 1 91.94 184 SER B O 1
ATOM 3046 N N . PRO B 1 185 ? -10.219 17.984 6.516 1 91.94 185 PRO B N 1
ATOM 3047 C CA . PRO B 1 185 ? -10.844 18.656 7.66 1 91.94 185 PRO B CA 1
ATOM 3048 C C . PRO B 1 185 ? -11.617 17.703 8.555 1 91.94 185 PRO B C 1
ATOM 3050 O O . PRO B 1 185 ? -12.273 16.781 8.062 1 91.94 185 PRO B O 1
ATOM 3053 N N . VAL B 1 186 ? -11.469 17.891 9.812 1 85.94 186 VAL B N 1
ATOM 3054 C CA . VAL B 1 186 ? -12.172 17.047 10.781 1 85.94 186 VAL B CA 1
ATOM 3055 C C . VAL B 1 186 ? -12.836 17.922 11.836 1 85.94 186 VAL B C 1
ATOM 3057 O O . VAL B 1 186 ? -12.359 19.031 12.133 1 85.94 186 VAL B O 1
ATOM 3060 N N . GLY B 1 187 ? -13.93 17.438 12.281 1 81.12 187 GLY B N 1
ATOM 3061 C CA . GLY B 1 187 ? -14.617 18.141 13.352 1 81.12 187 GLY B CA 1
ATOM 3062 C C . GLY B 1 187 ? -13.953 17.953 14.703 1 81.12 187 GLY B C 1
ATOM 3063 O O . GLY B 1 187 ? -12.953 17.234 14.82 1 81.12 187 GLY B O 1
ATOM 3064 N N . ASP B 1 188 ? -14.398 18.812 15.711 1 67 188 ASP B N 1
ATOM 3065 C CA . ASP B 1 188 ? -13.867 18.781 17.062 1 67 188 ASP B CA 1
ATOM 3066 C C . ASP B 1 188 ? -14.242 17.484 17.781 1 67 188 ASP B C 1
ATOM 3068 O O . ASP B 1 188 ? -15.398 17.047 17.703 1 67 188 ASP B O 1
ATOM 3072 N N . TYR B 1 189 ? -13.648 16.531 17.438 1 53.59 189 TYR B N 1
ATOM 3073 C CA . TYR B 1 189 ? -14.078 15.367 18.219 1 53.59 189 TYR B CA 1
ATOM 3074 C C . TYR B 1 189 ? -13.828 15.594 19.703 1 53.59 189 TYR B C 1
ATOM 3076 O O . TYR B 1 189 ? -12.734 15.992 20.109 1 53.59 189 TYR B O 1
ATOM 3084 N N . HIS B 1 190 ? -14.68 16.172 20.484 1 45.75 190 HIS B N 1
ATOM 3085 C CA . HIS B 1 190 ? -14.5 16.156 21.938 1 45.75 190 HIS B CA 1
ATOM 3086 C C . HIS B 1 190 ? -13.625 14.992 22.359 1 45.75 190 HIS B C 1
ATOM 3088 O O . HIS B 1 190 ? -13.039 15.008 23.453 1 45.75 190 HIS B O 1
ATOM 3094 N N . LYS B 1 191 ? -13.93 13.711 21.984 1 39.25 191 LYS B N 1
ATOM 3095 C CA . LYS B 1 191 ? -13.297 12.664 22.781 1 39.25 191 LYS B CA 1
ATOM 3096 C C . LYS B 1 191 ? -11.805 12.578 22.484 1 39.25 191 LYS B C 1
ATOM 3098 O O . LYS B 1 191 ? -10.977 13.008 23.297 1 39.25 191 LYS B O 1
ATOM 3103 N N . VAL B 1 192 ? -11.086 11.266 21.969 1 34.88 192 VAL B N 1
ATOM 3104 C CA . VAL B 1 192 ? -9.758 10.703 22.156 1 34.88 192 VAL B CA 1
ATOM 3105 C C . VAL B 1 192 ? -8.797 11.281 21.125 1 34.88 192 VAL B C 1
ATOM 3107 O O . VAL B 1 192 ? -9.047 11.195 19.922 1 34.88 192 VAL B O 1
ATOM 3110 N N . SER B 1 193 ? -8.164 12.43 21.391 1 36.47 193 SER B N 1
ATOM 3111 C CA . SER B 1 193 ? -6.973 12.922 20.703 1 36.47 193 SER B CA 1
ATOM 3112 C C . SER B 1 193 ? -6.102 11.773 20.219 1 36.47 193 SER B C 1
ATOM 3114 O O . SER B 1 193 ? -5.457 11.086 21.016 1 36.47 193 SER B O 1
ATOM 3116 N N . PHE B 1 194 ? -6.422 11.031 19.297 1 36.66 194 PHE B N 1
ATOM 3117 C CA . PHE B 1 194 ? -5.625 9.898 18.828 1 36.66 194 PHE B CA 1
ATOM 3118 C C . PHE B 1 194 ? -4.43 10.375 18.016 1 36.66 194 PHE B C 1
ATOM 3120 O O . PHE B 1 194 ? -4.586 10.852 16.891 1 36.66 194 PHE B O 1
ATOM 3127 N N . CYS B 1 195 ? -3.471 11.141 18.656 1 37.19 195 CYS B N 1
ATOM 3128 C CA . CYS B 1 195 ? -2.189 11.242 17.969 1 37.19 195 CYS B CA 1
ATOM 3129 C C . CYS B 1 195 ? -1.619 9.867 17.672 1 37.19 195 CYS B C 1
ATOM 3131 O O . CYS B 1 195 ? -1.334 9.094 18.594 1 37.19 195 CYS B O 1
ATOM 3133 N N . VAL B 1 196 ? -2.096 9.148 16.641 1 38.62 196 VAL B N 1
ATOM 3134 C CA . VAL B 1 196 ? -1.684 7.773 16.375 1 38.62 196 VAL B CA 1
ATOM 3135 C C . VAL B 1 196 ? -0.475 7.77 15.438 1 38.62 196 VAL B C 1
ATOM 3137 O O . VAL B 1 196 ? -0.466 8.469 14.422 1 38.62 196 VAL B O 1
ATOM 3140 N N . ALA B 1 197 ? 0.781 7.66 15.922 1 36.78 197 ALA B N 1
ATOM 3141 C CA . ALA B 1 197 ? 1.885 7.215 15.078 1 36.78 197 ALA B CA 1
ATOM 3142 C C . ALA B 1 197 ? 1.925 5.691 14.984 1 36.78 197 ALA B C 1
ATOM 3144 O O . ALA B 1 197 ? 1.838 4.996 15.992 1 36.78 197 ALA B O 1
ATOM 3145 N N . ALA B 1 198 ? 1.489 4.996 13.797 1 42.5 198 ALA B N 1
ATOM 3146 C CA . ALA B 1 198 ? 1.514 3.535 13.758 1 42.5 198 ALA B CA 1
ATOM 3147 C C . ALA B 1 198 ? 2.549 3.033 12.75 1 42.5 198 ALA B C 1
ATOM 3149 O O . ALA B 1 198 ? 2.783 3.67 11.719 1 42.5 198 ALA B O 1
ATOM 3150 N N . ALA B 1 199 ? 3.619 2.316 13.18 1 39.81 199 ALA B N 1
ATOM 3151 C CA . ALA B 1 199 ? 4.469 1.521 12.297 1 39.81 199 ALA B CA 1
ATOM 3152 C C . ALA B 1 199 ? 3.824 0.174 11.984 1 39.81 199 ALA B C 1
ATOM 3154 O O . ALA B 1 199 ? 3.391 -0.54 12.891 1 39.81 199 ALA B O 1
ATOM 3155 N N . GLY B 1 200 ? 3.316 -0.054 10.805 1 41.34 200 GLY B N 1
ATOM 3156 C CA . GLY B 1 200 ? 2.744 -1.329 10.406 1 41.34 200 GLY B CA 1
ATOM 3157 C C . GLY B 1 200 ? 3.785 -2.418 10.227 1 41.34 200 GLY B C 1
ATOM 3158 O O . GLY B 1 200 ? 4.832 -2.188 9.617 1 41.34 200 GLY B O 1
ATOM 3159 N N . PHE B 1 201 ? 3.947 -3.445 11.125 1 40.97 201 PHE B N 1
ATOM 3160 C CA . PHE B 1 201 ? 4.77 -4.621 10.867 1 40.97 201 PHE B CA 1
ATOM 3161 C C . PHE B 1 201 ? 3.898 -5.836 10.578 1 40.97 201 PHE B C 1
ATOM 3163 O O . PHE B 1 201 ? 2.783 -5.945 11.086 1 40.97 201 PHE B O 1
ATOM 3170 N N . THR B 1 202 ? 4.18 -6.559 9.492 1 43 202 THR B N 1
ATOM 3171 C CA . THR B 1 202 ? 3.533 -7.812 9.117 1 43 202 THR B CA 1
ATOM 3172 C C . THR B 1 202 ? 3.949 -8.938 10.062 1 43 202 THR B C 1
ATOM 3174 O O . THR B 1 202 ? 5.125 -9.062 10.406 1 43 202 THR B O 1
ATOM 3177 N N . THR B 1 203 ? 3.051 -9.32 10.898 1 32.66 203 THR B N 1
ATOM 3178 C CA . THR B 1 203 ? 3.324 -10.547 11.641 1 32.66 203 THR B CA 1
ATOM 3179 C C . THR B 1 203 ? 3.133 -11.773 10.75 1 32.66 203 THR B C 1
ATOM 3181 O O . THR B 1 203 ? 2.115 -11.898 10.062 1 32.66 203 THR B O 1
ATOM 3184 N N . ARG B 1 204 ? 4.242 -12.391 10.414 1 34.94 204 ARG B N 1
ATOM 3185 C CA . ARG B 1 204 ? 4.266 -13.648 9.68 1 34.94 204 ARG B CA 1
ATOM 3186 C C . ARG B 1 204 ? 3.758 -14.797 10.547 1 34.94 204 ARG B C 1
ATOM 3188 O O . ARG B 1 204 ? 4.27 -15.023 11.641 1 34.94 204 ARG B O 1
ATOM 3195 N N . LYS B 1 205 ? 2.564 -15.078 10.461 1 33.38 205 LYS B N 1
ATOM 3196 C CA . LYS B 1 205 ? 2.352 -16.422 11.008 1 33.38 205 LYS B CA 1
ATOM 3197 C C . LYS B 1 205 ? 2.881 -17.484 10.062 1 33.38 205 LYS B C 1
ATOM 3199 O O . LYS B 1 205 ? 2.465 -17.562 8.906 1 33.38 205 LYS B O 1
ATOM 3204 N N . HIS B 1 206 ? 4.137 -17.859 10.203 1 26.86 206 HIS B N 1
ATOM 3205 C CA . HIS B 1 206 ? 4.715 -19.031 9.555 1 26.86 206 HIS B CA 1
ATOM 3206 C C . HIS B 1 206 ? 3.871 -20.281 9.812 1 26.86 206 HIS B C 1
ATOM 3208 O O . HIS B 1 206 ? 3.619 -20.641 10.969 1 26.86 206 HIS B O 1
ATOM 3214 N N . ILE B 1 207 ? 2.928 -20.531 9.117 1 27 207 ILE B N 1
ATOM 3215 C CA . ILE B 1 207 ? 2.449 -21.891 9.305 1 27 207 ILE B CA 1
ATOM 3216 C C . ILE B 1 207 ? 3.373 -22.875 8.586 1 27 207 ILE B C 1
ATOM 3218 O O . ILE B 1 207 ? 3.541 -22.797 7.363 1 27 207 ILE B O 1
ATOM 3222 N N . PHE B 1 208 ? 4.465 -23.234 9.242 1 24.03 208 PHE B N 1
ATOM 3223 C CA . PHE B 1 208 ? 5.293 -24.375 8.859 1 24.03 208 PHE B CA 1
ATOM 3224 C C . PHE B 1 208 ? 4.438 -25.625 8.656 1 24.03 208 PHE B C 1
ATOM 3226 O O . PHE B 1 208 ? 3.611 -25.953 9.508 1 24.03 208 PHE B O 1
ATOM 3233 N N . TYR B 1 209 ? 3.977 -25.828 7.52 1 23.48 209 TYR B N 1
ATOM 3234 C CA . TYR B 1 209 ? 3.639 -27.234 7.379 1 23.48 209 TYR B CA 1
ATOM 3235 C C . TYR B 1 209 ? 4.871 -28.062 7.035 1 23.48 209 TYR B C 1
ATOM 3237 O O . TYR B 1 209 ? 5.754 -27.609 6.305 1 23.48 209 TYR B O 1
#

Secondary structure (DSSP, 8-state):
--SGGGSTTEEE----------S----------SS-S--GGG--SS----SEEEEEEEETT-----EEEEES--EEE-TT-HHHHT--EEE--EEEEE-TTS-EEEE-HHHHHHHHHHHHHHTT-----HHHHHHHHHHHHHHTGGGSPPTTS-EEEEEEEEE-BSS--SSSPPSEEEEEEEEEEE---SS-----EEEEEEEEE----/--SGGGSTTEEE----------S----------SS-S--GGG--SS----SEEEEEEEETT-----EEEEES--EEE-TT-HHHHH--EEE--EEEEE-TTS-EEEE-HHHHHHHHHHHHHHTT-----HHHHHHHHHHHHHHTGGGSPPTTS-EEEEEEEEE-BSS--SSSPPSEEEEEEEEEEE---SS-----EEEEEEEEE----

Organism: NCBI:txid109376

pLDDT: mean 75.89, std 25.24, range [23.19, 98.5]

InterPro domains:
  IPR005786 Branched-chain amino acid aminotransferase II [PTHR42825] (19-192)
  IPR036038 Aminotransferase-like, PLP-dependent enzymes [SSF56752] (27-194)
  IPR043131 Branched-chain-amino-acid aminotransferase-like, N-terminal [G3DSA:3.30.470.10] (23-199)

Radius of gyration: 24.56 Å; Cα contacts (8 Å, |Δi|>4): 921; chains: 2; bounding box: 43×84×69 Å

Nearest PDB structures (foldseek):
  2cog-assembly1_B  TM=8.743E-01  e=2.613E-14  Homo sapiens
  7nwb-assembly2_C  TM=8.666E-01  e=4.620E-14  Homo sapiens
  7nwa-assembly1_B  TM=8.766E-01  e=5.804E-14  Homo sapiens
  7nwc-assembly2_C  TM=8.769E-01  e=6.886E-14  Homo sapiens
  2abj-assembly2_G  TM=8.599E-01  e=9.156E-14  Homo sapiens

Solvent-accessible surface area (backbone atoms only — not comparable to full-atom values): 22857 Å² total; per-residue (Å²): 122,76,72,66,68,58,59,79,40,44,51,70,66,74,77,74,84,85,78,82,75,84,70,88,69,76,72,62,79,65,76,80,55,75,53,54,98,62,67,53,91,66,41,48,71,57,67,41,84,48,66,41,22,29,44,29,54,26,44,64,93,48,64,63,80,59,67,45,79,40,69,52,63,64,42,80,42,40,75,46,6,33,28,76,71,47,16,38,35,39,38,42,51,42,45,31,34,31,42,92,88,70,44,51,38,34,56,37,49,63,59,51,27,49,51,47,37,55,51,22,56,78,66,68,42,78,52,55,50,55,66,55,40,42,50,50,51,49,50,41,48,62,69,34,47,33,47,40,30,59,60,90,40,26,24,21,36,36,39,42,34,40,34,30,24,40,86,42,70,51,94,60,73,48,56,24,33,44,38,36,33,42,44,26,45,26,28,67,68,83,75,83,83,70,54,47,40,33,46,26,44,38,49,62,54,65,61,80,124,123,78,74,66,70,59,59,80,43,45,52,70,66,74,78,74,82,84,78,82,76,83,70,87,68,78,72,61,78,66,74,80,54,76,51,54,98,62,67,53,93,68,42,47,70,58,66,41,85,48,67,39,21,28,44,29,55,27,45,64,92,48,64,62,80,61,68,44,79,41,70,51,63,63,41,79,42,43,77,44,5,34,27,74,72,46,16,38,35,39,40,41,51,42,44,31,34,32,40,92,88,69,43,50,38,33,56,38,49,62,57,51,27,49,51,48,36,55,53,23,56,78,66,67,44,75,54,56,49,52,67,56,40,39,50,48,51,50,50,38,46,62,68,35,46,34,48,39,30,57,59,90,39,27,25,20,36,36,38,41,34,40,35,30,26,39,86,42,69,52,95,58,74,48,55,24,34,44,38,35,32,43,43,25,45,27,29,66,66,82,74,83,84,70,54,48,40,32,47,26,45,39,50,63,54,66,63,79,124